Protein AF-A0A928NNC4-F1 (afdb_monomer)

Nearest PDB structures (foldseek):
  3gdb-assembly1_A  TM=6.301E-01  e=2.078E-04  Streptococcus pneumoniae R6
  2c26-assembly1_A  TM=5.846E-01  e=7.817E-03  Acetivibrio thermocellus
  8qpq-assembly1_TA  TM=5.193E-01  e=5.410E-03  Haloferax tailed virus 1
  4v1l-assembly3_C  TM=5.127E-01  e=1.268E-01  Ruminococcus flavefaciens FD-1
  6x83-assembly2_E  TM=3.306E-01  e=7.982E-01  Homo sapiens

Structure (mmCIF, N/CA/C/O backbone):
data_AF-A0A928NNC4-F1
#
_entry.id   AF-A0A928NNC4-F1
#
loop_
_atom_site.group_PDB
_atom_site.id
_atom_site.type_symbol
_atom_site.label_atom_id
_atom_site.label_alt_id
_atom_site.label_comp_id
_atom_site.label_asym_id
_atom_site.label_entity_id
_atom_site.label_seq_id
_atom_site.pdbx_PDB_ins_code
_atom_site.Cartn_x
_atom_site.Cartn_y
_atom_site.Cartn_z
_atom_site.occupancy
_atom_site.B_iso_or_equiv
_atom_site.auth_seq_id
_atom_site.auth_comp_id
_atom_site.auth_asym_id
_atom_site.auth_atom_id
_atom_site.pdbx_PDB_model_num
ATOM 1 N N . MET A 1 1 ? 35.296 20.636 39.763 1.00 42.78 1 MET A N 1
ATOM 2 C CA . MET A 1 1 ? 35.315 19.618 38.686 1.00 42.78 1 MET A CA 1
ATOM 3 C C . MET A 1 1 ? 34.361 20.025 37.547 1.00 42.78 1 MET A C 1
ATOM 5 O O . MET A 1 1 ? 33.612 19.211 37.032 1.00 42.78 1 MET A O 1
ATOM 9 N N . THR A 1 2 ? 34.363 21.308 37.155 1.00 44.19 2 THR A N 1
ATOM 10 C CA . THR A 1 2 ? 33.167 21.934 36.538 1.00 44.19 2 THR A CA 1
ATOM 11 C C . THR A 1 2 ? 33.483 22.775 35.289 1.00 44.19 2 THR A C 1
ATOM 13 O O . THR A 1 2 ? 32.574 23.203 34.587 1.00 44.19 2 THR A O 1
ATOM 16 N N . ALA A 1 3 ? 34.767 22.952 34.947 1.00 34.25 3 ALA A N 1
ATOM 17 C CA . ALA A 1 3 ? 35.205 23.679 33.747 1.00 34.25 3 ALA A CA 1
ATOM 18 C C . ALA A 1 3 ? 35.520 22.755 32.548 1.00 34.25 3 ALA A C 1
ATOM 20 O O . ALA A 1 3 ? 35.314 23.135 31.398 1.00 34.25 3 ALA A O 1
ATOM 21 N N . ILE A 1 4 ? 35.932 21.506 32.801 1.00 39.81 4 ILE A N 1
ATOM 22 C CA . ILE A 1 4 ? 36.239 20.512 31.750 1.00 39.81 4 ILE A CA 1
ATOM 23 C C . ILE A 1 4 ? 34.949 19.972 31.095 1.00 39.81 4 ILE A C 1
ATOM 25 O O . ILE A 1 4 ? 34.936 19.660 29.905 1.00 39.81 4 ILE A O 1
ATOM 29 N N . TYR A 1 5 ? 33.836 19.942 31.838 1.00 33.03 5 TYR A N 1
ATOM 30 C CA . TYR A 1 5 ? 32.553 19.414 31.359 1.00 33.03 5 TYR A CA 1
ATOM 31 C C . TYR A 1 5 ? 31.818 20.380 30.408 1.00 33.03 5 TYR A C 1
ATOM 33 O O . TYR A 1 5 ? 31.243 19.945 29.412 1.00 33.03 5 TYR A O 1
ATOM 41 N N . LYS A 1 6 ? 31.925 21.703 30.623 1.00 37.03 6 LYS A N 1
ATOM 42 C CA . LYS A 1 6 ? 31.358 22.713 29.704 1.00 37.03 6 LYS A CA 1
ATOM 43 C C . LYS A 1 6 ? 32.102 22.783 28.362 1.00 37.03 6 LYS A C 1
ATOM 45 O O . LYS A 1 6 ? 31.466 22.961 27.327 1.00 37.03 6 LYS A O 1
ATOM 50 N N . LYS A 1 7 ? 33.421 22.545 28.348 1.00 32.34 7 LYS A N 1
ATOM 51 C CA . LYS A 1 7 ? 34.235 22.566 27.116 1.00 32.34 7 LYS A CA 1
ATOM 52 C C .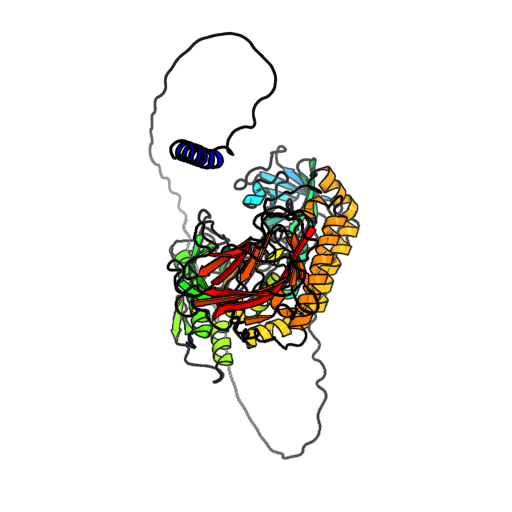 LYS A 1 7 ? 33.926 21.387 26.172 1.00 32.34 7 LYS A C 1
ATOM 54 O O . LYS A 1 7 ? 33.955 21.560 24.959 1.00 32.34 7 LYS A O 1
ATOM 59 N N . ARG A 1 8 ? 33.539 20.219 26.714 1.00 39.09 8 ARG A N 1
ATOM 60 C CA . ARG A 1 8 ? 33.148 19.026 25.930 1.00 39.09 8 ARG A CA 1
ATOM 61 C C . ARG A 1 8 ? 31.730 19.089 25.349 1.00 39.09 8 ARG A C 1
ATOM 63 O O . ARG A 1 8 ? 31.487 18.482 24.312 1.00 39.09 8 ARG A O 1
ATOM 70 N N . ILE A 1 9 ? 30.810 19.824 25.977 1.00 38.59 9 ILE A N 1
ATOM 71 C CA . ILE A 1 9 ? 29.441 20.014 25.462 1.00 38.59 9 ILE A CA 1
ATOM 72 C C . ILE A 1 9 ? 29.433 21.041 24.322 1.00 38.59 9 ILE A C 1
ATOM 74 O O . ILE A 1 9 ? 28.800 20.812 23.296 1.00 38.59 9 ILE A O 1
ATOM 78 N N . MET A 1 10 ? 30.223 22.111 24.435 1.00 34.22 10 MET A N 1
ATOM 79 C CA . MET A 1 10 ? 30.307 23.138 23.391 1.00 34.22 10 MET A CA 1
ATOM 80 C C . MET A 1 10 ? 31.009 22.620 22.118 1.00 34.22 10 MET A C 1
ATOM 82 O O . MET A 1 10 ? 30.548 22.903 21.020 1.00 34.22 10 MET A O 1
ATOM 86 N N . GLN A 1 11 ? 32.020 21.746 22.244 1.00 36.00 11 GLN A N 1
ATOM 87 C CA . GLN A 1 11 ? 32.635 21.053 21.095 1.00 36.00 11 GLN A CA 1
ATOM 88 C C . GLN A 1 11 ? 31.715 20.010 20.428 1.00 36.00 11 GLN A C 1
ATOM 90 O O . GLN A 1 11 ? 31.871 19.736 19.241 1.00 36.00 11 GLN A O 1
ATOM 95 N N . ARG A 1 12 ? 30.736 19.444 21.150 1.00 38.38 12 ARG A N 1
ATOM 96 C CA . ARG A 1 12 ? 29.753 18.497 20.588 1.00 38.38 12 ARG A CA 1
ATOM 97 C C . ARG A 1 12 ? 28.579 19.195 19.898 1.00 38.38 12 ARG A C 1
ATOM 99 O O . ARG A 1 12 ? 28.066 18.664 18.923 1.00 38.38 12 ARG A O 1
ATOM 106 N N . ILE A 1 13 ? 28.204 20.396 20.339 1.00 37.22 13 ILE A N 1
ATOM 107 C CA . ILE A 1 13 ? 27.146 21.194 19.696 1.00 37.22 13 ILE A CA 1
ATOM 108 C C . ILE A 1 13 ? 27.642 21.804 18.373 1.00 37.22 13 ILE A C 1
ATOM 110 O O . ILE A 1 13 ? 26.904 21.802 17.391 1.00 37.22 13 ILE A O 1
ATOM 114 N N . THR A 1 14 ? 28.915 22.205 18.279 1.00 34.41 14 THR A N 1
ATOM 115 C CA . THR A 1 14 ? 29.510 22.639 17.000 1.00 34.41 14 THR A CA 1
ATOM 116 C C . THR A 1 14 ? 29.705 21.473 16.015 1.00 34.41 14 THR A C 1
ATOM 118 O O . THR A 1 14 ? 29.538 21.660 14.815 1.00 34.41 14 THR A O 1
ATOM 121 N N . ALA A 1 15 ? 29.969 20.251 16.497 1.00 32.56 15 ALA A N 1
ATOM 122 C CA . ALA A 1 15 ? 30.116 19.065 15.643 1.00 32.56 15 ALA A CA 1
ATOM 123 C C . ALA A 1 15 ? 28.782 18.533 15.076 1.00 32.56 15 ALA A C 1
ATOM 125 O O . ALA A 1 15 ? 28.764 17.986 13.979 1.00 32.56 15 ALA A O 1
ATOM 126 N N . VAL A 1 16 ? 27.657 18.723 15.774 1.00 34.72 16 VAL A N 1
ATOM 127 C CA . VAL A 1 16 ? 26.329 18.285 15.295 1.00 34.72 16 VAL A CA 1
ATOM 128 C C . VAL A 1 16 ? 25.730 19.265 14.275 1.00 34.72 16 VAL A C 1
ATOM 130 O O . VAL A 1 16 ? 24.998 18.841 13.387 1.00 34.72 16 VAL A O 1
ATOM 133 N N . ILE A 1 17 ? 26.105 20.548 14.318 1.00 35.75 17 ILE A N 1
ATOM 134 C CA . ILE A 1 17 ? 25.654 21.553 13.337 1.00 35.75 17 ILE A CA 1
ATOM 135 C C . ILE A 1 17 ? 26.494 21.515 12.039 1.00 35.75 17 ILE A C 1
ATOM 137 O O . ILE A 1 17 ? 25.979 21.827 10.970 1.00 35.75 17 ILE A O 1
ATOM 141 N N . LEU A 1 18 ? 27.741 21.028 12.082 1.00 29.75 18 LEU A N 1
ATOM 142 C CA . LEU A 1 18 ? 28.585 20.834 10.887 1.00 29.75 18 LEU A CA 1
ATOM 143 C C . LEU A 1 18 ? 28.313 19.524 10.120 1.00 29.75 18 LEU A C 1
ATOM 145 O O . LEU A 1 18 ? 28.609 19.450 8.932 1.00 29.75 18 LEU A O 1
ATOM 149 N N . ILE A 1 19 ? 27.689 18.517 10.743 1.00 33.69 19 ILE A N 1
ATOM 150 C CA . ILE A 1 19 ? 27.330 17.244 10.079 1.00 33.69 19 ILE A CA 1
ATOM 151 C C . ILE A 1 19 ? 26.040 17.358 9.240 1.00 33.69 19 ILE A C 1
ATOM 153 O O . ILE A 1 19 ? 25.815 16.547 8.347 1.00 33.69 19 ILE A O 1
ATOM 157 N N . VAL A 1 20 ? 25.240 18.412 9.433 1.00 35.00 20 VAL A N 1
ATOM 158 C CA . VAL A 1 20 ? 24.055 18.700 8.599 1.00 35.00 20 VAL A CA 1
ATOM 159 C C . VAL A 1 20 ? 24.401 19.546 7.356 1.00 35.00 20 VAL A C 1
ATOM 161 O O . VAL A 1 20 ? 23.606 19.610 6.427 1.00 35.00 20 VAL A O 1
ATOM 164 N N . PHE A 1 21 ? 25.616 20.109 7.264 1.00 32.28 21 PHE A N 1
ATOM 165 C CA . PHE A 1 21 ? 26.061 20.919 6.112 1.00 32.28 21 PHE A CA 1
ATOM 166 C C . PHE A 1 21 ? 27.254 20.348 5.314 1.00 32.28 21 PHE A C 1
ATOM 168 O O . PHE A 1 21 ? 27.644 20.940 4.313 1.00 32.28 21 PHE A O 1
ATOM 175 N N . LEU A 1 22 ? 27.802 19.179 5.675 1.00 29.42 22 LEU A N 1
ATOM 176 C CA . LEU A 1 22 ? 28.926 18.526 4.970 1.00 29.42 22 LEU A CA 1
ATOM 177 C C . LEU A 1 22 ? 28.548 17.193 4.288 1.00 29.42 22 LEU A C 1
ATOM 179 O O . LEU A 1 22 ? 29.340 16.257 4.240 1.00 29.42 22 LEU A O 1
ATOM 183 N N . MET A 1 23 ? 27.342 17.105 3.720 1.00 32.22 23 MET A N 1
ATOM 184 C CA . MET A 1 23 ? 27.008 16.115 2.677 1.00 32.22 23 MET A CA 1
ATOM 185 C C . MET A 1 23 ? 26.478 16.786 1.400 1.00 32.22 23 MET A C 1
ATOM 187 O O . MET A 1 23 ? 25.631 16.255 0.691 1.00 32.22 23 MET A O 1
ATOM 191 N N . ALA A 1 24 ? 27.020 17.965 1.095 1.00 34.47 24 ALA A N 1
ATOM 192 C CA . ALA A 1 24 ? 26.949 18.596 -0.215 1.00 34.47 24 ALA A CA 1
ATOM 193 C C . ALA A 1 24 ? 28.307 19.260 -0.488 1.00 34.47 24 ALA A C 1
ATOM 195 O O . ALA A 1 24 ? 28.530 20.415 -0.146 1.00 34.47 24 ALA A O 1
ATOM 196 N N . GLY A 1 25 ? 29.243 18.489 -1.043 1.00 34.34 25 GLY A N 1
ATOM 197 C CA . GLY A 1 25 ? 30.564 18.977 -1.438 1.00 34.34 25 GLY A CA 1
ATOM 198 C C . GLY A 1 25 ? 31.694 18.107 -0.909 1.00 34.34 25 GLY A C 1
ATOM 199 O O . GLY A 1 25 ? 32.161 18.327 0.198 1.00 34.34 25 GLY A O 1
ATOM 200 N N . MET A 1 26 ? 32.102 17.120 -1.712 1.00 26.09 26 MET A N 1
ATOM 201 C CA . MET A 1 26 ? 33.494 16.701 -1.954 1.00 26.09 26 MET A CA 1
ATOM 202 C C . MET A 1 26 ? 33.489 15.377 -2.736 1.00 26.09 26 MET A C 1
ATOM 204 O O . MET A 1 26 ? 33.581 14.289 -2.180 1.00 26.09 26 MET A O 1
ATOM 208 N N . LEU A 1 27 ? 33.403 15.489 -4.061 1.00 30.22 27 LEU A N 1
ATOM 209 C CA . LEU A 1 27 ? 33.998 14.527 -4.987 1.00 30.22 27 LEU A CA 1
ATOM 210 C C . LEU A 1 27 ? 34.916 15.328 -5.904 1.00 30.22 27 LEU A C 1
ATOM 212 O O . LEU A 1 27 ? 34.544 15.717 -7.004 1.00 30.22 27 LEU A O 1
ATOM 216 N N . SER A 1 28 ? 36.108 15.624 -5.405 1.00 28.59 28 SER A N 1
ATOM 217 C CA . SER A 1 28 ? 37.225 16.038 -6.246 1.00 28.59 28 SER A CA 1
ATOM 218 C C . SER A 1 28 ? 38.512 15.974 -5.436 1.00 28.59 28 SER A C 1
ATOM 220 O O . SER A 1 28 ? 38.713 16.771 -4.523 1.00 28.59 28 SER A O 1
ATOM 222 N N . GLY A 1 29 ? 39.387 15.043 -5.817 1.00 24.39 29 GLY A N 1
ATOM 223 C CA . GLY A 1 29 ? 40.824 15.192 -5.620 1.00 24.39 29 GLY A CA 1
ATOM 224 C C . GLY A 1 29 ? 41.510 14.051 -4.882 1.00 24.39 29 GLY A C 1
ATOM 225 O O . GLY A 1 29 ? 41.552 14.051 -3.660 1.00 24.39 29 GLY A O 1
ATOM 226 N N . CYS A 1 30 ? 42.159 13.166 -5.641 1.00 23.95 30 CYS A N 1
ATOM 227 C CA . CYS A 1 30 ? 43.558 12.789 -5.416 1.00 23.95 30 CYS A CA 1
ATOM 228 C C . CYS A 1 30 ? 44.154 12.310 -6.746 1.00 23.95 30 CYS A C 1
ATOM 230 O O . CYS A 1 30 ? 43.813 11.222 -7.188 1.00 23.95 30 CYS A O 1
ATOM 232 N N . THR A 1 31 ? 45.009 13.134 -7.365 1.00 27.17 31 THR A N 1
ATOM 233 C CA . THR A 1 31 ? 46.416 12.809 -7.691 1.00 27.17 31 THR A CA 1
ATOM 234 C C . THR A 1 31 ? 47.109 13.999 -8.382 1.00 27.17 31 THR A C 1
ATOM 236 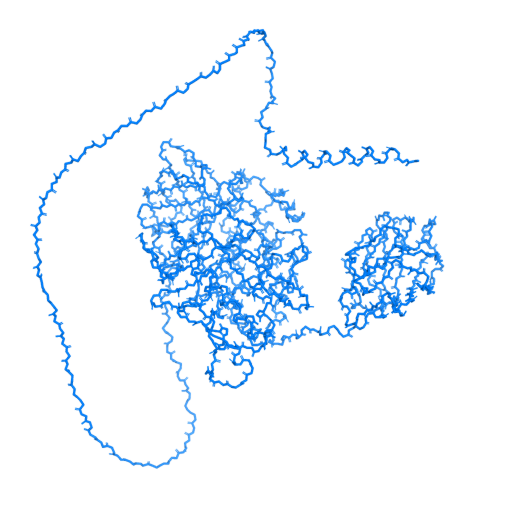O O . THR A 1 31 ? 46.685 14.401 -9.459 1.00 27.17 31 THR A O 1
ATOM 239 N N . GLY A 1 32 ? 48.221 14.483 -7.802 1.00 25.41 32 GLY A N 1
ATOM 240 C CA . GLY A 1 32 ? 49.467 14.696 -8.564 1.00 25.41 32 GLY A CA 1
ATOM 241 C C . GLY A 1 32 ? 49.933 16.106 -8.982 1.00 25.41 32 GLY A C 1
ATOM 242 O O . GLY A 1 32 ? 49.983 16.348 -10.174 1.00 25.41 32 GLY A O 1
ATOM 243 N N . ASN A 1 33 ? 50.397 16.923 -8.018 1.00 28.47 33 ASN A N 1
ATOM 244 C CA . ASN A 1 33 ? 51.647 17.742 -7.984 1.00 28.47 33 ASN A CA 1
ATOM 245 C C . ASN A 1 33 ? 52.030 18.733 -9.149 1.00 28.47 33 ASN A C 1
ATOM 247 O O . ASN A 1 33 ? 51.327 18.810 -10.144 1.00 28.47 33 ASN A O 1
ATOM 251 N N . PRO A 1 34 ? 53.070 19.603 -9.019 1.00 36.00 34 PRO A N 1
ATOM 252 C CA . PRO A 1 34 ? 52.894 21.056 -8.869 1.00 36.00 34 PRO A CA 1
ATOM 253 C C . PRO A 1 34 ? 53.585 21.911 -9.961 1.00 36.00 34 PRO A C 1
ATOM 255 O O . PRO A 1 34 ? 54.494 21.452 -10.649 1.00 36.00 34 PRO A O 1
ATOM 258 N N . GLY A 1 35 ? 53.232 23.198 -10.062 1.00 24.34 35 GLY A N 1
ATOM 259 C CA . GLY A 1 35 ? 53.985 24.149 -10.889 1.00 24.34 35 GLY A CA 1
ATOM 260 C C . GLY A 1 35 ? 53.453 25.584 -10.877 1.00 24.34 35 GLY A C 1
ATOM 261 O O . GLY A 1 35 ? 52.479 25.877 -11.552 1.00 24.34 35 GLY A O 1
ATOM 262 N N . SER A 1 36 ? 54.151 26.435 -10.116 1.00 25.25 36 SER A N 1
ATOM 263 C CA . SER A 1 36 ? 54.420 27.872 -10.333 1.00 25.25 36 SER A CA 1
ATOM 264 C C . SER A 1 36 ? 53.280 28.888 -10.548 1.00 25.25 36 SER A C 1
ATOM 266 O O . SER A 1 36 ? 52.676 28.966 -11.608 1.00 25.25 36 SER A O 1
ATOM 268 N N . GLU A 1 37 ? 53.166 29.756 -9.536 1.00 24.97 37 GLU A N 1
ATOM 269 C CA . GLU A 1 37 ? 53.247 31.230 -9.599 1.00 24.97 37 GLU A CA 1
ATOM 270 C C . GLU A 1 37 ? 52.208 32.080 -10.367 1.00 24.97 37 GLU A C 1
ATOM 272 O O . GLU A 1 37 ? 52.197 32.169 -11.587 1.00 24.97 37 GLU A O 1
ATOM 277 N N . ALA A 1 38 ? 51.514 32.875 -9.537 1.00 23.84 38 ALA A N 1
ATOM 278 C CA . ALA A 1 38 ? 51.410 34.341 -9.583 1.00 23.84 38 ALA A CA 1
ATOM 279 C C . ALA A 1 38 ? 50.280 35.034 -10.372 1.00 23.84 38 ALA A C 1
ATOM 281 O O . ALA A 1 38 ? 50.107 34.859 -11.570 1.00 23.84 38 ALA A O 1
ATOM 282 N N . GLY A 1 39 ? 49.636 35.964 -9.647 1.00 23.95 39 GLY A N 1
ATOM 283 C CA . GLY A 1 39 ? 49.079 37.224 -10.158 1.00 23.95 39 GLY A CA 1
ATOM 284 C C . GLY A 1 39 ? 47.608 37.154 -10.564 1.00 23.95 39 GLY A C 1
ATOM 285 O O . GLY A 1 39 ? 47.296 36.695 -11.649 1.00 23.95 39 GLY A O 1
ATOM 286 N N . SER A 1 40 ? 46.651 37.423 -9.676 1.00 23.11 40 SER A N 1
ATOM 287 C CA . SER A 1 40 ? 46.223 38.744 -9.172 1.00 23.11 40 SER A CA 1
ATOM 288 C C . SER A 1 40 ? 45.055 39.337 -9.968 1.00 23.11 40 SER A C 1
ATOM 290 O O . SER A 1 40 ? 45.191 39.673 -11.136 1.00 23.11 40 SER A O 1
ATOM 292 N N . GLU A 1 41 ? 43.976 39.543 -9.213 1.00 24.27 41 GLU A N 1
ATOM 293 C CA . GLU A 1 41 ? 43.170 40.768 -9.176 1.00 24.27 41 GLU A CA 1
ATOM 294 C C . GLU A 1 41 ? 42.068 41.034 -10.227 1.00 24.27 41 GLU A C 1
ATOM 296 O O . GLU A 1 41 ? 42.297 41.336 -11.391 1.00 24.27 41 GLU A O 1
ATOM 301 N N . THR A 1 42 ? 40.849 40.949 -9.671 1.00 22.36 42 THR A N 1
ATOM 302 C CA . THR A 1 42 ? 39.817 42.001 -9.532 1.00 22.36 42 THR A CA 1
ATOM 303 C C . THR A 1 42 ? 38.788 42.288 -10.628 1.00 22.36 42 THR A C 1
ATOM 305 O O . THR A 1 42 ? 39.078 42.478 -11.801 1.00 22.36 42 THR A O 1
ATOM 308 N N . ASP A 1 43 ? 37.572 42.434 -10.084 1.00 23.22 43 ASP A N 1
ATOM 309 C CA . ASP A 1 43 ? 36.453 43.302 -10.459 1.00 23.22 43 ASP A CA 1
ATOM 310 C C . ASP A 1 43 ? 35.560 42.952 -11.661 1.00 23.22 43 ASP A C 1
ATOM 312 O O . ASP A 1 43 ? 35.806 43.279 -12.815 1.00 23.22 43 ASP A O 1
ATOM 316 N N . SER A 1 44 ? 34.442 42.291 -11.323 1.00 23.89 44 SER A N 1
ATOM 317 C CA . SER A 1 44 ? 33.067 42.837 -11.292 1.00 23.89 44 SER A CA 1
ATOM 318 C C . SER A 1 44 ? 32.782 44.187 -11.991 1.00 23.89 44 SER A C 1
ATOM 320 O O . SER A 1 44 ? 33.616 45.080 -12.017 1.00 23.89 44 SER A O 1
ATOM 322 N N . PRO A 1 45 ? 31.493 44.508 -12.186 1.00 49.81 45 PRO A N 1
ATOM 323 C CA . PRO A 1 45 ? 30.522 43.955 -13.128 1.00 49.81 45 PRO A CA 1
ATOM 324 C C . PRO A 1 45 ? 29.987 45.121 -14.000 1.00 49.81 45 PRO A C 1
ATOM 326 O O . PRO A 1 45 ? 30.538 46.212 -13.943 1.00 49.81 45 PRO A O 1
ATOM 329 N N . VAL A 1 46 ? 28.912 44.942 -14.779 1.00 23.88 46 VAL A N 1
ATOM 330 C CA . VAL A 1 46 ? 27.787 45.907 -14.872 1.00 23.88 46 VAL A CA 1
ATOM 331 C C . VAL A 1 46 ? 26.781 45.491 -15.953 1.00 23.88 46 VAL A C 1
ATOM 333 O O . VAL A 1 46 ? 27.101 44.991 -17.025 1.00 23.88 46 VAL A O 1
ATOM 336 N N . THR A 1 47 ? 25.538 45.710 -15.548 1.00 25.83 47 THR A N 1
ATOM 337 C CA . THR A 1 47 ? 24.208 45.628 -16.152 1.00 25.83 47 THR A CA 1
ATOM 338 C C . THR A 1 47 ? 24.022 46.350 -17.488 1.00 25.83 47 THR A C 1
ATOM 340 O O . THR A 1 47 ? 24.668 47.369 -17.709 1.00 25.83 47 THR A O 1
ATOM 343 N N . THR A 1 48 ? 22.997 45.982 -18.269 1.00 23.97 48 THR A N 1
ATOM 344 C CA . THR A 1 48 ? 21.830 46.868 -18.522 1.00 23.97 48 THR A CA 1
ATOM 345 C C . THR A 1 48 ? 20.708 46.194 -19.320 1.00 23.97 48 THR A C 1
ATOM 347 O O . THR A 1 48 ? 20.925 45.286 -20.116 1.00 23.97 48 THR A O 1
ATOM 350 N N . GLU A 1 49 ? 19.500 46.661 -19.007 1.00 27.98 49 GLU A N 1
ATOM 351 C CA . GLU A 1 49 ? 18.169 46.325 -19.512 1.00 27.98 49 GLU A CA 1
ATOM 352 C C . GLU A 1 49 ? 17.871 46.913 -20.905 1.00 27.98 49 GLU A C 1
ATOM 354 O O . GLU A 1 49 ? 18.579 47.797 -21.382 1.00 27.98 49 GLU A O 1
ATOM 359 N N . GLY A 1 50 ? 16.726 46.528 -21.486 1.00 24.56 50 GLY A N 1
ATOM 360 C CA . GLY A 1 50 ? 16.012 47.368 -22.456 1.00 24.56 50 GLY A CA 1
ATOM 361 C C . GLY A 1 50 ? 14.912 46.630 -23.224 1.00 24.56 50 GLY A C 1
ATOM 362 O O . GLY A 1 50 ? 15.213 45.774 -24.047 1.00 24.56 50 GLY A O 1
ATOM 363 N N . GLY A 1 51 ? 13.644 46.960 -22.949 1.00 23.36 51 GLY A N 1
ATOM 364 C CA . GLY A 1 51 ? 12.453 46.441 -23.640 1.00 23.36 51 GLY A CA 1
ATOM 365 C C . GLY A 1 51 ? 12.022 47.238 -24.884 1.00 23.36 51 GLY A C 1
ATOM 366 O O . GLY A 1 51 ? 12.671 48.209 -25.264 1.00 23.36 51 GLY A O 1
ATOM 367 N N . GLY A 1 52 ? 10.892 46.842 -25.489 1.00 22.92 52 GLY A N 1
ATOM 368 C CA . GLY A 1 52 ? 10.197 47.593 -26.548 1.00 22.92 52 GLY A CA 1
ATOM 369 C C . GLY A 1 52 ? 9.077 46.806 -27.255 1.00 22.92 52 GLY A C 1
ATOM 370 O O . GLY A 1 52 ? 9.192 45.603 -27.444 1.00 22.92 52 GLY A O 1
ATOM 371 N N . GLU A 1 53 ? 7.993 47.506 -27.598 1.00 26.30 53 GLU A N 1
ATOM 372 C CA . GLU A 1 53 ? 6.602 47.079 -27.852 1.00 26.30 53 GLU A CA 1
ATOM 373 C C . GLU A 1 53 ? 6.205 46.612 -29.282 1.00 26.30 53 GLU A C 1
ATOM 375 O O . GLU A 1 53 ? 6.790 47.024 -30.275 1.00 26.30 53 GLU A O 1
ATOM 380 N N . ILE A 1 54 ? 5.129 45.797 -29.318 1.00 28.48 54 ILE A N 1
ATOM 381 C CA . ILE A 1 54 ? 3.894 45.772 -30.159 1.00 28.48 54 ILE A CA 1
ATOM 382 C C . ILE A 1 54 ? 3.946 46.147 -31.662 1.00 28.48 54 ILE A C 1
ATOM 384 O O . ILE A 1 54 ? 4.229 47.289 -31.997 1.00 28.48 54 ILE A O 1
ATOM 388 N N . GLN A 1 55 ? 3.392 45.270 -32.527 1.00 24.88 55 GLN A N 1
ATOM 389 C CA . GLN A 1 55 ? 2.476 45.638 -33.635 1.00 24.88 55 GLN A CA 1
ATOM 390 C C . GLN A 1 55 ?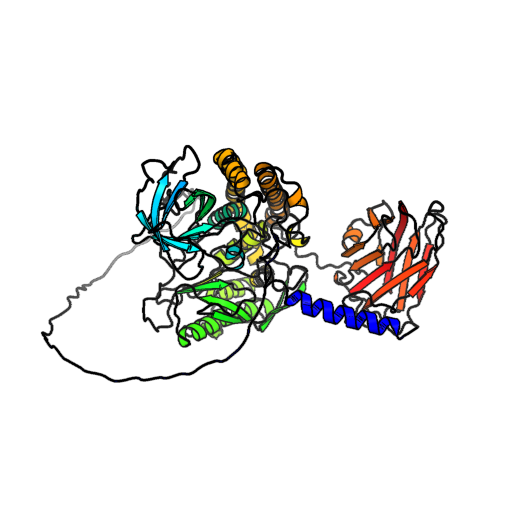 1.486 44.504 -34.004 1.00 24.88 55 GLN A C 1
ATOM 392 O O . GLN A 1 55 ? 1.852 43.335 -34.083 1.00 24.88 55 GLN A O 1
ATOM 397 N N . ASN A 1 56 ? 0.229 44.907 -34.226 1.00 27.03 56 ASN A N 1
ATOM 398 C CA . ASN A 1 56 ? -0.930 44.155 -34.737 1.00 27.03 56 ASN A CA 1
ATOM 399 C C . ASN A 1 56 ? -0.864 43.980 -36.265 1.00 27.03 56 ASN A C 1
ATOM 401 O O . ASN A 1 56 ? -0.436 44.911 -36.939 1.00 27.03 56 ASN A O 1
ATOM 405 N N . THR A 1 57 ? -1.452 42.903 -36.805 1.00 26.75 57 THR A N 1
ATOM 406 C CA . THR A 1 57 ? -2.262 42.955 -38.045 1.00 26.75 57 THR A CA 1
ATOM 407 C C . THR A 1 57 ? -3.357 41.883 -38.013 1.00 26.75 57 THR A C 1
ATOM 409 O O . THR A 1 57 ? -3.117 40.751 -37.595 1.00 26.75 57 THR A O 1
ATOM 412 N N . ASP A 1 58 ? -4.554 42.304 -38.418 1.00 28.47 58 ASP A N 1
ATOM 413 C CA . ASP A 1 58 ? -5.777 41.525 -38.602 1.00 28.47 58 ASP A CA 1
ATOM 414 C C . ASP A 1 58 ? -5.697 40.591 -39.821 1.00 28.47 58 ASP A C 1
ATOM 416 O O . ASP A 1 58 ? -5.049 40.931 -40.809 1.00 28.47 58 ASP A O 1
ATOM 420 N N . ASP A 1 59 ? -6.461 39.493 -39.805 1.00 27.83 59 ASP A N 1
ATOM 421 C CA . ASP A 1 59 ? -7.241 39.122 -40.990 1.00 27.83 59 ASP A CA 1
ATOM 422 C C . ASP A 1 59 ? -8.502 38.320 -40.627 1.00 27.83 59 ASP A C 1
ATOM 424 O O . ASP A 1 59 ? -8.507 37.412 -39.793 1.00 27.83 59 ASP A O 1
ATOM 428 N N . VAL A 1 60 ? -9.595 38.728 -41.262 1.00 27.09 60 VAL A N 1
ATOM 429 C CA . VAL A 1 60 ? -10.990 38.324 -41.062 1.00 27.09 60 VAL A CA 1
ATOM 430 C C . VAL A 1 60 ? -11.376 37.318 -42.143 1.00 27.09 60 VAL A C 1
ATOM 432 O O . VAL A 1 60 ? -11.041 37.538 -43.298 1.00 27.09 60 VAL A O 1
ATOM 435 N N . LEU A 1 61 ? -12.181 36.296 -41.821 1.00 25.27 61 LEU A N 1
ATOM 436 C CA . LEU A 1 61 ? -13.305 35.863 -42.670 1.00 25.27 61 LEU A CA 1
ATOM 437 C C . LEU A 1 61 ? -14.320 35.041 -41.859 1.00 25.27 61 LEU A C 1
ATOM 439 O O . LEU A 1 61 ? -13.982 34.168 -41.065 1.00 25.27 61 LEU A O 1
ATOM 443 N N . ASN A 1 62 ? -15.582 35.384 -42.081 1.00 25.53 62 ASN A N 1
ATOM 444 C CA . ASN A 1 62 ? -16.769 35.097 -41.288 1.00 25.53 62 ASN A CA 1
ATOM 445 C C . ASN A 1 62 ? -17.792 34.418 -42.211 1.00 25.53 62 ASN A C 1
ATOM 447 O O . ASN A 1 62 ? -18.073 35.021 -43.242 1.00 25.53 62 ASN A O 1
ATOM 451 N N . ILE A 1 63 ? -18.363 33.249 -41.877 1.00 25.97 63 ILE A N 1
ATOM 452 C CA . ILE A 1 63 ? -19.687 32.800 -42.370 1.00 25.97 63 ILE A CA 1
ATOM 453 C C . ILE A 1 63 ? -20.371 31.938 -41.290 1.00 25.97 63 ILE A C 1
ATOM 455 O O . ILE A 1 63 ? -19.779 31.024 -40.723 1.00 25.97 63 ILE A O 1
ATOM 459 N N . GLU A 1 64 ? -21.630 32.285 -41.034 1.00 27.16 64 GLU A N 1
ATOM 460 C CA . GLU A 1 64 ? -22.531 31.892 -39.943 1.00 27.16 64 GLU A CA 1
ATOM 461 C C . GLU A 1 64 ? -23.507 30.723 -40.332 1.00 27.16 64 GLU A C 1
ATOM 463 O O . GLU A 1 64 ? -23.324 30.131 -41.398 1.00 27.16 64 GLU A O 1
ATOM 468 N N . PRO A 1 65 ? -24.505 30.310 -39.500 1.00 49.09 65 PRO A N 1
ATOM 469 C CA . PRO A 1 65 ? -24.844 28.906 -39.215 1.00 49.09 65 PRO A CA 1
ATOM 470 C C . PRO A 1 65 ? -26.233 28.448 -39.718 1.00 49.09 65 PRO A C 1
ATOM 472 O O . PRO A 1 65 ? -27.029 29.253 -40.188 1.00 49.09 65 PRO A O 1
ATOM 475 N N . SER A 1 66 ? -26.564 27.157 -39.545 1.00 25.61 66 SER A N 1
ATOM 476 C CA . SER A 1 66 ? -27.925 26.555 -39.542 1.00 25.61 66 SER A CA 1
ATOM 477 C C . SER A 1 66 ? -27.823 25.042 -39.242 1.00 25.61 66 SER A C 1
ATOM 479 O O . SER A 1 66 ? -26.834 24.440 -39.633 1.00 25.61 66 SER A O 1
ATOM 481 N N . ALA A 1 67 ? -28.767 24.278 -38.684 1.00 26.80 67 ALA A N 1
ATOM 482 C CA . ALA A 1 67 ? -29.930 24.479 -37.827 1.00 26.80 67 ALA A CA 1
ATOM 483 C C . ALA A 1 67 ? -30.495 23.070 -37.469 1.00 26.80 67 ALA A C 1
ATOM 485 O O . ALA A 1 67 ? -30.496 22.171 -38.303 1.00 26.80 67 ALA A O 1
ATOM 486 N N . THR A 1 68 ? -31.049 22.958 -36.258 1.00 24.28 68 THR A N 1
ATOM 487 C CA . THR A 1 68 ? -32.221 22.153 -35.828 1.00 24.28 68 THR A CA 1
ATOM 488 C C . THR A 1 68 ? -32.210 20.623 -35.639 1.00 24.28 68 THR A C 1
ATOM 490 O O . THR A 1 68 ? -31.786 19.819 -36.459 1.00 24.28 68 THR A O 1
ATOM 493 N N . MET A 1 69 ? -32.829 20.288 -34.500 1.00 25.70 69 MET A N 1
ATOM 494 C CA . MET A 1 69 ? -33.219 19.006 -33.917 1.00 25.70 69 MET A CA 1
ATOM 495 C C . MET A 1 69 ? -34.269 18.216 -34.709 1.00 25.70 69 MET A C 1
ATOM 497 O O . MET A 1 69 ? -35.112 18.807 -35.378 1.00 25.70 69 MET A O 1
ATOM 501 N N . VAL A 1 70 ? -34.344 16.905 -34.437 1.00 24.91 70 VAL A N 1
ATOM 502 C CA . VAL A 1 70 ? -35.593 16.126 -34.509 1.00 24.91 70 VAL A CA 1
ATOM 503 C C . VAL A 1 70 ? -35.704 15.207 -33.284 1.00 24.91 70 VAL A C 1
ATOM 505 O O . VAL A 1 70 ? -34.886 14.314 -33.077 1.00 24.91 70 VAL A O 1
ATOM 508 N N . GLN A 1 71 ? -36.734 15.462 -32.473 1.00 25.12 71 GLN A N 1
ATOM 509 C CA . GLN A 1 71 ? -37.334 14.534 -31.512 1.00 25.12 71 GLN A CA 1
ATOM 510 C C . GLN A 1 71 ? -38.135 13.458 -32.254 1.00 25.12 71 GLN A C 1
ATOM 512 O O . GLN A 1 71 ? -38.717 13.749 -33.293 1.00 25.12 71 GLN A O 1
ATOM 517 N N . ASN A 1 72 ? -38.304 12.278 -31.654 1.00 25.06 72 ASN A N 1
ATOM 518 C CA . ASN A 1 72 ? -39.563 11.546 -31.789 1.00 25.06 72 ASN A CA 1
ATOM 519 C C . ASN A 1 72 ? -39.872 10.757 -30.514 1.00 25.06 72 ASN A C 1
ATOM 521 O O . ASN A 1 72 ? -39.115 9.887 -30.089 1.00 25.06 72 ASN A O 1
ATOM 525 N N . ALA A 1 73 ? -41.019 11.093 -29.932 1.00 24.53 73 ALA A N 1
ATOM 526 C CA . ALA A 1 73 ? -41.737 10.363 -28.902 1.00 24.53 73 ALA A CA 1
ATOM 527 C C . ALA A 1 73 ? -43.116 9.992 -29.468 1.00 24.53 73 ALA A C 1
ATOM 529 O O . ALA A 1 73 ? -43.710 10.814 -30.161 1.00 24.53 73 ALA A O 1
ATOM 530 N N . ALA A 1 74 ? -43.627 8.802 -29.147 1.00 25.42 74 ALA A N 1
ATOM 531 C CA . ALA A 1 74 ? -45.054 8.428 -29.168 1.00 25.42 74 ALA A CA 1
ATOM 532 C C . ALA A 1 74 ? -45.167 6.990 -28.603 1.00 25.42 74 ALA A C 1
ATOM 534 O O . ALA A 1 74 ? -44.527 6.096 -29.144 1.00 25.42 74 ALA A O 1
ATOM 535 N N . THR A 1 75 ? -45.669 6.719 -27.390 1.00 23.11 75 THR A N 1
ATOM 536 C CA . THR A 1 75 ? -47.034 6.814 -26.806 1.00 23.11 75 THR A CA 1
ATOM 537 C C . THR A 1 75 ? -47.910 5.555 -26.965 1.00 23.11 75 THR A C 1
ATOM 539 O O . THR A 1 75 ? -48.055 5.009 -28.052 1.00 23.11 75 THR A O 1
ATOM 542 N N . ASN A 1 76 ? -48.558 5.205 -25.836 1.00 24.80 76 ASN A N 1
ATOM 543 C CA . ASN A 1 76 ? -49.883 4.576 -25.636 1.00 24.80 76 ASN A CA 1
ATOM 544 C C . ASN A 1 76 ? -49.987 3.149 -25.034 1.00 24.80 76 ASN A C 1
ATOM 546 O O . ASN A 1 76 ? -49.714 2.135 -25.664 1.00 24.80 76 ASN A O 1
ATOM 550 N N . SER A 1 77 ? -50.495 3.135 -23.792 1.00 21.52 77 SER A N 1
ATOM 551 C CA . SER A 1 77 ? -51.124 2.062 -22.981 1.00 21.52 77 SER A CA 1
ATOM 552 C C . SER A 1 77 ? -52.573 1.739 -23.470 1.00 21.52 77 SER A C 1
ATOM 554 O O . SER A 1 77 ? -52.956 2.333 -24.478 1.00 21.52 77 SER A O 1
ATOM 556 N N . PRO A 1 78 ? -53.497 1.012 -22.760 1.00 38.50 78 PRO A N 1
ATOM 557 C CA . PRO A 1 78 ? -53.433 -0.019 -21.682 1.00 38.50 78 PRO A CA 1
ATOM 558 C C . PRO A 1 78 ? -54.466 -1.222 -21.763 1.00 38.50 78 PRO A C 1
ATOM 560 O O . PRO A 1 78 ? -55.521 -1.086 -22.369 1.00 38.50 78 PRO A O 1
ATOM 563 N N . LYS A 1 79 ? -54.251 -2.289 -20.940 1.00 22.83 79 LYS A N 1
ATOM 564 C CA . LYS A 1 79 ? -55.235 -3.214 -20.239 1.00 22.83 79 LYS A CA 1
ATOM 565 C C . LYS A 1 79 ? -56.142 -4.192 -21.063 1.00 22.83 79 LYS A C 1
ATOM 567 O O . LYS A 1 79 ? -56.247 -3.971 -22.260 1.00 22.83 79 LYS A O 1
ATOM 572 N N . PRO A 1 80 ? -56.896 -5.195 -20.486 1.00 36.94 80 PRO A N 1
ATOM 573 C CA . PRO A 1 80 ? -57.009 -5.753 -19.099 1.00 36.94 80 PRO A CA 1
ATOM 574 C C . PRO A 1 80 ? -57.222 -7.312 -18.937 1.00 36.94 80 PRO A C 1
ATOM 576 O O . PRO A 1 80 ? -57.279 -8.043 -19.916 1.00 36.94 80 PRO A O 1
ATOM 579 N N . SER A 1 81 ? -57.472 -7.756 -17.676 1.00 23.48 81 SER A N 1
ATOM 580 C CA . SER A 1 81 ? -58.243 -8.952 -17.183 1.00 23.48 81 SER A CA 1
ATOM 581 C C . SER A 1 81 ? -57.420 -10.129 -16.600 1.00 23.48 81 SER A C 1
ATOM 583 O O . SER A 1 81 ? -56.660 -10.753 -17.324 1.00 23.48 81 SER A O 1
ATOM 585 N N . ALA A 1 82 ? -57.373 -10.375 -15.272 1.00 24.62 82 ALA A N 1
ATOM 586 C CA . ALA A 1 82 ? -58.325 -11.110 -14.388 1.00 24.62 82 ALA A CA 1
ATOM 587 C C . ALA A 1 82 ? -58.578 -12.572 -14.856 1.00 24.62 82 ALA A C 1
ATOM 589 O O . ALA A 1 82 ? -58.925 -12.760 -16.014 1.00 24.62 82 ALA A O 1
ATOM 590 N N . THR A 1 83 ? -58.444 -13.662 -14.068 1.00 23.55 83 THR A N 1
ATOM 591 C CA . THR A 1 83 ? -59.068 -13.948 -12.750 1.00 23.55 83 THR A CA 1
ATOM 592 C C . THR A 1 83 ? -58.524 -15.259 -12.100 1.00 23.55 83 THR A C 1
ATOM 594 O O . THR A 1 83 ? -58.241 -16.208 -12.818 1.00 23.55 83 THR A O 1
ATOM 597 N N . SER A 1 84 ? -58.479 -15.302 -10.752 1.00 23.09 84 SER A N 1
ATOM 598 C CA . SER A 1 84 ? -58.743 -16.409 -9.774 1.00 23.09 84 SER A CA 1
ATOM 599 C C . SER A 1 84 ? -58.092 -17.813 -9.832 1.00 23.09 84 SER A C 1
ATOM 601 O O . SER A 1 84 ? -58.231 -18.511 -10.828 1.00 23.09 84 SER A O 1
ATOM 603 N N . GLY A 1 85 ? -57.636 -18.324 -8.661 1.00 24.09 85 GLY A N 1
ATOM 604 C CA . GLY A 1 85 ? -57.716 -19.774 -8.353 1.00 24.09 85 GLY A CA 1
ATOM 605 C C . GLY A 1 85 ? -56.712 -20.444 -7.383 1.00 24.09 85 GLY A C 1
ATOM 606 O O . GLY A 1 85 ? -55.966 -21.307 -7.808 1.00 24.09 85 GLY A O 1
ATOM 607 N N . VAL A 1 86 ? -56.715 -20.074 -6.095 1.00 22.39 86 VAL A N 1
ATOM 608 C CA . VAL A 1 86 ? -56.657 -20.919 -4.863 1.00 22.39 86 VAL A CA 1
ATOM 609 C C . VAL A 1 86 ? -55.819 -22.241 -4.801 1.00 22.39 86 VAL A C 1
ATOM 611 O O . VAL A 1 86 ? -56.185 -23.270 -5.351 1.00 22.39 86 VAL A O 1
ATOM 614 N N . THR A 1 87 ? -54.814 -22.214 -3.899 1.00 25.14 87 THR A N 1
ATOM 615 C CA . THR A 1 87 ? -54.202 -23.270 -3.030 1.00 25.14 87 THR A CA 1
ATOM 616 C C . THR A 1 87 ? -53.502 -24.515 -3.603 1.00 25.14 87 THR A C 1
ATOM 618 O O . THR A 1 87 ? -54.147 -25.400 -4.154 1.00 25.14 87 THR A O 1
ATOM 621 N N . LYS A 1 88 ? -52.222 -24.696 -3.225 1.00 24.00 88 LYS A N 1
ATOM 622 C CA . LYS A 1 88 ? -51.693 -25.714 -2.273 1.00 24.00 88 LYS A CA 1
ATOM 623 C C . LYS A 1 88 ? -50.150 -25.709 -2.312 1.00 24.00 88 LYS A C 1
ATOM 625 O O . LYS A 1 88 ? -49.572 -25.703 -3.389 1.00 24.00 88 LYS A O 1
ATOM 630 N N . ASN A 1 89 ? -49.494 -25.735 -1.144 1.00 31.58 89 ASN A N 1
ATOM 631 C CA . ASN A 1 89 ? -48.064 -26.081 -1.013 1.00 31.58 89 ASN A CA 1
ATOM 632 C C . ASN A 1 89 ? -47.814 -27.451 -1.675 1.00 31.58 89 ASN A C 1
ATOM 634 O O . ASN A 1 89 ? -48.648 -28.342 -1.474 1.00 31.58 89 ASN A O 1
ATOM 638 N N . PRO A 1 90 ? -46.701 -27.660 -2.410 1.00 27.70 90 PRO A N 1
ATOM 639 C CA . PRO A 1 90 ? -45.493 -28.151 -1.729 1.00 27.70 90 PRO A CA 1
ATOM 640 C C . PRO A 1 90 ? -44.132 -27.820 -2.394 1.00 27.70 90 PRO A C 1
ATOM 642 O O . PRO A 1 90 ? -44.044 -27.543 -3.581 1.00 27.70 90 PRO A O 1
ATOM 645 N N . ALA A 1 91 ? -43.079 -28.016 -1.592 1.00 24.20 91 ALA A N 1
ATOM 646 C CA . ALA A 1 91 ? -41.712 -28.399 -1.969 1.00 24.20 91 ALA A CA 1
ATOM 647 C C . ALA A 1 91 ? -40.822 -27.402 -2.745 1.00 24.20 91 ALA A C 1
ATOM 649 O O . ALA A 1 91 ? -41.161 -26.878 -3.800 1.00 24.20 91 ALA A O 1
ATOM 650 N N . GLN A 1 92 ? -39.611 -27.226 -2.200 1.00 32.81 92 GLN A N 1
ATOM 651 C CA . GLN A 1 92 ? -38.450 -26.609 -2.844 1.00 32.81 92 GLN A CA 1
ATOM 652 C C . GLN A 1 92 ? -38.249 -27.095 -4.287 1.00 32.81 92 GLN A C 1
ATOM 654 O O . GLN A 1 92 ? -38.184 -28.306 -4.512 1.00 32.81 92 GLN A O 1
ATOM 659 N N . PRO A 1 93 ? -37.950 -26.171 -5.211 1.00 23.73 93 PRO A N 1
ATOM 660 C CA . PRO A 1 93 ? -37.098 -26.438 -6.349 1.00 23.73 93 PRO A CA 1
ATOM 661 C C . PRO A 1 93 ? -35.736 -25.768 -6.141 1.00 23.73 93 PRO A C 1
ATOM 663 O O . PRO A 1 93 ? -35.619 -24.560 -5.954 1.00 23.73 93 PRO A O 1
ATOM 666 N N . THR A 1 94 ? -34.719 -26.618 -6.151 1.00 27.62 94 THR A N 1
ATOM 667 C CA . THR A 1 94 ? -33.347 -26.383 -6.603 1.00 27.62 94 THR A CA 1
ATOM 668 C C . THR A 1 94 ? -33.197 -25.113 -7.451 1.00 27.62 94 THR A C 1
ATOM 670 O O . THR A 1 94 ? -33.668 -25.065 -8.588 1.00 27.62 94 THR A O 1
ATOM 673 N N . GLU A 1 95 ? -32.501 -24.102 -6.921 1.00 25.91 95 GLU A N 1
ATOM 674 C CA . GLU A 1 95 ? -31.980 -23.004 -7.736 1.00 25.91 95 GLU A CA 1
ATOM 675 C C . GLU A 1 95 ? -30.932 -23.576 -8.693 1.00 25.91 95 GLU A C 1
ATOM 677 O O . GLU A 1 95 ? -29.804 -23.905 -8.324 1.00 25.91 95 GLU A O 1
ATOM 682 N N . THR A 1 96 ? -31.338 -23.731 -9.947 1.00 23.72 96 THR A N 1
ATOM 683 C CA . THR A 1 96 ? -30.438 -23.833 -11.087 1.00 23.72 96 THR A CA 1
ATOM 684 C C . THR A 1 96 ? -29.512 -22.626 -11.081 1.00 23.72 96 THR A C 1
ATOM 686 O O . THR A 1 96 ? -29.967 -21.488 -11.203 1.00 23.72 96 THR A O 1
ATOM 689 N N . ALA A 1 97 ? -28.217 -22.901 -10.931 1.00 26.55 97 ALA A N 1
ATOM 690 C CA . ALA A 1 97 ? -27.147 -21.933 -11.065 1.00 26.55 97 ALA A CA 1
ATOM 691 C C . ALA A 1 97 ? -27.330 -21.114 -12.350 1.00 26.55 97 ALA A C 1
ATOM 693 O O . ALA A 1 97 ? -27.366 -21.653 -13.458 1.00 26.55 97 ALA A O 1
ATOM 694 N N . ASN A 1 98 ? -27.457 -19.803 -12.177 1.00 25.98 98 ASN A N 1
ATOM 695 C CA . ASN A 1 98 ? -27.406 -18.836 -13.261 1.00 25.98 98 ASN A CA 1
ATOM 696 C C . ASN A 1 98 ? -26.013 -18.952 -13.916 1.00 25.98 98 ASN A C 1
ATOM 698 O O . ASN A 1 98 ? -25.019 -18.905 -13.182 1.00 25.98 98 ASN A O 1
ATOM 702 N N . PRO A 1 99 ? -25.886 -19.128 -15.244 1.00 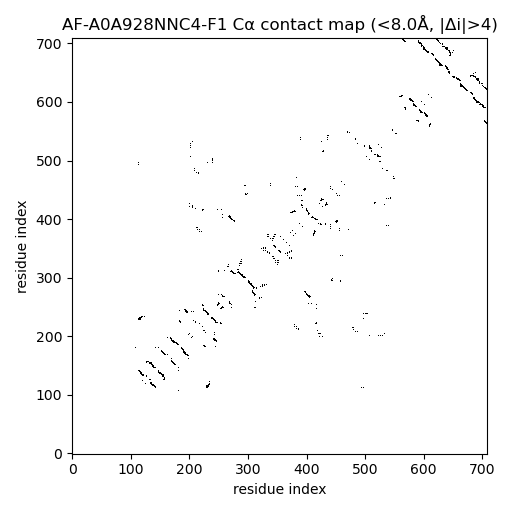29.17 99 PRO A N 1
ATOM 703 C CA . PRO A 1 99 ? -24.581 -19.215 -15.877 1.00 29.17 99 PRO A CA 1
ATOM 704 C C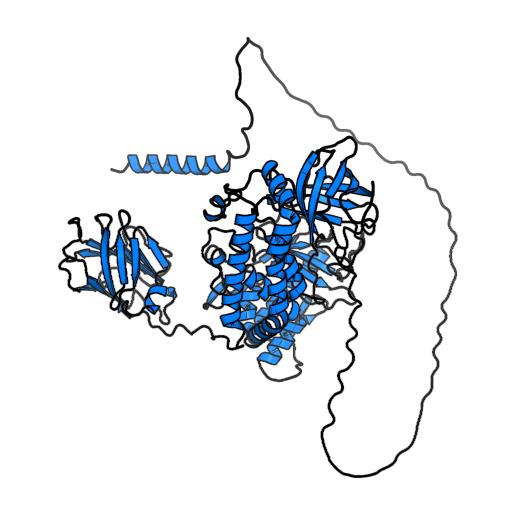 . PRO A 1 99 ? -23.876 -17.871 -15.706 1.00 29.17 99 PRO A C 1
ATOM 706 O O . PRO A 1 99 ? -24.311 -16.844 -16.227 1.00 29.17 99 PRO A O 1
ATOM 709 N N . SER A 1 100 ? -22.795 -17.886 -14.929 1.00 30.23 100 SER A N 1
ATOM 710 C CA . SER A 1 100 ? -21.878 -16.766 -14.803 1.00 30.23 100 SER A CA 1
ATOM 711 C C . SER A 1 100 ? -21.453 -16.317 -16.196 1.00 30.23 100 SER A C 1
ATOM 713 O O . SER A 1 100 ? -20.891 -17.106 -16.958 1.00 30.23 100 SER A O 1
ATOM 715 N N . THR A 1 101 ? -21.667 -15.047 -16.518 1.00 31.39 101 THR A N 1
ATOM 716 C CA . THR A 1 101 ? -20.949 -14.370 -17.595 1.00 31.39 101 THR A CA 1
ATOM 717 C C . THR A 1 101 ? -19.473 -14.305 -17.206 1.00 31.39 101 THR A C 1
ATOM 719 O O . THR A 1 101 ? -19.019 -13.323 -16.620 1.00 31.39 101 THR A O 1
ATOM 722 N N . GLN A 1 102 ? -18.729 -15.381 -17.466 1.00 30.03 102 GLN A N 1
ATOM 723 C CA . GLN A 1 102 ? -17.274 -15.366 -17.413 1.00 30.03 102 GLN A CA 1
ATOM 724 C C . GLN A 1 102 ? -16.788 -14.420 -18.514 1.00 30.03 102 GLN A C 1
ATOM 726 O O . GLN A 1 102 ? -17.072 -14.620 -19.697 1.00 30.03 102 GLN A O 1
ATOM 731 N N . LYS A 1 103 ? -16.080 -13.359 -18.112 1.00 29.47 103 LYS A N 1
ATOM 732 C CA . LYS A 1 103 ? -15.241 -12.565 -19.015 1.00 29.47 103 LYS A CA 1
ATOM 733 C C . LYS A 1 103 ? -14.305 -13.566 -19.722 1.00 29.47 103 LYS A C 1
ATOM 735 O O . LYS A 1 103 ? -13.727 -14.392 -19.017 1.00 29.47 103 LYS A O 1
ATOM 740 N N . PRO A 1 104 ? -14.192 -13.561 -21.062 1.00 32.66 104 PRO A N 1
ATOM 741 C CA . PRO A 1 104 ? -13.320 -14.505 -21.757 1.00 32.66 104 PRO A CA 1
ATOM 742 C C . PRO A 1 104 ? -11.903 -14.389 -21.186 1.00 32.66 104 PRO A C 1
ATOM 744 O O . PRO A 1 104 ? -11.387 -13.274 -21.078 1.00 32.66 104 PRO A O 1
ATOM 747 N N . GLU A 1 105 ? -11.320 -15.520 -20.771 1.00 40.50 105 GLU A N 1
ATOM 748 C CA . GLU A 1 105 ? -9.939 -15.579 -20.285 1.00 40.50 105 GLU A CA 1
ATOM 749 C C . GLU A 1 105 ? -9.024 -14.942 -21.333 1.00 40.50 105 GLU A C 1
ATOM 751 O O . GLU A 1 105 ? -9.008 -15.343 -22.500 1.00 40.50 105 GLU A O 1
ATOM 756 N N . SER A 1 106 ? -8.291 -13.903 -20.931 1.00 53.00 106 SER A N 1
ATOM 757 C CA . SER A 1 106 ? -7.251 -13.329 -21.769 1.00 53.00 106 SER A CA 1
ATOM 758 C C . SER A 1 106 ? -6.188 -14.401 -22.001 1.00 53.00 106 SER A C 1
ATOM 760 O O . SER A 1 106 ? -5.672 -15.009 -21.065 1.00 53.00 106 SER A O 1
ATOM 762 N N . GLN A 1 107 ? -5.885 -14.675 -23.269 1.00 56.00 107 GLN A N 1
ATOM 763 C CA . GLN A 1 107 ? -4.867 -15.649 -23.642 1.00 56.00 107 GLN A CA 1
ATOM 764 C C . GLN A 1 107 ? -3.517 -15.201 -23.052 1.00 56.00 107 GLN A C 1
ATOM 766 O O . GLN A 1 107 ? -2.979 -14.165 -23.446 1.00 56.00 107 GLN A O 1
ATOM 771 N N . LYS A 1 108 ? -3.000 -15.944 -22.063 1.00 72.50 108 LYS A N 1
ATOM 772 C CA . LYS A 1 108 ? -1.751 -15.608 -21.363 1.00 72.50 108 LYS A CA 1
ATOM 773 C C . LYS A 1 108 ? -0.584 -15.727 -22.351 1.00 72.50 108 LYS A C 1
ATOM 775 O O . LYS A 1 108 ? -0.353 -16.802 -22.899 1.00 72.50 108 LYS A O 1
ATOM 780 N N . ILE A 1 109 ? 0.122 -14.621 -22.595 1.00 83.44 109 ILE A N 1
ATOM 781 C CA . ILE A 1 109 ? 1.309 -14.591 -23.463 1.00 83.44 109 ILE A CA 1
ATOM 782 C C . ILE A 1 109 ? 2.428 -15.376 -22.773 1.00 83.44 109 ILE A C 1
ATOM 784 O O . ILE A 1 109 ? 2.702 -15.158 -21.591 1.00 83.44 109 ILE A O 1
ATOM 788 N N . VAL A 1 110 ? 3.064 -16.294 -23.500 1.00 86.44 110 VAL A N 1
ATOM 789 C CA . VAL A 1 110 ? 4.136 -17.149 -22.975 1.00 86.44 110 VAL A CA 1
ATOM 790 C C . VAL A 1 110 ? 5.481 -16.607 -23.439 1.00 86.44 110 VAL A C 1
ATOM 792 O O . VAL A 1 110 ? 5.694 -16.424 -24.631 1.00 86.44 110 VAL A O 1
ATOM 795 N N . PHE A 1 111 ? 6.390 -16.360 -22.499 1.00 91.94 111 PHE A N 1
ATOM 796 C CA . PHE A 1 111 ? 7.741 -15.874 -22.775 1.00 91.94 111 PHE A CA 1
ATOM 797 C C . PHE A 1 111 ? 8.755 -17.000 -22.549 1.00 91.94 111 PHE A C 1
ATOM 799 O O . PHE A 1 111 ? 8.720 -17.643 -21.503 1.00 91.94 111 PHE A O 1
ATOM 806 N N . ASP A 1 112 ? 9.686 -17.202 -23.484 1.00 89.12 112 ASP A N 1
ATOM 807 C CA . ASP A 1 112 ? 10.767 -18.197 -23.336 1.00 89.12 112 ASP A CA 1
ATOM 808 C C . ASP A 1 112 ? 11.864 -17.734 -22.362 1.00 89.12 112 ASP A C 1
ATOM 810 O O . ASP A 1 112 ? 12.558 -18.541 -21.745 1.00 89.12 112 ASP A O 1
ATOM 814 N N . LYS A 1 113 ? 12.032 -16.415 -22.233 1.00 92.44 113 LYS A N 1
ATOM 815 C CA . LYS A 1 113 ? 12.921 -15.740 -21.281 1.00 92.44 113 LYS A CA 1
ATOM 816 C C . LYS A 1 113 ? 12.391 -14.342 -20.972 1.00 92.44 113 LYS A C 1
ATOM 818 O O . LYS A 1 113 ? 11.493 -13.859 -21.659 1.00 92.44 113 LYS A O 1
ATOM 823 N N . MET A 1 114 ? 12.949 -13.686 -19.954 1.00 96.81 114 MET A N 1
ATOM 824 C CA . MET A 1 114 ? 12.596 -12.304 -19.619 1.00 96.81 114 MET A CA 1
ATOM 825 C C . MET A 1 114 ? 12.752 -11.397 -20.859 1.00 96.81 114 MET A C 1
ATOM 827 O O . MET A 1 114 ? 13.817 -11.425 -21.486 1.00 96.81 114 MET A O 1
ATOM 831 N N . PRO A 1 115 ? 11.720 -10.624 -21.248 1.00 97.44 115 PRO A N 1
ATOM 832 C CA . PRO A 1 115 ? 11.825 -9.733 -22.393 1.00 97.44 115 PRO A CA 1
ATOM 833 C C . PRO A 1 115 ? 12.698 -8.525 -22.055 1.00 97.44 115 PRO A C 1
ATOM 835 O O . PRO A 1 115 ? 12.884 -8.159 -20.892 1.00 97.44 115 PRO A O 1
ATOM 838 N N . ALA A 1 116 ? 13.209 -7.876 -23.092 1.00 98.12 116 ALA A N 1
ATOM 839 C CA . ALA A 1 116 ? 14.094 -6.733 -22.972 1.00 98.12 116 ALA A CA 1
ATOM 840 C C . ALA A 1 116 ? 13.536 -5.505 -23.701 1.00 98.12 116 ALA A C 1
ATOM 842 O O . ALA A 1 116 ? 12.850 -5.609 -24.720 1.00 98.12 116 ALA A O 1
ATOM 843 N N . LEU A 1 117 ? 13.872 -4.323 -23.191 1.00 98.62 117 LEU A N 1
ATOM 844 C CA . LEU A 1 117 ? 13.617 -3.035 -23.822 1.00 98.62 117 LEU A CA 1
ATOM 845 C C . LEU A 1 117 ? 14.937 -2.413 -24.263 1.00 98.62 117 LEU A C 1
ATOM 847 O O . LEU A 1 117 ? 15.793 -2.094 -23.438 1.00 98.62 117 LEU A O 1
ATOM 851 N N . LYS A 1 118 ? 15.082 -2.196 -25.569 1.00 98.69 118 LYS A N 1
ATOM 852 C CA . LYS A 1 118 ? 16.188 -1.436 -26.155 1.00 98.69 118 LYS A CA 1
ATOM 853 C C . LYS A 1 118 ? 15.740 0.002 -26.350 1.00 98.69 118 LYS A C 1
ATOM 855 O O . LYS A 1 118 ? 14.882 0.275 -27.181 1.00 98.69 118 LYS A O 1
ATOM 860 N N . ILE A 1 119 ? 16.317 0.907 -25.572 1.00 98.75 119 ILE A N 1
ATOM 861 C CA . ILE A 1 119 ? 16.006 2.333 -25.557 1.00 98.75 119 ILE A CA 1
ATOM 862 C C . ILE A 1 119 ? 17.178 3.076 -26.190 1.00 98.75 119 ILE A C 1
ATOM 864 O O . ILE A 1 119 ? 18.304 3.009 -25.696 1.00 98.75 119 ILE A O 1
ATOM 868 N N . LYS A 1 120 ? 16.918 3.806 -27.273 1.00 98.75 120 LYS A N 1
ATOM 869 C CA . LYS A 1 120 ? 17.917 4.621 -27.970 1.00 98.75 120 LYS A CA 1
ATOM 870 C C . LYS A 1 120 ? 17.500 6.082 -27.935 1.00 98.75 120 LYS A C 1
ATOM 872 O O . LYS A 1 120 ? 16.524 6.459 -28.585 1.00 98.75 120 LYS A O 1
ATOM 877 N N . THR A 1 121 ? 18.215 6.901 -27.173 1.00 98.69 121 THR A N 1
ATOM 878 C CA . THR A 1 121 ? 17.966 8.343 -27.099 1.00 98.69 121 THR A CA 1
ATOM 879 C C . THR A 1 121 ? 18.544 9.064 -28.312 1.00 98.69 121 THR A C 1
ATOM 881 O O . THR A 1 121 ? 19.512 8.619 -28.938 1.00 98.69 121 THR A O 1
ATOM 884 N N . ALA A 1 122 ? 17.940 10.196 -28.670 1.00 96.44 122 ALA A N 1
ATOM 885 C CA . ALA A 1 122 ? 18.452 11.053 -29.729 1.00 96.44 122 ALA A CA 1
ATOM 886 C C . ALA A 1 122 ? 19.895 11.482 -29.406 1.00 96.44 122 ALA A C 1
ATOM 888 O O . ALA A 1 122 ? 20.173 11.989 -28.320 1.00 96.44 122 ALA A O 1
ATOM 889 N N . GLY A 1 123 ? 20.823 11.226 -30.334 1.00 95.31 123 GLY A N 1
ATOM 890 C CA . GLY A 1 123 ? 22.244 11.548 -30.159 1.00 95.31 123 GLY A CA 1
ATOM 891 C C . GLY A 1 123 ? 22.941 10.813 -29.005 1.00 95.31 123 GLY A C 1
ATOM 892 O O . GLY A 1 123 ? 23.970 11.294 -28.544 1.00 95.31 123 GLY A O 1
ATOM 893 N N . ASN A 1 124 ? 22.396 9.689 -28.517 1.00 96.88 124 ASN A N 1
ATOM 894 C CA . ASN A 1 124 ? 22.876 8.984 -27.319 1.00 96.88 124 ASN A CA 1
ATOM 895 C C . ASN A 1 124 ? 22.916 9.871 -26.056 1.00 96.88 124 ASN A C 1
ATOM 897 O O . ASN A 1 124 ? 23.742 9.663 -25.167 1.00 96.88 124 ASN A O 1
ATOM 901 N N . ALA A 1 125 ? 22.020 10.858 -25.960 1.00 97.56 125 ALA A N 1
ATOM 902 C CA . ALA A 1 125 ? 21.912 11.732 -24.799 1.00 97.56 125 ALA A CA 1
ATOM 903 C C . ALA A 1 125 ? 21.659 10.953 -23.492 1.00 97.56 125 ALA A C 1
ATOM 905 O O . ALA A 1 125 ? 20.847 10.021 -23.451 1.00 97.56 125 ALA A O 1
ATOM 906 N N . SER A 1 126 ? 22.323 11.372 -22.414 1.00 96.88 126 SER A N 1
ATOM 907 C CA . SER A 1 126 ? 22.133 10.829 -21.065 1.00 96.88 126 SER A CA 1
ATOM 908 C C . SER A 1 126 ? 20.760 11.186 -20.491 1.00 96.88 126 SER A C 1
ATOM 910 O O . SER A 1 126 ? 20.256 12.290 -20.689 1.00 96.88 126 SER A O 1
ATOM 912 N N . VAL A 1 127 ? 20.181 10.276 -19.706 1.00 97.88 127 VAL A N 1
ATOM 913 C CA . VAL A 1 127 ? 18.873 10.465 -19.058 1.00 97.88 127 VAL A CA 1
ATOM 914 C C . VAL A 1 127 ? 19.073 10.623 -17.551 1.00 97.88 127 VAL A C 1
ATOM 916 O O . VAL A 1 127 ? 19.151 9.635 -16.824 1.00 97.88 127 VAL A O 1
ATOM 919 N N . THR A 1 128 ? 19.195 11.867 -17.082 1.00 96.19 128 THR A N 1
ATOM 920 C CA . THR A 1 128 ? 19.530 12.185 -15.676 1.00 96.19 128 THR A CA 1
ATOM 921 C C . THR A 1 128 ? 18.502 13.065 -14.962 1.00 96.19 128 THR A C 1
ATOM 923 O O . THR A 1 128 ? 18.494 13.105 -13.735 1.00 96.19 128 THR A O 1
ATOM 926 N N . SER A 1 129 ? 17.628 13.757 -15.699 1.00 96.50 129 SER A N 1
ATOM 927 C CA . SER A 1 129 ? 16.666 14.713 -15.137 1.00 96.50 129 SER A CA 1
ATOM 928 C C . SER A 1 129 ? 15.359 14.046 -14.702 1.00 96.50 129 SER A C 1
ATOM 930 O O . SER A 1 129 ? 14.848 13.164 -15.394 1.00 96.50 129 SER A O 1
ATOM 932 N N . THR A 1 130 ? 14.785 14.517 -13.591 1.00 94.31 130 THR A N 1
ATOM 933 C CA . THR A 1 130 ? 13.426 14.176 -13.132 1.00 94.31 130 THR A CA 1
ATOM 934 C C . THR A 1 130 ? 12.335 15.041 -13.772 1.00 94.31 130 THR A C 1
ATOM 936 O O . THR A 1 130 ? 11.153 14.681 -13.740 1.00 94.31 130 THR A O 1
ATOM 939 N N . SER A 1 131 ? 12.714 16.150 -14.412 1.00 92.62 131 SER A N 1
ATOM 940 C CA . SER A 1 131 ? 11.780 17.134 -14.978 1.00 92.62 131 SER A CA 1
ATOM 941 C C . SER A 1 131 ? 11.814 17.168 -16.502 1.00 92.62 131 SER A C 1
ATOM 943 O O . SER A 1 131 ? 10.766 17.308 -17.127 1.00 92.62 131 SER A O 1
ATOM 945 N N . VAL A 1 132 ? 12.987 16.967 -17.107 1.00 96.06 132 VAL A N 1
ATOM 946 C CA . VAL A 1 132 ? 13.186 17.066 -18.558 1.00 96.06 132 VAL A CA 1
ATOM 947 C C . VAL A 1 132 ? 13.145 15.685 -19.202 1.00 96.06 132 VAL A C 1
ATOM 949 O O . VAL A 1 132 ? 13.879 14.778 -18.810 1.00 96.06 132 VAL A O 1
ATOM 952 N N . TYR A 1 133 ? 12.282 15.545 -20.203 1.00 98.00 133 TYR A N 1
ATOM 953 C CA . TYR A 1 133 ? 12.204 14.365 -21.054 1.00 98.00 133 TYR A CA 1
ATOM 954 C C . TYR A 1 133 ? 13.243 14.415 -22.179 1.00 98.00 133 TYR A C 1
ATOM 956 O O . TYR A 1 133 ? 13.515 15.469 -22.749 1.00 98.00 133 TYR A O 1
ATOM 964 N N . VAL A 1 134 ? 13.800 13.251 -22.509 1.00 98.56 134 VAL A N 1
ATOM 965 C CA . VAL A 1 134 ? 14.717 13.043 -23.632 1.00 98.56 134 VAL A CA 1
ATOM 966 C C . VAL A 1 134 ? 14.008 12.211 -24.696 1.00 98.56 134 VAL A C 1
ATOM 968 O O . VAL A 1 134 ? 13.485 11.136 -24.398 1.00 98.56 134 VAL A O 1
ATOM 971 N N . ASN A 1 135 ? 14.013 12.686 -25.941 1.00 98.69 135 ASN A N 1
ATOM 972 C CA . ASN A 1 135 ? 13.462 11.944 -27.075 1.00 98.69 135 ASN A CA 1
ATOM 973 C C . ASN A 1 135 ? 14.229 10.635 -27.299 1.00 98.69 135 ASN A C 1
ATOM 975 O O . ASN A 1 135 ? 15.463 10.606 -27.267 1.00 98.69 135 ASN A O 1
ATOM 979 N N . CYS A 1 136 ? 13.503 9.553 -27.559 1.00 98.69 136 CYS A N 1
ATOM 980 C CA . CYS A 1 136 ? 14.056 8.226 -27.785 1.00 98.69 136 CYS A CA 1
ATOM 981 C C . CYS A 1 136 ? 13.171 7.369 -28.702 1.00 98.69 136 CYS A C 1
ATOM 983 O O . CYS A 1 136 ? 12.040 7.714 -29.044 1.00 98.69 136 CYS A O 1
ATOM 985 N N . THR A 1 137 ? 13.713 6.225 -29.095 1.00 98.69 137 THR A N 1
ATOM 986 C CA . THR A 1 137 ? 12.975 5.112 -29.699 1.00 98.69 137 THR A CA 1
ATOM 987 C C . THR A 1 137 ? 13.114 3.897 -28.796 1.00 98.69 137 THR A C 1
ATOM 989 O O . THR A 1 137 ? 14.142 3.738 -28.128 1.00 98.69 137 THR A O 1
ATOM 992 N N . ILE A 1 138 ? 12.068 3.075 -28.733 1.00 98.62 138 ILE A N 1
ATOM 993 C CA . ILE A 1 138 ? 12.045 1.869 -27.906 1.00 98.62 138 ILE A CA 1
ATOM 994 C C . ILE A 1 138 ? 11.638 0.674 -28.759 1.00 98.62 138 ILE A C 1
ATOM 996 O O . ILE A 1 138 ? 10.599 0.702 -29.422 1.00 98.62 138 ILE A O 1
ATOM 1000 N N . SER A 1 139 ? 12.431 -0.387 -28.681 1.00 98.44 139 SER A N 1
ATOM 1001 C CA . SER A 1 139 ? 12.143 -1.681 -29.294 1.00 98.44 139 SER A CA 1
ATOM 1002 C C . SER A 1 139 ? 12.067 -2.763 -28.227 1.00 98.44 139 SER A C 1
ATOM 1004 O O . SER A 1 139 ? 12.847 -2.759 -27.271 1.00 98.44 139 SER A O 1
ATOM 1006 N N . SER A 1 140 ? 11.157 -3.714 -28.406 1.00 97.50 140 SER A N 1
ATOM 1007 C CA . SER A 1 140 ? 11.195 -4.976 -27.679 1.00 97.50 140 SER A CA 1
ATOM 1008 C C . SER A 1 140 ? 12.306 -5.867 -28.223 1.00 97.50 140 SER A C 1
ATOM 1010 O O . SER A 1 140 ? 12.532 -5.919 -29.432 1.00 97.50 140 SER A O 1
ATOM 1012 N N . ASP A 1 141 ? 12.919 -6.644 -27.351 1.00 94.94 141 ASP A N 1
ATOM 1013 C CA . ASP A 1 141 ? 13.752 -7.783 -27.706 1.00 94.94 141 ASP A CA 1
ATOM 1014 C C . ASP A 1 141 ? 13.372 -8.968 -26.811 1.00 94.94 141 ASP A C 1
ATOM 1016 O O . ASP A 1 141 ? 12.791 -8.781 -25.742 1.00 94.94 141 ASP A O 1
ATOM 1020 N N . SER A 1 142 ? 13.674 -10.193 -27.241 1.00 91.75 142 SER A N 1
ATOM 1021 C CA . SER A 1 142 ? 13.350 -11.418 -26.491 1.00 91.75 142 SER A CA 1
ATOM 1022 C C . SER A 1 142 ? 11.859 -11.555 -26.136 1.00 91.75 142 SER A C 1
ATOM 1024 O O . SER A 1 142 ? 11.512 -12.200 -25.152 1.00 91.75 142 SER A O 1
ATOM 1026 N N . ALA A 1 143 ? 10.986 -10.936 -26.934 1.00 90.56 143 ALA A N 1
ATOM 1027 C CA . ALA A 1 143 ? 9.540 -10.976 -26.782 1.00 90.56 143 ALA A CA 1
ATOM 1028 C C . ALA A 1 143 ? 8.911 -11.819 -27.906 1.00 90.56 143 ALA A C 1
ATOM 1030 O O . ALA A 1 143 ? 9.398 -11.760 -29.041 1.00 90.56 143 ALA A O 1
ATOM 1031 N N . PRO A 1 144 ? 7.831 -12.566 -27.621 1.00 90.62 144 PRO A N 1
ATOM 1032 C CA . PRO A 1 144 ? 7.030 -13.231 -28.642 1.00 90.62 144 PRO A CA 1
ATOM 1033 C C . PRO A 1 144 ? 6.552 -12.266 -29.733 1.00 90.62 144 PRO A C 1
ATOM 1035 O O . PRO A 1 144 ? 6.354 -11.070 -29.491 1.00 90.62 144 PRO A O 1
ATOM 1038 N N . VAL A 1 145 ? 6.345 -12.786 -30.944 1.00 89.62 145 VAL A N 1
ATOM 1039 C CA . VAL A 1 145 ? 6.000 -11.975 -32.126 1.00 89.62 145 VAL A CA 1
ATOM 1040 C C . VAL A 1 145 ? 4.733 -11.149 -31.883 1.00 89.62 145 VAL A C 1
ATOM 1042 O O . VAL A 1 145 ? 4.687 -9.977 -32.256 1.00 89.62 145 VAL A O 1
ATOM 1045 N N . GLU A 1 146 ? 3.743 -11.718 -31.194 1.00 90.12 146 GLU A N 1
ATOM 1046 C CA . GLU A 1 146 ? 2.447 -11.111 -30.881 1.00 90.12 146 GLU A CA 1
ATOM 1047 C C . GLU A 1 146 ? 2.516 -9.845 -30.014 1.00 90.12 146 GLU A C 1
ATOM 1049 O O . GLU A 1 146 ? 1.591 -9.031 -30.051 1.00 90.12 146 GLU A O 1
ATOM 1054 N N . CYS A 1 147 ? 3.593 -9.655 -29.249 1.00 91.62 147 CYS A N 1
ATOM 1055 C CA . CYS A 1 147 ? 3.797 -8.472 -28.412 1.00 91.62 147 CYS A CA 1
ATOM 1056 C C . CYS A 1 147 ? 5.102 -7.730 -28.726 1.00 91.62 147 CYS A C 1
ATOM 1058 O O . CYS A 1 147 ? 5.486 -6.820 -27.986 1.00 91.62 147 CYS A O 1
ATOM 1060 N N . SER A 1 148 ? 5.751 -8.087 -29.837 1.00 94.25 148 SER A N 1
ATOM 1061 C CA . SER A 1 148 ? 6.949 -7.418 -30.325 1.00 94.25 148 SER A CA 1
ATOM 1062 C C . SER A 1 148 ? 6.627 -6.066 -30.978 1.00 94.25 148 SER A C 1
ATOM 1064 O O . SER A 1 148 ? 5.596 -5.878 -31.624 1.00 94.25 148 SER A O 1
ATOM 1066 N N . PHE A 1 149 ? 7.515 -5.095 -30.798 1.00 96.12 149 PHE A N 1
ATOM 1067 C CA . PHE A 1 149 ? 7.451 -3.770 -31.406 1.00 96.12 149 PHE A CA 1
ATOM 1068 C C . PHE A 1 149 ? 8.864 -3.234 -31.638 1.00 96.12 149 PHE A C 1
ATOM 1070 O O . PHE A 1 149 ? 9.792 -3.547 -30.892 1.00 96.12 149 PHE A O 1
ATOM 1077 N N . ASN A 1 150 ? 9.039 -2.414 -32.673 1.00 97.06 150 ASN A N 1
ATOM 1078 C CA . ASN A 1 150 ? 10.343 -1.872 -33.043 1.00 97.06 150 ASN A CA 1
ATOM 1079 C C . ASN A 1 150 ? 10.278 -0.357 -33.248 1.00 97.06 150 ASN A C 1
ATOM 1081 O O . ASN A 1 150 ? 9.294 0.151 -33.784 1.00 97.06 150 ASN A O 1
ATOM 1085 N N . ASP A 1 151 ? 11.329 0.335 -32.810 1.00 97.06 151 ASP A N 1
ATOM 1086 C CA . ASP A 1 151 ? 11.591 1.763 -32.995 1.00 97.06 151 ASP A CA 1
ATOM 1087 C C . ASP A 1 151 ? 10.391 2.664 -32.666 1.00 97.06 151 ASP A C 1
ATOM 1089 O O . ASP A 1 151 ? 10.143 3.680 -33.315 1.00 97.06 151 ASP A O 1
ATOM 1093 N N . SER A 1 152 ? 9.627 2.301 -31.632 1.00 98.06 152 SER A N 1
ATOM 1094 C CA . SER A 1 152 ? 8.440 3.049 -31.222 1.00 98.06 152 SER A CA 1
ATOM 1095 C C . SER A 1 152 ? 8.853 4.406 -30.636 1.00 98.06 152 SER A C 1
ATOM 1097 O O . SER A 1 152 ? 9.586 4.424 -29.640 1.00 98.06 152 SER A O 1
ATOM 1099 N N . PRO A 1 153 ? 8.409 5.542 -31.215 1.00 98.50 153 PRO A N 1
ATOM 1100 C CA . PRO A 1 153 ? 8.800 6.866 -30.742 1.00 98.50 153 PRO A CA 1
ATOM 1101 C C . PRO A 1 153 ? 8.280 7.153 -29.333 1.00 98.50 153 PRO A C 1
ATOM 1103 O O . PRO A 1 153 ? 7.094 6.963 -29.028 1.00 98.50 153 PRO A O 1
ATOM 1106 N N . ALA A 1 154 ? 9.174 7.625 -28.471 1.00 98.56 154 ALA A N 1
ATOM 1107 C CA . ALA A 1 154 ? 8.874 7.910 -27.082 1.00 98.56 154 ALA A CA 1
ATOM 1108 C C . ALA A 1 154 ? 9.779 9.000 -26.508 1.00 98.56 154 ALA A C 1
ATOM 1110 O O . ALA A 1 154 ? 10.767 9.433 -27.092 1.00 98.56 154 ALA A O 1
ATOM 1111 N N . GLU A 1 155 ? 9.451 9.402 -25.296 1.00 98.69 155 GLU A N 1
ATOM 1112 C CA . GLU A 1 155 ? 10.242 10.264 -24.445 1.00 98.69 155 GLU A CA 1
ATOM 1113 C C . GLU A 1 155 ? 10.562 9.510 -23.149 1.00 98.69 155 GLU A C 1
ATOM 1115 O O . GLU A 1 155 ? 9.719 8.772 -22.629 1.00 98.69 155 GLU A O 1
ATOM 1120 N N . ILE A 1 156 ? 11.757 9.705 -22.591 1.00 98.75 156 ILE A N 1
ATOM 1121 C CA . ILE A 1 156 ? 12.182 9.084 -21.331 1.00 98.75 156 ILE A CA 1
ATOM 1122 C C . ILE A 1 156 ? 12.766 10.119 -20.367 1.00 98.75 156 ILE A C 1
ATOM 1124 O O . ILE A 1 156 ? 13.477 11.034 -20.777 1.00 98.75 156 ILE A O 1
ATOM 1128 N N . LYS A 1 157 ? 12.483 9.969 -19.071 1.00 98.44 157 LYS A N 1
ATOM 1129 C CA . LYS A 1 157 ? 13.129 10.735 -17.995 1.00 98.44 157 LYS A CA 1
ATOM 1130 C C . LYS A 1 157 ? 13.353 9.889 -16.749 1.00 98.44 157 LYS A C 1
ATOM 1132 O O . LYS A 1 157 ? 12.725 8.838 -16.601 1.00 98.44 157 LYS A O 1
ATOM 1137 N N . VAL A 1 158 ? 14.202 10.357 -15.834 1.00 98.38 158 VAL A N 1
ATOM 1138 C CA . VAL A 1 158 ? 14.306 9.774 -14.488 1.00 98.38 158 VAL A CA 1
ATOM 1139 C C . VAL A 1 158 ? 12.999 10.036 -13.735 1.00 98.38 158 VAL A C 1
ATOM 1141 O O . VAL A 1 158 ? 12.339 11.054 -13.945 1.00 98.38 158 VAL A O 1
ATOM 1144 N N . ARG A 1 159 ? 12.587 9.108 -12.870 1.00 95.00 159 ARG A N 1
ATOM 1145 C CA . ARG A 1 159 ? 11.388 9.271 -12.036 1.00 95.00 159 ARG A CA 1
ATOM 1146 C C . ARG A 1 159 ? 11.665 9.057 -10.552 1.00 95.00 159 ARG A C 1
ATOM 1148 O O . ARG A 1 159 ? 12.714 8.560 -10.163 1.00 95.00 159 ARG A O 1
ATOM 1155 N N . GLY A 1 160 ? 10.649 9.341 -9.745 1.00 89.75 160 GLY A N 1
ATOM 1156 C CA . GLY A 1 160 ? 10.716 9.173 -8.299 1.00 89.75 160 GLY A CA 1
ATOM 1157 C C . GLY A 1 160 ? 11.512 10.283 -7.624 1.00 89.75 160 GLY A C 1
ATOM 1158 O O . GLY A 1 160 ? 12.071 11.156 -8.284 1.00 89.75 160 GLY A O 1
ATOM 1159 N N . ASN A 1 161 ? 11.518 10.234 -6.297 1.00 86.38 161 ASN A N 1
ATOM 1160 C CA . ASN A 1 161 ? 12.079 11.284 -5.457 1.00 86.38 161 ASN A CA 1
ATOM 1161 C C . ASN A 1 161 ? 13.408 10.802 -4.882 1.00 86.38 161 ASN A C 1
ATOM 1163 O O . ASN A 1 161 ? 14.435 10.886 -5.550 1.00 86.38 161 ASN A O 1
ATOM 1167 N N . SER A 1 162 ? 13.385 10.173 -3.707 1.00 86.38 162 SER A N 1
ATOM 1168 C CA . SER A 1 162 ? 14.558 9.521 -3.112 1.00 86.38 162 SER A CA 1
ATOM 1169 C C . SER A 1 162 ? 15.209 8.514 -4.070 1.00 86.38 162 SER A C 1
ATOM 1171 O O . SER A 1 162 ? 16.425 8.526 -4.248 1.00 86.38 162 SER A O 1
ATOM 1173 N N . THR A 1 163 ? 14.410 7.710 -4.777 1.00 91.38 163 THR A N 1
ATOM 1174 C CA . THR A 1 163 ? 14.900 6.713 -5.743 1.00 91.38 163 THR A CA 1
ATOM 1175 C C . THR A 1 163 ? 15.615 7.322 -6.949 1.00 91.38 163 THR A C 1
ATOM 1177 O O . THR A 1 163 ? 16.425 6.643 -7.575 1.00 91.38 163 THR A O 1
ATOM 1180 N N . ALA A 1 164 ? 15.369 8.594 -7.292 1.00 94.06 164 ALA A N 1
ATOM 1181 C CA . ALA A 1 164 ? 16.102 9.264 -8.368 1.00 94.06 164 ALA A CA 1
ATOM 1182 C C . ALA A 1 164 ? 17.584 9.475 -8.011 1.00 94.06 164 ALA A C 1
ATOM 1184 O O . ALA A 1 164 ? 18.421 9.601 -8.908 1.00 94.06 164 ALA A O 1
ATOM 1185 N N . ALA A 1 165 ? 17.933 9.468 -6.720 1.00 93.50 165 ALA A N 1
ATOM 1186 C CA . ALA A 1 165 ? 19.311 9.573 -6.249 1.00 93.50 165 ALA A CA 1
ATOM 1187 C C . ALA A 1 165 ? 20.090 8.246 -6.340 1.00 93.50 165 ALA A C 1
ATOM 1189 O O . ALA A 1 165 ? 21.319 8.279 -6.349 1.00 93.50 165 ALA A O 1
ATOM 1190 N N . ALA A 1 166 ? 19.415 7.098 -6.479 1.00 94.69 166 ALA A N 1
ATOM 1191 C CA . ALA A 1 166 ? 20.057 5.785 -6.587 1.00 94.69 166 ALA A CA 1
ATOM 1192 C C . ALA A 1 166 ? 21.045 5.705 -7.765 1.00 94.69 166 ALA A C 1
ATOM 1194 O O . ALA A 1 166 ? 20.882 6.401 -8.770 1.00 94.69 166 ALA A O 1
ATOM 1195 N N . ALA A 1 167 ? 22.066 4.846 -7.669 1.00 95.50 167 ALA A N 1
ATOM 1196 C CA . ALA A 1 167 ? 23.032 4.651 -8.756 1.00 95.50 167 ALA A CA 1
ATOM 1197 C C . ALA A 1 167 ? 22.343 4.121 -10.026 1.00 95.50 167 ALA A C 1
ATOM 1199 O O . ALA A 1 167 ? 22.541 4.651 -11.120 1.00 95.50 167 ALA A O 1
ATOM 1200 N N . LYS A 1 168 ? 21.452 3.141 -9.852 1.00 97.56 168 LYS A N 1
ATOM 1201 C CA . LYS A 1 168 ? 20.556 2.649 -10.895 1.00 97.56 168 LYS A CA 1
ATOM 1202 C C . LYS A 1 168 ? 19.301 3.517 -10.952 1.00 97.56 168 LYS A C 1
ATOM 1204 O O . LYS A 1 168 ? 18.466 3.473 -10.049 1.00 97.56 168 LYS A O 1
ATOM 1209 N N . LYS A 1 169 ? 19.165 4.316 -12.011 1.00 98.12 169 LYS A N 1
ATOM 1210 C CA . LYS A 1 169 ? 18.053 5.265 -12.144 1.00 98.12 169 LYS A CA 1
ATOM 1211 C C . LYS A 1 169 ? 16.755 4.549 -12.534 1.00 98.12 169 LYS A C 1
ATOM 1213 O O . LYS A 1 169 ? 16.784 3.766 -13.483 1.00 98.12 169 LYS A O 1
ATOM 1218 N N . PRO A 1 170 ? 15.624 4.812 -11.856 1.00 98.25 170 PRO A N 1
ATOM 1219 C CA . PRO A 1 170 ? 14.298 4.435 -12.341 1.00 98.25 170 PRO A CA 1
ATOM 1220 C C . PRO A 1 170 ? 13.821 5.421 -13.414 1.00 98.25 170 PRO A C 1
ATOM 1222 O O . PRO A 1 170 ? 14.124 6.616 -13.350 1.00 98.25 170 PRO A O 1
ATOM 1225 N N . TYR A 1 171 ? 13.020 4.947 -14.368 1.00 98.62 171 TYR A N 1
ATOM 1226 C CA . TYR A 1 171 ? 12.590 5.755 -15.512 1.00 98.62 171 TYR A CA 1
ATOM 1227 C C . TYR A 1 171 ? 11.072 5.821 -15.672 1.00 98.62 171 TYR A C 1
ATOM 1229 O O . TYR A 1 171 ? 10.330 4.907 -15.305 1.00 98.62 171 TYR A O 1
ATOM 1237 N N . ARG A 1 172 ? 10.600 6.922 -16.256 1.00 98.25 172 ARG A N 1
ATOM 1238 C CA . ARG A 1 172 ? 9.257 7.037 -16.826 1.00 98.25 172 ARG A CA 1
ATOM 1239 C C . ARG A 1 172 ? 9.382 7.180 -18.334 1.00 98.25 172 ARG A C 1
ATOM 1241 O O . ARG A 1 172 ? 10.123 8.034 -18.814 1.00 98.25 172 ARG A O 1
ATOM 1248 N N . ILE A 1 173 ? 8.627 6.356 -19.047 1.00 98.38 173 ILE A N 1
ATOM 1249 C CA . ILE A 1 173 ? 8.506 6.372 -20.502 1.00 98.38 173 ILE A CA 1
ATOM 1250 C C . ILE A 1 173 ? 7.177 7.029 -20.861 1.00 98.38 173 ILE A C 1
ATOM 1252 O O . ILE A 1 173 ? 6.158 6.758 -20.221 1.00 98.38 173 ILE A O 1
ATOM 1256 N N . LYS A 1 174 ? 7.178 7.859 -21.901 1.00 98.06 174 LYS A N 1
ATOM 1257 C CA . LYS A 1 174 ? 5.988 8.450 -22.506 1.00 98.06 174 LYS A CA 1
ATOM 1258 C C . LYS A 1 174 ? 6.046 8.267 -24.023 1.00 98.06 174 LYS A C 1
ATOM 1260 O O . LYS A 1 174 ? 6.761 8.983 -24.709 1.00 98.06 174 LYS A O 1
ATOM 1265 N N . PHE A 1 175 ? 5.291 7.313 -24.554 1.00 98.19 175 PHE A N 1
ATOM 1266 C CA . PHE A 1 175 ? 5.185 7.099 -25.996 1.00 98.19 175 PHE A CA 1
ATOM 1267 C C . PHE A 1 175 ? 4.402 8.224 -26.681 1.00 98.19 175 PHE A C 1
ATOM 1269 O O . PHE A 1 175 ? 3.420 8.744 -26.134 1.00 98.19 175 PHE A O 1
ATOM 1276 N N . THR A 1 176 ? 4.792 8.552 -27.914 1.00 97.94 176 THR A N 1
ATOM 1277 C CA . THR A 1 176 ? 4.078 9.518 -28.764 1.00 97.94 176 THR A CA 1
ATOM 1278 C C . THR A 1 176 ? 2.655 9.023 -29.066 1.00 97.94 176 THR A C 1
ATOM 1280 O O . THR A 1 176 ? 1.661 9.744 -28.903 1.00 97.94 176 THR A O 1
ATOM 1283 N N . THR A 1 177 ? 2.534 7.746 -29.430 1.00 96.12 177 THR A N 1
ATOM 1284 C CA . THR A 1 177 ? 1.267 7.034 -29.645 1.00 96.12 177 THR A CA 1
ATOM 1285 C C . THR A 1 177 ? 1.025 6.029 -28.515 1.00 96.12 177 THR A C 1
ATOM 1287 O O . THR A 1 177 ? 1.947 5.617 -27.824 1.00 96.12 177 THR A O 1
ATOM 1290 N N . LYS A 1 178 ? -0.237 5.672 -28.234 1.00 95.44 178 LYS A N 1
ATOM 1291 C CA . LYS A 1 178 ? -0.537 4.706 -27.160 1.00 95.44 178 LYS A CA 1
ATOM 1292 C C . LYS A 1 178 ? 0.062 3.337 -27.522 1.00 95.44 178 LYS A C 1
ATOM 1294 O O . LYS A 1 178 ? -0.312 2.775 -28.549 1.00 95.44 178 LYS A O 1
ATOM 1299 N N . GLN A 1 179 ? 0.906 2.793 -26.647 1.00 95.50 179 GLN A N 1
ATOM 1300 C CA . GLN A 1 179 ? 1.629 1.533 -26.832 1.00 95.50 179 GLN A CA 1
ATOM 1301 C C . GLN A 1 179 ? 1.165 0.504 -25.794 1.00 95.50 179 GLN A C 1
ATOM 1303 O O . GLN A 1 179 ? 0.991 0.844 -24.620 1.00 95.50 179 GLN A O 1
ATOM 1308 N N . ALA A 1 180 ? 0.935 -0.735 -26.229 1.00 95.31 180 ALA A N 1
ATOM 1309 C CA . ALA A 1 180 ? 0.766 -1.864 -25.317 1.00 95.31 180 ALA A CA 1
ATOM 1310 C C . ALA A 1 180 ? 2.136 -2.474 -25.018 1.00 95.31 180 ALA A C 1
ATOM 1312 O O . ALA A 1 180 ? 2.996 -2.524 -25.899 1.00 95.31 180 ALA A O 1
ATOM 1313 N N . MET A 1 181 ? 2.332 -2.929 -23.787 1.00 95.69 181 MET A N 1
ATOM 1314 C CA . MET A 1 181 ? 3.615 -3.447 -23.332 1.00 95.69 181 MET A CA 1
ATOM 1315 C C . MET A 1 181 ? 3.429 -4.875 -22.841 1.00 95.69 181 MET A C 1
ATOM 1317 O O . MET A 1 181 ? 2.858 -5.079 -21.776 1.00 95.69 181 MET A O 1
ATOM 1321 N N . PHE A 1 182 ? 3.881 -5.847 -23.640 1.00 95.50 182 PHE A N 1
ATOM 1322 C CA . PHE A 1 182 ? 3.998 -7.256 -23.239 1.00 95.50 182 PHE A CA 1
ATOM 1323 C C . PHE A 1 182 ? 2.719 -7.890 -22.653 1.00 95.50 182 PHE A C 1
ATOM 1325 O O . PHE A 1 182 ? 2.788 -8.809 -21.846 1.00 95.50 182 PHE A O 1
ATOM 1332 N N . GLY A 1 183 ? 1.541 -7.414 -23.073 1.00 93.06 183 GLY A N 1
ATOM 1333 C CA . GLY A 1 183 ? 0.243 -7.919 -22.612 1.00 93.06 183 GLY A CA 1
ATOM 1334 C C . GLY A 1 183 ? -0.262 -7.342 -21.285 1.00 93.06 183 GLY A C 1
ATOM 1335 O O . GLY A 1 183 ? -1.396 -7.648 -20.917 1.00 93.06 183 GLY A O 1
ATOM 1336 N N . LEU A 1 184 ? 0.509 -6.477 -20.614 1.00 94.12 184 LEU A N 1
ATOM 1337 C CA . LEU A 1 184 ? 0.124 -5.873 -19.334 1.00 94.12 184 LEU A CA 1
ATOM 1338 C C . LEU A 1 184 ? -1.237 -5.160 -19.410 1.00 94.12 184 LEU A C 1
ATOM 1340 O O . LEU A 1 184 ? -1.563 -4.495 -20.405 1.00 94.12 184 LEU A O 1
ATOM 1344 N N . ASN A 1 185 ? -2.017 -5.309 -18.336 1.00 91.44 185 ASN A N 1
ATOM 1345 C CA . ASN A 1 185 ? -3.340 -4.726 -18.121 1.00 91.44 185 ASN A CA 1
ATOM 1346 C C . ASN A 1 185 ? -4.305 -5.014 -19.276 1.00 91.44 185 ASN A C 1
ATOM 1348 O O . ASN A 1 185 ? -4.808 -4.104 -19.939 1.00 91.44 185 ASN A O 1
ATOM 1352 N N . ASP A 1 186 ? -4.536 -6.302 -19.536 1.00 90.81 186 ASP A N 1
ATOM 1353 C CA . ASP A 1 186 ? -5.388 -6.790 -20.627 1.00 90.81 186 ASP A CA 1
ATOM 1354 C C . ASP A 1 186 ? -4.986 -6.178 -21.988 1.00 90.81 186 ASP A C 1
ATOM 1356 O O . ASP A 1 186 ? -5.833 -5.770 -22.790 1.00 90.81 186 ASP A O 1
ATOM 1360 N N . ASN A 1 187 ? -3.673 -6.069 -22.237 1.00 92.62 187 ASN A N 1
ATOM 1361 C CA . ASN A 1 187 ? -3.086 -5.469 -23.438 1.00 92.62 187 ASN A CA 1
ATOM 1362 C C . ASN A 1 187 ? -3.520 -4.003 -23.680 1.00 92.62 187 ASN A C 1
ATOM 1364 O O . ASN A 1 187 ? -3.642 -3.538 -24.823 1.00 92.62 187 ASN A O 1
ATOM 1368 N N . ALA A 1 188 ? -3.790 -3.249 -22.609 1.00 92.12 188 ALA A N 1
ATOM 1369 C CA . ALA A 1 188 ? -4.221 -1.862 -22.708 1.00 92.12 188 ALA A CA 1
ATOM 1370 C C . ALA A 1 188 ? -3.115 -0.966 -23.284 1.00 92.12 188 ALA A C 1
ATOM 1372 O O . ALA A 1 188 ? -2.045 -0.778 -22.706 1.00 92.12 188 ALA A O 1
ATOM 1373 N N . LYS A 1 189 ? -3.416 -0.305 -24.406 1.00 93.88 189 LYS A N 1
ATOM 1374 C CA . LYS A 1 189 ? -2.513 0.683 -25.007 1.00 93.88 189 LYS A CA 1
ATOM 1375 C C . LYS A 1 189 ? -2.506 1.974 -24.189 1.00 93.88 189 LYS A C 1
ATOM 1377 O O . LYS A 1 189 ? -3.513 2.687 -24.127 1.00 93.88 189 LYS A O 1
ATOM 1382 N N . CYS A 1 190 ? -1.350 2.319 -23.630 1.00 92.88 190 CYS A N 1
ATOM 1383 C CA . CYS A 1 190 ? -1.152 3.508 -22.806 1.00 92.88 190 CYS A CA 1
ATOM 1384 C C . CYS A 1 190 ? 0.048 4.328 -23.296 1.00 92.88 190 CYS A C 1
ATOM 1386 O O . CYS A 1 190 ? 0.973 3.799 -23.904 1.00 92.88 190 CYS A O 1
ATOM 1388 N N . ARG A 1 191 ? 0.046 5.642 -23.033 1.00 93.62 191 ARG A N 1
ATOM 1389 C CA . ARG A 1 191 ? 1.202 6.502 -23.346 1.00 93.62 191 ARG A CA 1
ATOM 1390 C C . ARG A 1 191 ? 2.301 6.400 -22.293 1.00 93.62 191 ARG A C 1
ATOM 1392 O O . ARG A 1 191 ? 3.464 6.328 -22.655 1.00 93.62 191 ARG A O 1
ATOM 1399 N N . SER A 1 192 ? 1.942 6.419 -21.008 1.00 95.12 192 SER A N 1
ATOM 1400 C CA . SER A 1 192 ? 2.924 6.461 -19.916 1.00 95.12 192 SER A CA 1
ATOM 1401 C C . SER A 1 192 ? 3.141 5.089 -19.285 1.00 95.12 192 SER A C 1
ATOM 1403 O O . SER A 1 192 ? 2.174 4.486 -18.814 1.00 95.12 192 SER A O 1
ATOM 1405 N N . TRP A 1 193 ? 4.395 4.667 -19.178 1.00 97.62 193 TRP A N 1
ATOM 1406 C CA . TRP A 1 193 ? 4.831 3.442 -18.500 1.00 97.62 193 TRP A CA 1
ATOM 1407 C C . TRP A 1 193 ? 5.998 3.738 -17.566 1.00 97.62 193 TRP A C 1
ATOM 1409 O O . TRP A 1 193 ? 6.647 4.785 -17.669 1.00 97.62 193 TRP A O 1
ATOM 1419 N N . CYS A 1 194 ? 6.243 2.853 -16.612 1.00 98.25 194 CYS A N 1
ATOM 1420 C CA . CYS A 1 194 ? 7.247 3.052 -15.579 1.00 98.25 194 CYS A CA 1
ATOM 1421 C C . CYS A 1 194 ? 8.201 1.877 -15.527 1.00 98.25 194 CYS A C 1
ATOM 1423 O O . CYS A 1 194 ? 7.771 0.738 -15.606 1.00 98.25 194 CYS A O 1
ATOM 1425 N N . LEU A 1 195 ? 9.484 2.189 -15.380 1.00 98.69 195 LEU A N 1
ATOM 1426 C CA . LEU A 1 195 ? 10.548 1.235 -15.122 1.00 98.69 195 LEU A CA 1
ATOM 1427 C C . LEU A 1 195 ? 11.042 1.491 -13.702 1.00 98.69 195 LEU A C 1
ATOM 1429 O O . LEU A 1 195 ? 11.822 2.420 -13.462 1.00 98.69 195 LEU A O 1
ATOM 1433 N N . MET A 1 196 ? 10.551 0.704 -12.749 1.00 98.06 196 MET A N 1
ATOM 1434 C CA . MET A 1 196 ? 11.017 0.754 -11.368 1.00 98.06 196 MET A CA 1
ATOM 1435 C C . MET A 1 196 ? 12.344 0.004 -11.275 1.00 98.06 196 MET A C 1
ATOM 1437 O O . MET A 1 196 ? 12.471 -1.129 -11.733 1.00 98.06 196 MET A O 1
ATOM 1441 N N . ALA A 1 197 ? 13.363 0.670 -10.735 1.00 97.88 197 ALA A N 1
ATOM 1442 C CA . ALA A 1 197 ? 14.706 0.102 -10.643 1.00 97.88 197 ALA A CA 1
ATOM 1443 C C . ALA A 1 197 ? 14.824 -0.978 -9.556 1.00 97.88 197 ALA A C 1
ATOM 1445 O O . ALA A 1 197 ? 15.781 -1.756 -9.603 1.00 97.88 197 ALA A O 1
ATOM 1446 N N . ASP A 1 198 ? 13.908 -0.948 -8.574 1.00 96.62 198 ASP A N 1
ATOM 1447 C CA . ASP A 1 198 ? 13.899 -1.749 -7.342 1.00 96.62 198 ASP A CA 1
ATOM 1448 C C . ASP A 1 198 ? 15.284 -1.839 -6.681 1.00 96.62 198 ASP A C 1
ATOM 1450 O O . ASP A 1 198 ? 15.676 -2.850 -6.111 1.00 96.62 198 ASP A O 1
ATOM 1454 N N . TYR A 1 199 ? 16.048 -0.743 -6.771 1.00 96.00 199 TYR A N 1
ATOM 1455 C CA . TYR A 1 199 ? 17.461 -0.697 -6.389 1.00 96.00 199 TYR A CA 1
ATOM 1456 C C . TYR A 1 199 ? 17.688 -1.032 -4.912 1.00 96.00 199 TYR A C 1
ATOM 1458 O O . TYR A 1 199 ? 18.714 -1.604 -4.553 1.00 96.00 199 TYR A O 1
ATOM 1466 N N . TYR A 1 200 ? 16.724 -0.684 -4.063 1.00 94.25 200 TYR A N 1
ATOM 1467 C CA . TYR A 1 200 ? 16.804 -0.905 -2.627 1.00 94.25 200 TYR A CA 1
ATOM 1468 C C . TYR A 1 200 ? 16.162 -2.222 -2.154 1.00 94.25 200 TYR A C 1
ATOM 1470 O O . TYR A 1 200 ? 16.133 -2.524 -0.957 1.00 94.25 200 TYR A O 1
ATOM 1478 N N . ASP A 1 201 ? 15.654 -3.026 -3.088 1.00 95.75 201 ASP A N 1
ATOM 1479 C CA . ASP A 1 201 ? 15.094 -4.344 -2.834 1.00 95.75 201 ASP A CA 1
ATOM 1480 C C . ASP A 1 201 ? 16.015 -5.420 -3.427 1.00 95.75 201 ASP A C 1
ATOM 1482 O O . ASP A 1 201 ? 16.001 -5.691 -4.624 1.00 95.75 201 ASP A O 1
ATOM 1486 N N . HIS A 1 202 ? 16.782 -6.109 -2.577 1.00 96.56 202 HIS A N 1
ATOM 1487 C CA . HIS A 1 202 ? 17.649 -7.214 -3.017 1.00 96.56 202 HIS A CA 1
ATOM 1488 C C . HIS A 1 202 ? 16.896 -8.418 -3.597 1.00 96.56 202 HIS A C 1
ATOM 1490 O O . HIS A 1 202 ? 17.521 -9.312 -4.158 1.00 96.56 202 HIS A O 1
ATOM 1496 N N . SER A 1 203 ? 15.577 -8.498 -3.416 1.00 97.19 203 SER A N 1
ATOM 1497 C CA . SER A 1 203 ? 14.764 -9.504 -4.099 1.00 97.19 203 SER A CA 1
ATOM 1498 C C . SER A 1 203 ? 14.232 -9.003 -5.437 1.00 97.19 203 SER A C 1
ATOM 1500 O O . SER A 1 203 ? 13.896 -9.824 -6.275 1.00 97.19 203 SER A O 1
ATOM 1502 N N . MET A 1 204 ? 14.142 -7.684 -5.643 1.00 97.88 204 MET A N 1
ATOM 1503 C CA . MET A 1 204 ? 13.462 -7.041 -6.775 1.00 97.88 204 MET A CA 1
ATOM 1504 C C . MET A 1 204 ? 12.013 -7.519 -6.985 1.00 97.88 204 MET A C 1
ATOM 1506 O O . MET A 1 204 ? 11.485 -7.436 -8.087 1.00 97.88 204 MET A O 1
ATOM 1510 N N . LEU A 1 205 ? 11.376 -8.085 -5.958 1.00 98.44 205 LEU A N 1
ATOM 1511 C CA . LEU A 1 205 ? 10.104 -8.808 -6.064 1.00 98.44 205 LEU A CA 1
ATOM 1512 C C . LEU A 1 205 ? 9.026 -8.235 -5.145 1.00 98.44 205 LEU A C 1
ATOM 1514 O O . LEU A 1 205 ? 7.869 -8.642 -5.248 1.00 98.44 205 LEU A O 1
ATOM 1518 N N . ARG A 1 206 ? 9.354 -7.286 -4.262 1.00 98.19 206 ARG A N 1
ATOM 1519 C CA . ARG A 1 206 ? 8.394 -6.727 -3.301 1.00 98.19 206 ARG A CA 1
ATOM 1520 C C . ARG A 1 206 ? 7.296 -5.920 -3.980 1.00 98.19 206 ARG A C 1
ATOM 1522 O O . ARG A 1 206 ? 6.124 -6.197 -3.747 1.00 98.19 206 ARG A O 1
ATOM 1529 N N . ASN A 1 207 ? 7.661 -4.983 -4.855 1.00 97.88 207 ASN A N 1
ATOM 1530 C CA . ASN A 1 207 ? 6.677 -4.214 -5.622 1.00 97.88 207 ASN A CA 1
ATOM 1531 C C . ASN A 1 207 ? 5.816 -5.130 -6.501 1.00 97.88 207 ASN A C 1
ATOM 1533 O O . ASN A 1 207 ? 4.595 -5.024 -6.463 1.00 97.88 207 ASN A O 1
ATOM 1537 N N . TYR A 1 208 ? 6.436 -6.084 -7.207 1.00 98.38 208 TYR A N 1
ATOM 1538 C CA . TYR A 1 208 ? 5.724 -7.087 -8.010 1.00 98.38 208 TYR A CA 1
ATOM 1539 C C . TYR A 1 208 ? 4.688 -7.863 -7.183 1.00 98.38 208 TYR A C 1
ATOM 1541 O O . TYR A 1 208 ? 3.507 -7.891 -7.520 1.00 98.38 208 TYR A O 1
ATOM 1549 N N . THR A 1 209 ? 5.111 -8.425 -6.048 1.00 98.69 209 THR A N 1
ATOM 1550 C CA . THR A 1 209 ? 4.234 -9.217 -5.172 1.00 98.69 209 THR A CA 1
ATOM 1551 C C . THR A 1 209 ? 3.094 -8.367 -4.608 1.00 98.69 209 THR A C 1
ATOM 1553 O O . THR A 1 209 ? 1.946 -8.801 -4.595 1.00 98.69 209 THR A O 1
ATOM 1556 N N . ALA A 1 210 ? 3.383 -7.140 -4.165 1.00 98.31 210 ALA A N 1
ATOM 1557 C CA . ALA A 1 210 ? 2.371 -6.238 -3.623 1.00 98.31 210 ALA A CA 1
ATOM 1558 C C . ALA A 1 210 ? 1.358 -5.781 -4.687 1.00 98.31 210 ALA A C 1
ATOM 1560 O O . ALA A 1 210 ? 0.173 -5.651 -4.382 1.00 98.31 210 ALA A O 1
ATOM 1561 N N . PHE A 1 211 ? 1.792 -5.578 -5.933 1.00 98.19 211 PHE A N 1
ATOM 1562 C CA . PHE A 1 211 ? 0.898 -5.283 -7.052 1.00 98.19 211 PHE A CA 1
ATOM 1563 C C . PHE A 1 211 ? -0.016 -6.463 -7.378 1.00 98.19 211 PHE A C 1
ATOM 1565 O O . PHE A 1 211 ? -1.222 -6.254 -7.499 1.00 98.19 211 PHE A O 1
ATOM 1572 N N . ASN A 1 212 ? 0.504 -7.693 -7.410 1.00 98.38 212 ASN A N 1
ATOM 1573 C CA . ASN A 1 212 ? -0.316 -8.889 -7.625 1.00 98.38 212 ASN A CA 1
ATOM 1574 C C . ASN A 1 212 ? -1.352 -9.078 -6.507 1.00 98.38 212 ASN A C 1
ATOM 1576 O O . ASN A 1 212 ? -2.548 -9.154 -6.789 1.00 98.38 212 ASN A O 1
ATOM 1580 N N . LEU A 1 213 ? -0.927 -9.002 -5.239 1.00 98.69 213 LEU A N 1
ATOM 1581 C CA . LEU A 1 213 ? -1.839 -9.037 -4.089 1.00 98.69 213 LEU A CA 1
ATOM 1582 C C . LEU A 1 213 ? -2.896 -7.925 -4.171 1.00 98.69 213 LEU A C 1
ATOM 1584 O O . LEU A 1 213 ? -4.082 -8.168 -3.945 1.00 98.69 213 LEU A O 1
ATOM 1588 N N . GLY A 1 214 ? -2.481 -6.707 -4.529 1.00 97.94 214 GLY A N 1
ATOM 1589 C CA . GLY A 1 214 ? -3.368 -5.565 -4.725 1.00 97.94 214 GLY A CA 1
ATOM 1590 C C . GLY A 1 214 ? -4.409 -5.811 -5.817 1.00 97.94 214 GLY A C 1
ATOM 1591 O O . GLY A 1 214 ? -5.585 -5.527 -5.601 1.00 97.94 214 GLY A O 1
ATOM 1592 N N . ARG A 1 215 ? -4.019 -6.398 -6.954 1.00 97.38 215 ARG A N 1
ATOM 1593 C CA . ARG A 1 215 ? -4.937 -6.786 -8.040 1.00 97.38 215 ARG A CA 1
ATOM 1594 C C . ARG A 1 215 ? -5.933 -7.849 -7.582 1.00 97.38 215 ARG A C 1
ATOM 1596 O O . ARG A 1 215 ? -7.129 -7.702 -7.826 1.00 97.38 215 ARG A O 1
ATOM 1603 N N . THR A 1 216 ? -5.476 -8.873 -6.865 1.00 98.25 216 THR A N 1
ATOM 1604 C CA . THR A 1 216 ? -6.338 -9.930 -6.313 1.00 98.25 216 THR A CA 1
ATOM 1605 C C . THR A 1 216 ? -7.369 -9.381 -5.322 1.00 98.25 216 THR A C 1
ATOM 1607 O O . THR A 1 216 ? -8.552 -9.757 -5.369 1.00 98.25 216 THR A O 1
ATOM 1610 N N . LEU A 1 217 ? -6.935 -8.481 -4.435 1.00 98.31 217 LEU A N 1
ATOM 1611 C CA . LEU A 1 217 ? -7.752 -7.887 -3.375 1.00 98.31 217 LEU A CA 1
ATOM 1612 C C . LEU A 1 217 ? -8.721 -6.822 -3.888 1.00 98.31 217 LEU A C 1
ATOM 1614 O O . LEU A 1 217 ? -9.878 -6.805 -3.467 1.00 98.31 217 LEU A O 1
ATOM 1618 N N . LEU A 1 218 ? -8.272 -5.927 -4.767 1.00 95.88 218 LEU A N 1
ATOM 1619 C CA . LEU A 1 218 ? -9.102 -4.838 -5.286 1.00 95.88 218 LEU A CA 1
ATOM 1620 C C . LEU A 1 218 ? -10.018 -5.305 -6.419 1.00 95.88 218 LEU A C 1
ATOM 1622 O O . LEU A 1 218 ? -11.129 -4.790 -6.530 1.00 95.88 218 LEU A O 1
ATOM 1626 N N . GLY A 1 219 ? -9.605 -6.304 -7.207 1.00 91.50 219 GLY A N 1
ATOM 1627 C CA . GLY A 1 219 ? -10.382 -6.803 -8.339 1.00 91.50 219 GLY A CA 1
ATOM 1628 C C . GLY A 1 219 ? -10.827 -5.666 -9.261 1.00 91.50 219 GLY A C 1
ATOM 1629 O O . GLY A 1 219 ? -10.042 -4.782 -9.592 1.00 91.50 219 GLY A O 1
ATOM 1630 N N . ASP A 1 220 ? -12.108 -5.659 -9.625 1.00 85.94 220 ASP A N 1
ATOM 1631 C CA . ASP A 1 220 ? -12.697 -4.608 -10.464 1.00 85.94 220 ASP A CA 1
ATOM 1632 C C . ASP A 1 220 ? -13.103 -3.341 -9.675 1.00 85.94 220 ASP A C 1
ATOM 1634 O O . ASP A 1 220 ? -13.553 -2.363 -10.271 1.00 85.94 220 ASP A O 1
ATOM 1638 N N . ASN A 1 221 ? -12.952 -3.326 -8.343 1.00 81.69 221 ASN A N 1
ATOM 1639 C CA . ASN A 1 221 ? -13.429 -2.226 -7.494 1.00 81.69 221 ASN A CA 1
ATOM 1640 C C . ASN A 1 221 ? -12.491 -1.018 -7.465 1.00 81.69 221 ASN A C 1
ATOM 1642 O O . ASN A 1 221 ? -12.922 0.090 -7.147 1.00 81.69 221 ASN A O 1
ATOM 1646 N N . SER A 1 222 ? -11.198 -1.229 -7.709 1.00 89.94 222 SER A N 1
ATOM 1647 C CA . SER A 1 222 ? -10.187 -0.173 -7.712 1.00 89.94 222 SER A CA 1
ATOM 1648 C C . SER A 1 222 ? -8.971 -0.609 -8.519 1.00 89.94 222 SER A C 1
ATOM 1650 O O . SER A 1 222 ? -8.687 -1.796 -8.658 1.00 89.94 222 SER A O 1
ATOM 1652 N N . PHE A 1 223 ? -8.236 0.361 -9.050 1.00 93.38 223 PHE A N 1
ATOM 1653 C CA . PHE A 1 223 ? -7.064 0.089 -9.869 1.00 93.38 223 PHE A CA 1
ATOM 1654 C C . PHE A 1 223 ? -5.871 -0.389 -9.028 1.00 93.38 223 PHE A C 1
ATOM 1656 O O . PHE A 1 223 ? -5.531 0.223 -8.017 1.00 93.38 223 PHE A O 1
ATOM 1663 N N . ALA A 1 224 ? -5.183 -1.421 -9.512 1.00 95.06 224 ALA A N 1
ATOM 1664 C CA . ALA A 1 224 ? -3.826 -1.787 -9.123 1.00 95.06 224 ALA A CA 1
ATOM 1665 C C . ALA A 1 224 ? -3.017 -2.088 -10.388 1.00 95.06 224 ALA A C 1
ATOM 1667 O O . ALA A 1 224 ? -3.529 -2.733 -11.312 1.00 95.06 224 ALA A O 1
ATOM 1668 N N . SER A 1 225 ? -1.777 -1.598 -10.432 1.00 95.25 225 SER A N 1
ATOM 1669 C CA . SER A 1 225 ? -0.907 -1.784 -11.592 1.00 95.25 225 SER A CA 1
ATOM 1670 C C . SER A 1 225 ? -0.650 -3.265 -11.851 1.00 95.25 225 SER A C 1
ATOM 1672 O O . SER A 1 225 ? -0.447 -4.043 -10.924 1.00 95.25 225 SER A O 1
ATOM 1674 N N . ASP A 1 226 ? -0.673 -3.634 -13.123 1.00 95.62 226 ASP A N 1
ATOM 1675 C CA . ASP A 1 226 ? -0.087 -4.861 -13.632 1.00 95.62 226 ASP A CA 1
ATOM 1676 C C . ASP A 1 226 ? 1.418 -4.638 -13.834 1.00 95.62 226 ASP A C 1
ATOM 1678 O O . ASP A 1 226 ? 1.880 -3.510 -14.058 1.00 95.62 226 ASP A O 1
ATOM 1682 N N . ALA A 1 227 ? 2.217 -5.689 -13.707 1.00 97.25 227 ALA A N 1
ATOM 1683 C CA . ALA A 1 227 ? 3.657 -5.532 -13.794 1.00 97.25 227 ALA A CA 1
ATOM 1684 C C . ALA A 1 227 ? 4.378 -6.793 -14.247 1.00 97.25 227 ALA A C 1
ATOM 1686 O O . ALA A 1 227 ? 3.920 -7.909 -14.036 1.00 97.25 227 ALA A O 1
ATOM 1687 N N . MET A 1 228 ? 5.560 -6.602 -14.827 1.00 97.56 228 MET A N 1
ATOM 1688 C CA . MET A 1 228 ? 6.488 -7.693 -15.107 1.00 97.56 228 MET A CA 1
ATOM 1689 C C . MET A 1 228 ? 7.937 -7.215 -15.109 1.00 97.56 228 MET A C 1
ATOM 1691 O O . MET A 1 228 ? 8.222 -6.047 -15.385 1.00 97.56 228 MET A O 1
ATOM 1695 N N . HIS A 1 229 ? 8.869 -8.123 -14.840 1.00 98.62 229 HIS A N 1
ATOM 1696 C CA . HIS A 1 229 ? 10.297 -7.842 -14.962 1.00 98.62 229 HIS A CA 1
ATOM 1697 C C . HIS A 1 229 ? 10.737 -7.808 -16.424 1.00 98.62 229 HIS A C 1
ATOM 1699 O O . HIS A 1 229 ? 10.328 -8.648 -17.226 1.00 98.62 229 HIS A O 1
ATOM 1705 N N . VAL A 1 230 ? 11.593 -6.843 -16.755 1.00 98.75 230 VAL A N 1
ATOM 1706 C CA . VAL A 1 230 ? 12.194 -6.673 -18.082 1.00 98.75 230 VAL A CA 1
ATOM 1707 C C . VAL A 1 230 ? 13.669 -6.311 -17.957 1.00 98.75 230 VAL A C 1
ATOM 1709 O O . VAL A 1 230 ? 14.061 -5.577 -17.051 1.00 98.75 230 VAL A O 1
ATOM 1712 N N . GLU A 1 231 ? 14.497 -6.762 -18.889 1.00 98.69 231 GLU A N 1
ATOM 1713 C CA . GLU A 1 231 ? 15.849 -6.224 -19.049 1.00 98.69 231 GLU A CA 1
ATOM 1714 C C . GLU A 1 231 ? 15.788 -4.866 -19.759 1.00 98.69 231 GLU A C 1
ATOM 1716 O O . GLU A 1 231 ? 14.964 -4.649 -20.648 1.00 98.69 231 GLU A O 1
ATOM 1721 N N . VAL A 1 232 ? 16.658 -3.927 -19.396 1.00 98.81 232 VAL A N 1
ATOM 1722 C CA . VAL A 1 232 ? 16.719 -2.612 -20.051 1.00 98.81 232 VAL A CA 1
ATOM 1723 C C . VAL A 1 232 ? 18.100 -2.407 -20.643 1.00 98.81 232 VAL A C 1
ATOM 1725 O O . VAL A 1 232 ? 19.096 -2.592 -19.959 1.00 98.81 232 VAL A O 1
ATOM 1728 N N . TYR A 1 233 ? 18.163 -1.966 -21.894 1.00 98.75 233 TYR A N 1
ATOM 1729 C CA . TYR A 1 233 ? 19.375 -1.480 -22.544 1.00 98.75 233 TYR A CA 1
ATOM 1730 C C . TYR A 1 233 ? 19.154 -0.020 -22.922 1.00 98.75 233 TYR A C 1
ATOM 1732 O O . TYR A 1 233 ? 18.209 0.290 -23.642 1.00 98.75 233 TYR A O 1
ATOM 1740 N N . LEU A 1 234 ? 20.013 0.882 -22.455 1.00 98.75 234 LEU A N 1
ATOM 1741 C CA . LEU A 1 234 ? 19.950 2.310 -22.763 1.00 98.75 234 LEU A CA 1
ATOM 1742 C C . LEU A 1 234 ? 21.184 2.694 -23.576 1.00 98.75 234 LEU A C 1
ATOM 1744 O O . LEU A 1 234 ? 22.302 2.574 -23.087 1.00 98.75 234 LEU A O 1
ATOM 1748 N N . ASN A 1 235 ? 20.979 3.145 -24.814 1.00 98.44 235 ASN A N 1
ATOM 1749 C CA . ASN A 1 235 ? 22.035 3.496 -25.772 1.00 98.44 235 ASN A CA 1
ATOM 1750 C C . ASN A 1 235 ? 23.049 2.365 -26.012 1.00 98.44 235 ASN A C 1
ATOM 1752 O O . ASN A 1 235 ? 24.240 2.609 -26.159 1.00 98.44 235 ASN A O 1
ATOM 1756 N N . GLY A 1 236 ? 22.565 1.119 -26.047 1.00 97.38 236 GLY A N 1
ATOM 1757 C CA . GLY A 1 236 ? 23.392 -0.081 -26.225 1.00 97.38 236 GLY A CA 1
ATOM 1758 C C . GLY A 1 236 ? 23.965 -0.655 -24.926 1.00 97.38 236 GLY A C 1
ATOM 1759 O O . GLY A 1 236 ? 24.344 -1.821 -24.903 1.00 97.38 236 GLY A O 1
ATOM 1760 N N . GLU A 1 237 ? 23.941 0.104 -23.829 1.00 98.12 237 GLU A N 1
ATOM 1761 C CA . GLU A 1 237 ? 24.449 -0.331 -22.529 1.00 98.12 237 GLU A CA 1
ATOM 1762 C C . GLU A 1 237 ? 23.361 -1.040 -21.720 1.00 98.12 237 GLU A C 1
ATOM 1764 O O . GLU A 1 237 ? 22.311 -0.452 -21.438 1.00 98.12 237 GLU A O 1
ATOM 1769 N N . TYR A 1 238 ? 23.615 -2.283 -21.302 1.00 98.56 238 TYR A N 1
ATOM 1770 C CA . TYR A 1 238 ? 22.731 -3.025 -20.394 1.00 98.56 238 TYR A CA 1
ATOM 1771 C C . TYR A 1 238 ? 22.557 -2.254 -19.090 1.00 98.56 238 TYR A C 1
ATOM 1773 O O . TYR A 1 238 ? 23.554 -1.901 -18.505 1.00 98.56 238 TYR A O 1
ATOM 1781 N N . GLN A 1 239 ? 21.351 -2.002 -18.596 1.00 98.69 239 GLN A N 1
ATOM 1782 C CA . GLN A 1 239 ? 21.076 -1.259 -17.357 1.00 98.69 239 GLN A CA 1
ATOM 1783 C C . GLN A 1 239 ? 20.564 -2.151 -16.219 1.00 98.69 239 GLN A C 1
ATOM 1785 O O . GLN A 1 239 ? 20.269 -1.642 -15.138 1.00 98.69 239 GLN A O 1
ATOM 1790 N N . GLY A 1 240 ? 20.490 -3.470 -16.405 1.00 98.44 240 GLY A N 1
ATOM 1791 C CA . GLY A 1 240 ? 19.931 -4.389 -15.412 1.00 98.44 240 GLY A CA 1
ATOM 1792 C C . GLY A 1 240 ? 18.451 -4.701 -15.641 1.00 98.44 240 GLY A C 1
ATOM 1793 O O . GLY A 1 240 ? 17.846 -4.285 -16.631 1.00 98.44 240 GLY A O 1
ATOM 1794 N N . VAL A 1 241 ? 17.869 -5.409 -14.673 1.00 98.81 241 VAL A N 1
ATOM 1795 C CA . VAL A 1 241 ? 16.449 -5.795 -14.651 1.00 98.81 241 VAL A CA 1
ATOM 1796 C C . VAL A 1 241 ? 15.605 -4.679 -14.038 1.00 98.81 241 VAL A C 1
ATOM 1798 O O . VAL A 1 241 ? 15.989 -4.098 -13.033 1.00 98.81 241 VAL A O 1
ATOM 1801 N N . TYR A 1 242 ? 14.447 -4.366 -14.593 1.00 98.81 242 TYR A N 1
ATOM 1802 C CA . TYR A 1 242 ? 13.507 -3.375 -14.070 1.00 98.81 242 TYR A CA 1
ATOM 1803 C C . TYR A 1 242 ? 12.126 -4.000 -13.923 1.00 98.81 242 TYR A C 1
ATOM 1805 O O . TYR A 1 242 ? 11.769 -4.886 -14.693 1.00 98.81 242 TYR A O 1
ATOM 1813 N N . LEU A 1 243 ? 11.325 -3.502 -12.984 1.00 98.75 243 LEU A N 1
ATOM 1814 C CA . LEU A 1 243 ? 9.899 -3.802 -12.941 1.00 98.75 243 LEU A CA 1
ATOM 1815 C C . LEU A 1 243 ? 9.159 -2.803 -13.842 1.00 98.75 243 LEU A C 1
ATOM 1817 O O . LEU A 1 243 ? 9.102 -1.604 -13.552 1.00 98.75 243 LEU A O 1
ATOM 1821 N N . LEU A 1 244 ? 8.635 -3.294 -14.962 1.00 98.75 244 LEU A N 1
ATOM 1822 C CA . LEU A 1 244 ? 7.786 -2.544 -15.879 1.00 98.75 244 LEU A CA 1
ATOM 1823 C C . LEU A 1 244 ? 6.343 -2.578 -15.378 1.00 98.75 244 LEU A C 1
ATOM 1825 O O . LEU A 1 244 ? 5.797 -3.659 -15.190 1.00 98.75 244 LEU A O 1
ATOM 1829 N N . CYS A 1 245 ? 5.717 -1.417 -15.205 1.00 97.88 245 CYS A N 1
ATOM 1830 C CA . CYS A 1 245 ? 4.333 -1.316 -14.738 1.00 97.88 245 CYS A CA 1
ATOM 1831 C C . CYS A 1 245 ? 3.617 -0.065 -15.268 1.00 97.88 245 CYS A C 1
ATOM 1833 O O . CYS A 1 245 ? 4.236 0.867 -15.810 1.00 97.88 245 CYS A O 1
ATOM 1835 N N . GLU A 1 246 ? 2.293 -0.004 -15.103 1.00 95.62 246 GLU A N 1
ATOM 1836 C CA . GLU A 1 246 ? 1.553 1.233 -15.333 1.00 95.62 246 GLU A CA 1
ATOM 1837 C C . GLU A 1 246 ? 1.899 2.309 -14.303 1.00 95.62 246 GLU A C 1
ATOM 1839 O O . GLU A 1 246 ? 2.012 2.061 -13.105 1.00 95.62 246 GLU A O 1
ATOM 1844 N N . GLN A 1 247 ? 1.920 3.558 -14.767 1.00 91.81 247 GLN A N 1
ATOM 1845 C CA . GLN A 1 247 ? 1.816 4.718 -13.887 1.00 91.81 247 GLN A CA 1
ATOM 1846 C C . GLN A 1 247 ? 0.400 4.807 -13.298 1.00 91.81 247 GLN A C 1
ATOM 1848 O O . GLN A 1 247 ? -0.566 4.871 -14.066 1.00 91.81 247 GLN A O 1
ATOM 1853 N N . SER A 1 248 ? 0.286 4.949 -11.977 1.00 91.44 248 SER A N 1
ATOM 1854 C CA . SER A 1 248 ? -0.933 5.418 -11.306 1.00 91.44 248 SER A CA 1
ATOM 1855 C C . SER A 1 248 ? -1.329 6.795 -11.838 1.00 91.44 248 SER A C 1
ATOM 1857 O O . SER A 1 248 ? -0.646 7.788 -11.582 1.00 91.44 248 SER A O 1
ATOM 1859 N N . GLN A 1 249 ? -2.385 6.833 -12.649 1.00 92.94 249 GLN A N 1
ATOM 1860 C CA . GLN A 1 249 ? -2.900 8.039 -13.297 1.00 92.94 249 GLN A CA 1
ATOM 1861 C C . GLN A 1 249 ? -4.392 7.874 -13.604 1.00 92.94 249 GLN A C 1
ATOM 1863 O O . GLN A 1 249 ? -4.869 6.745 -13.776 1.00 92.94 249 GLN A O 1
ATOM 1868 N N . VAL A 1 250 ? -5.091 8.999 -13.747 1.00 94.44 250 VAL A N 1
ATOM 1869 C CA . VAL A 1 250 ? -6.478 9.032 -14.223 1.00 94.44 250 VAL A CA 1
ATOM 1870 C C . VAL A 1 250 ? -6.532 8.552 -15.672 1.00 94.44 250 VAL A C 1
ATOM 1872 O O . VAL A 1 250 ? -5.789 9.047 -16.517 1.00 94.44 250 VAL A O 1
ATOM 1875 N N . HIS A 1 251 ? -7.336 7.519 -15.932 1.00 92.06 251 HIS A N 1
ATOM 1876 C CA . HIS A 1 251 ? -7.659 6.995 -17.262 1.00 92.06 251 HIS A CA 1
ATOM 1877 C C . HIS A 1 251 ? -8.685 5.860 -17.123 1.00 92.06 251 HIS A C 1
ATOM 1879 O O . HIS A 1 251 ? -8.602 5.052 -16.201 1.00 92.06 251 HIS A O 1
ATOM 1885 N N . LYS A 1 252 ? -9.547 5.664 -18.127 1.00 91.00 252 LYS A N 1
ATOM 1886 C CA . LYS A 1 252 ? -10.584 4.605 -18.142 1.00 91.00 252 LYS A CA 1
ATOM 1887 C C . LYS A 1 252 ? -10.110 3.146 -18.002 1.00 91.00 252 LYS A C 1
ATOM 1889 O O . LYS A 1 252 ? -10.919 2.242 -17.849 1.00 91.00 252 LYS A O 1
ATOM 1894 N N . LYS A 1 253 ? -8.807 2.894 -18.160 1.00 90.75 253 LYS A N 1
ATOM 1895 C CA . LYS A 1 253 ? -8.154 1.575 -17.982 1.00 90.75 253 LYS A CA 1
ATOM 1896 C C . LYS A 1 253 ? -7.198 1.552 -16.781 1.00 90.75 253 LYS A C 1
ATOM 1898 O O . LYS A 1 253 ? -6.368 0.657 -16.683 1.00 90.75 253 LYS A O 1
ATOM 1903 N N . ARG A 1 254 ? -7.234 2.593 -15.949 1.00 93.62 254 ARG A N 1
ATOM 1904 C CA . ARG A 1 254 ? -6.432 2.759 -14.734 1.00 93.62 254 ARG A CA 1
ATOM 1905 C C . ARG A 1 254 ? -7.349 3.279 -13.629 1.00 93.62 254 ARG A C 1
ATOM 1907 O O . ARG A 1 254 ? -8.400 2.686 -13.415 1.00 93.62 254 ARG A O 1
ATOM 1914 N N . VAL A 1 255 ? -7.010 4.395 -12.979 1.00 95.50 255 VAL A N 1
ATOM 1915 C CA . VAL A 1 255 ? -7.930 5.072 -12.060 1.00 95.50 255 VAL A CA 1
ATOM 1916 C C . VAL A 1 255 ? -9.050 5.701 -12.892 1.00 95.50 255 VAL A C 1
ATOM 1918 O O . VAL A 1 255 ? -8.867 6.748 -13.515 1.00 95.50 255 VAL A O 1
ATOM 1921 N N . ASN A 1 256 ? -10.185 5.007 -12.966 1.00 94.94 256 ASN A N 1
ATOM 1922 C CA . ASN A 1 256 ? -11.329 5.390 -13.787 1.00 94.94 256 ASN A CA 1
ATOM 1923 C C . ASN A 1 256 ? -12.229 6.373 -13.031 1.00 94.94 256 ASN A C 1
ATOM 1925 O O . ASN A 1 256 ? -13.254 5.987 -12.476 1.00 94.94 256 ASN A O 1
ATOM 1929 N N . ILE A 1 257 ? -11.803 7.630 -13.009 1.00 96.19 257 ILE A N 1
ATOM 1930 C CA . ILE A 1 257 ? -12.570 8.772 -12.510 1.00 96.19 257 ILE A CA 1
ATOM 1931 C C . ILE A 1 257 ? -12.686 9.823 -13.610 1.00 96.19 257 ILE A C 1
ATOM 1933 O O . ILE A 1 257 ? -11.968 9.742 -14.613 1.00 96.19 257 ILE A O 1
ATOM 1937 N N . TYR A 1 258 ? -13.561 10.812 -13.429 1.00 96.06 258 TYR A N 1
ATOM 1938 C CA . TYR A 1 258 ? -13.694 11.916 -14.376 1.00 96.06 258 TYR A CA 1
ATOM 1939 C C . TYR A 1 258 ? -12.338 12.592 -14.661 1.00 96.06 258 TYR A C 1
ATOM 1941 O O . TYR A 1 258 ? -11.685 13.132 -13.767 1.00 96.06 258 TYR A O 1
ATOM 1949 N N . GLU A 1 259 ? -11.908 12.545 -15.922 1.00 94.19 259 GLU A N 1
ATOM 1950 C CA . GLU A 1 259 ? -10.623 13.079 -16.375 1.00 94.19 259 GLU A CA 1
ATOM 1951 C C . GLU A 1 259 ? -10.753 14.574 -16.678 1.00 94.19 259 GLU A C 1
ATOM 1953 O O . GLU A 1 259 ? -11.495 14.973 -17.580 1.00 94.19 259 GLU A O 1
ATOM 1958 N N . LYS A 1 260 ? -10.013 15.392 -15.922 1.00 93.00 260 LYS A N 1
ATOM 1959 C CA . LYS A 1 260 ? -9.949 16.842 -16.112 1.00 93.00 260 LYS A CA 1
ATOM 1960 C C . LYS A 1 260 ? -9.442 17.175 -17.517 1.00 93.00 260 LYS A C 1
ATOM 1962 O O . LYS A 1 260 ? -8.404 16.670 -17.940 1.00 93.00 260 LYS A O 1
ATOM 1967 N N . GLN A 1 261 ? -10.143 18.067 -18.207 1.00 91.56 261 GLN A N 1
ATOM 1968 C CA . GLN A 1 261 ? -9.714 18.598 -19.497 1.00 91.56 261 GLN A CA 1
ATOM 1969 C C . GLN A 1 261 ? -8.747 19.783 -19.332 1.00 91.56 261 GLN A C 1
ATOM 1971 O O . GLN A 1 261 ? -8.679 20.453 -18.288 1.00 91.56 261 GLN A O 1
ATOM 1976 N N . ASP A 1 262 ? -7.993 20.067 -20.391 1.00 87.44 262 ASP A N 1
ATOM 1977 C CA . ASP A 1 262 ? -7.132 21.246 -20.445 1.00 87.44 262 ASP A CA 1
ATOM 1978 C C . ASP A 1 262 ? -7.976 22.520 -20.269 1.00 87.44 262 ASP A C 1
ATOM 1980 O O . ASP A 1 262 ? -9.058 22.653 -20.839 1.00 87.44 262 ASP A O 1
ATOM 1984 N N . ASN A 1 263 ? -7.487 23.462 -19.456 1.00 88.25 263 ASN A N 1
ATOM 1985 C CA . ASN A 1 263 ? -8.164 24.724 -19.108 1.00 88.25 263 ASN A CA 1
ATOM 1986 C C . ASN A 1 263 ? -9.519 24.596 -18.372 1.00 88.25 263 ASN A C 1
ATOM 1988 O O . ASN A 1 263 ? -10.183 25.607 -18.141 1.00 88.25 263 ASN A O 1
ATOM 1992 N N . GLU A 1 264 ? -9.930 23.396 -17.953 1.00 91.44 264 GLU A N 1
ATOM 1993 C CA . GLU A 1 264 ? -11.151 23.205 -17.165 1.00 91.44 264 GLU A CA 1
ATOM 1994 C C . GLU A 1 264 ? -11.007 23.785 -15.747 1.00 91.44 264 GLU A C 1
ATOM 1996 O O . GLU A 1 264 ? -10.111 23.409 -14.983 1.00 91.44 264 GLU A O 1
ATOM 2001 N N . THR A 1 265 ? -11.915 24.693 -15.383 1.00 92.88 265 THR A N 1
ATOM 2002 C CA . THR A 1 265 ? -11.948 25.379 -14.076 1.00 92.88 265 THR A CA 1
ATOM 2003 C C . THR A 1 265 ? -13.058 24.876 -13.152 1.00 92.88 265 THR A C 1
ATOM 2005 O O . THR A 1 265 ? -13.129 25.289 -11.993 1.00 92.88 265 THR A O 1
ATOM 2008 N N . ALA A 1 266 ? -13.914 23.969 -13.637 1.00 94.31 266 ALA A N 1
ATOM 2009 C CA . ALA A 1 266 ? -14.965 23.345 -12.843 1.00 94.31 266 ALA A CA 1
ATOM 2010 C C . ALA A 1 266 ? -14.378 22.531 -11.679 1.00 94.31 266 ALA A C 1
ATOM 2012 O O . ALA A 1 266 ? -13.265 22.015 -11.762 1.00 94.31 266 ALA A O 1
ATOM 2013 N N . VAL A 1 267 ? -15.135 22.417 -10.587 1.00 95.00 267 VAL A N 1
ATOM 2014 C CA . VAL A 1 267 ? -14.736 21.636 -9.400 1.00 95.00 267 VAL A CA 1
ATOM 2015 C C . VAL A 1 267 ? -15.318 20.218 -9.388 1.00 95.00 267 VAL A C 1
ATOM 2017 O O . VAL A 1 267 ? -14.924 19.392 -8.573 1.00 95.00 267 VAL A O 1
ATOM 2020 N N . GLU A 1 268 ? -16.260 19.926 -10.287 1.00 94.62 268 GLU A N 1
ATOM 2021 C CA . GLU A 1 268 ? -16.862 18.599 -10.448 1.00 94.62 268 GLU A CA 1
ATOM 2022 C C . GLU A 1 268 ? -15.945 17.719 -11.305 1.00 94.62 268 GLU A C 1
ATOM 2024 O O . GLU A 1 268 ? -16.205 17.483 -12.482 1.00 94.62 268 GLU A O 1
ATOM 2029 N N . LEU A 1 269 ? -14.835 17.280 -10.704 1.00 95.62 269 LEU A N 1
ATOM 2030 C CA . LEU A 1 269 ? -13.770 16.511 -11.349 1.00 95.62 269 LEU A CA 1
ATOM 2031 C C . LEU A 1 269 ? -13.475 15.203 -10.611 1.00 95.62 269 LEU A C 1
ATOM 2033 O O . LEU A 1 269 ? -13.860 15.011 -9.456 1.00 95.62 269 LEU A O 1
ATOM 2037 N N . GLY A 1 270 ? -12.711 14.325 -11.254 1.00 96.69 270 GLY A N 1
ATOM 2038 C CA . GLY A 1 270 ? -12.010 13.247 -10.581 1.00 96.69 270 GLY A CA 1
ATOM 2039 C C . GLY A 1 270 ? -10.702 13.759 -9.983 1.00 96.69 270 GLY A C 1
ATOM 2040 O O . GLY A 1 270 ? -9.883 14.356 -10.677 1.00 96.69 270 GLY A O 1
ATOM 2041 N N . TYR A 1 271 ? -10.489 13.493 -8.699 1.00 97.50 271 TYR A N 1
ATOM 2042 C CA . TYR A 1 271 ? -9.272 13.852 -7.979 1.00 97.50 271 TYR A CA 1
ATOM 2043 C C . TYR A 1 271 ? -8.527 12.585 -7.572 1.00 97.50 271 TYR A C 1
ATOM 2045 O O . TYR A 1 271 ? -8.994 11.844 -6.709 1.00 97.50 271 TYR A O 1
ATOM 2053 N N . LEU A 1 272 ? -7.365 12.341 -8.182 1.00 97.69 272 LEU A N 1
ATOM 2054 C CA . LEU A 1 272 ? -6.422 11.312 -7.741 1.00 97.69 272 LEU A CA 1
ATOM 2055 C C . LEU A 1 272 ? -5.398 11.949 -6.799 1.00 97.69 272 LEU A C 1
ATOM 2057 O O . LEU A 1 272 ? -4.575 12.755 -7.228 1.00 97.69 272 LEU A O 1
ATOM 2061 N N . LEU A 1 273 ? -5.465 11.574 -5.527 1.00 96.81 273 LEU A N 1
ATOM 2062 C CA . LEU A 1 273 ? -4.678 12.116 -4.429 1.00 96.81 273 LEU A CA 1
ATOM 2063 C C . LEU A 1 273 ? -3.510 11.176 -4.128 1.00 96.81 273 LEU A C 1
ATOM 2065 O O . LEU A 1 273 ? -3.710 10.027 -3.726 1.00 96.81 273 LEU A O 1
ATOM 2069 N N . ILE A 1 274 ? -2.288 11.668 -4.310 1.00 94.94 274 ILE A N 1
ATOM 2070 C CA . ILE A 1 274 ? -1.058 10.915 -4.061 1.00 94.94 274 ILE A CA 1
ATOM 2071 C C . ILE A 1 274 ? -0.474 11.363 -2.728 1.00 94.94 274 ILE A C 1
ATOM 2073 O O . ILE A 1 274 ? -0.114 12.535 -2.586 1.00 94.94 274 ILE A O 1
ATOM 2077 N N . GLY A 1 275 ? -0.370 10.452 -1.761 1.00 92.88 275 GLY A N 1
ATOM 2078 C CA . GLY A 1 275 ? 0.183 10.755 -0.442 1.00 92.88 275 GLY A CA 1
ATOM 2079 C C . GLY A 1 275 ? 1.618 11.270 -0.539 1.00 92.88 275 GLY A C 1
ATOM 2080 O O . GLY A 1 275 ? 2.436 10.718 -1.272 1.00 92.88 275 GLY A O 1
ATOM 2081 N N . GLN A 1 276 ? 1.927 12.340 0.193 1.00 89.44 276 GLN A N 1
ATOM 2082 C CA . GLN A 1 276 ? 3.246 12.990 0.166 1.00 89.44 276 GLN A CA 1
ATOM 2083 C C . GLN A 1 276 ? 4.053 12.797 1.450 1.00 89.44 276 GLN A C 1
ATOM 2085 O O . GLN A 1 276 ? 5.208 13.227 1.534 1.00 89.44 276 GLN A O 1
ATOM 2090 N N . GLY A 1 277 ? 3.453 12.167 2.463 1.00 83.44 277 GLY A N 1
ATOM 2091 C CA . GLY A 1 277 ? 4.013 12.118 3.805 1.00 83.44 277 GLY A CA 1
ATOM 2092 C C . GLY A 1 277 ? 4.257 13.539 4.321 1.00 83.44 277 GLY A C 1
ATOM 2093 O O . GLY A 1 277 ? 3.352 14.373 4.348 1.00 83.44 277 GLY A O 1
ATOM 2094 N N . GLY A 1 278 ? 5.501 13.833 4.700 1.00 76.62 278 GLY A N 1
ATOM 2095 C CA . GLY A 1 278 ? 5.904 15.155 5.188 1.00 76.62 278 GLY A CA 1
ATOM 2096 C C . GLY A 1 278 ? 6.234 16.195 4.110 1.00 76.62 278 GLY A C 1
ATOM 2097 O O . GLY A 1 278 ? 6.609 17.306 4.472 1.00 76.62 278 GLY A O 1
ATOM 2098 N N . ARG A 1 279 ? 6.154 15.863 2.814 1.00 80.75 279 ARG A N 1
ATOM 2099 C CA . ARG A 1 279 ? 6.553 16.781 1.732 1.00 80.75 279 ARG A CA 1
ATOM 2100 C C . ARG A 1 279 ? 5.455 17.794 1.411 1.00 80.75 279 ARG A C 1
ATOM 2102 O O . ARG A 1 279 ? 4.273 17.461 1.452 1.00 80.75 279 ARG A O 1
ATOM 2109 N N . THR A 1 280 ? 5.865 19.018 1.089 1.00 79.94 280 THR A N 1
ATOM 2110 C CA . THR A 1 280 ? 4.974 20.171 0.843 1.00 79.94 280 THR A CA 1
ATOM 2111 C C . THR A 1 280 ? 5.369 20.978 -0.395 1.00 79.94 280 THR A C 1
ATOM 2113 O O . THR A 1 280 ? 4.789 22.026 -0.654 1.00 79.94 280 THR A O 1
ATOM 2116 N N . ASP A 1 281 ? 6.398 20.539 -1.112 1.00 82.81 281 ASP A N 1
ATOM 2117 C CA . ASP A 1 281 ? 7.023 21.213 -2.251 1.00 82.81 281 ASP A CA 1
ATOM 2118 C C . ASP A 1 281 ? 6.512 20.714 -3.612 1.00 82.81 281 ASP A C 1
ATOM 2120 O O . ASP A 1 281 ? 6.904 21.246 -4.646 1.00 82.81 281 ASP A O 1
ATOM 2124 N N . GLU A 1 282 ? 5.627 19.716 -3.621 1.00 85.88 282 GLU A N 1
ATOM 2125 C CA . GLU A 1 282 ? 4.985 19.226 -4.841 1.00 85.88 282 GLU A CA 1
ATOM 2126 C C . GLU A 1 282 ? 3.952 20.235 -5.360 1.00 85.88 282 GLU A C 1
ATOM 2128 O O . GLU A 1 282 ? 3.165 20.809 -4.596 1.00 85.88 282 GLU A O 1
ATOM 2133 N N . GLU A 1 283 ? 3.917 20.413 -6.679 1.00 86.56 283 GLU A N 1
ATOM 2134 C CA . GLU A 1 283 ? 2.866 21.184 -7.339 1.00 86.56 283 GLU A CA 1
ATOM 2135 C C . GLU A 1 283 ? 1.486 20.552 -7.092 1.00 86.56 283 GLU A C 1
ATOM 2137 O O . GLU A 1 283 ? 1.359 19.354 -6.827 1.00 86.56 283 GLU A O 1
ATOM 2142 N N . ASP A 1 284 ? 0.438 21.378 -7.146 1.00 92.19 284 ASP A N 1
ATOM 2143 C CA . ASP A 1 284 ? -0.950 20.958 -6.909 1.00 92.19 284 ASP A CA 1
ATOM 2144 C C . ASP A 1 284 ? -1.161 20.182 -5.599 1.00 92.19 284 ASP A C 1
ATOM 2146 O O . ASP A 1 284 ? -1.916 19.210 -5.536 1.00 92.19 284 ASP A O 1
ATOM 2150 N N . SER A 1 285 ? -0.492 20.628 -4.536 1.00 93.88 285 SER A N 1
ATOM 2151 C CA . SER A 1 285 ? -0.645 20.050 -3.204 1.00 93.88 285 SER A CA 1
ATOM 2152 C C . SER A 1 285 ? -1.878 20.567 -2.462 1.00 93.88 285 SER A C 1
ATOM 2154 O O . SER A 1 285 ? -2.277 21.726 -2.597 1.00 93.88 285 SER A O 1
ATOM 2156 N N . VAL A 1 286 ? -2.452 19.688 -1.643 1.00 95.38 286 VAL A N 1
ATOM 2157 C CA . VAL A 1 286 ? -3.597 19.926 -0.763 1.00 95.38 286 VAL A CA 1
ATOM 2158 C C . VAL A 1 286 ? -3.378 19.295 0.607 1.00 95.38 286 VAL A C 1
ATOM 2160 O O . VAL A 1 286 ? -2.688 18.278 0.734 1.00 95.38 286 VAL A O 1
ATOM 2163 N N . VAL A 1 287 ? -4.010 19.872 1.629 1.00 94.69 287 VAL A N 1
ATOM 2164 C CA . VAL A 1 287 ? -3.989 19.339 2.996 1.00 94.69 287 VAL A CA 1
ATOM 2165 C C . VAL A 1 287 ? -5.361 18.793 3.375 1.00 94.69 287 VAL A C 1
ATOM 2167 O O . VAL A 1 287 ? -6.346 19.525 3.457 1.00 94.69 287 VAL A O 1
ATOM 2170 N N . ILE A 1 288 ? -5.425 17.490 3.648 1.00 93.75 288 ILE A N 1
ATOM 2171 C CA . ILE A 1 288 ? -6.644 16.825 4.121 1.00 93.75 288 ILE A CA 1
ATOM 2172 C C . ILE A 1 288 ? -6.533 16.629 5.629 1.00 93.75 288 ILE A C 1
ATOM 2174 O O . ILE A 1 288 ? -5.665 15.891 6.098 1.00 93.75 288 ILE A O 1
ATOM 2178 N N . SER A 1 289 ? -7.426 17.264 6.386 1.00 90.50 289 SER A N 1
ATOM 2179 C CA . SER A 1 289 ? -7.343 17.313 7.848 1.00 90.50 289 SER A CA 1
ATOM 2180 C C . SER A 1 289 ? -8.519 16.629 8.523 1.00 90.50 289 SER A C 1
ATOM 2182 O O . SER A 1 289 ? -9.683 16.852 8.180 1.00 90.50 289 SER A O 1
ATOM 2184 N N . LEU A 1 290 ? -8.210 15.837 9.551 1.00 89.62 290 LEU A N 1
ATOM 2185 C CA . LEU A 1 290 ? -9.217 15.307 10.464 1.00 89.62 290 LEU A CA 1
ATOM 2186 C C . LEU A 1 290 ? -9.370 16.201 11.704 1.00 89.62 290 LEU A C 1
ATOM 2188 O O . LEU A 1 290 ? -10.501 16.489 12.095 1.00 89.62 290 LEU A O 1
ATOM 2192 N N . ASP A 1 291 ? -8.256 16.663 12.286 1.00 86.81 291 ASP A N 1
ATOM 2193 C CA . ASP A 1 291 ? -8.187 17.497 13.500 1.00 86.81 291 ASP A CA 1
ATOM 2194 C C . ASP A 1 291 ? -8.924 16.876 14.703 1.00 86.81 291 ASP A C 1
ATOM 2196 O O . ASP A 1 291 ? -9.641 17.545 15.457 1.00 86.81 291 ASP A O 1
ATOM 2200 N N . ARG A 1 292 ? -8.786 15.554 14.875 1.00 89.19 292 ARG A N 1
ATOM 2201 C CA . ARG A 1 292 ? -9.420 14.776 15.953 1.00 89.19 292 ARG A CA 1
ATOM 2202 C C . ARG A 1 292 ? -8.446 13.798 16.592 1.00 89.19 292 ARG A C 1
ATOM 2204 O O . ARG A 1 292 ? -7.421 13.443 16.019 1.00 89.19 292 ARG A O 1
ATOM 2211 N N . GLN A 1 293 ? -8.820 13.327 17.778 1.00 89.56 293 GLN A N 1
ATOM 2212 C CA . GLN A 1 293 ? -8.192 12.165 18.391 1.00 89.56 293 GLN A CA 1
ATOM 2213 C C . GLN A 1 293 ? -8.816 10.881 17.853 1.00 89.56 293 GLN A C 1
ATOM 2215 O O . GLN A 1 293 ? -10.039 10.771 17.745 1.00 89.56 293 GLN A O 1
ATOM 2220 N N . ILE A 1 294 ? -7.974 9.901 17.557 1.00 87.12 294 ILE A N 1
ATOM 2221 C CA . ILE A 1 294 ? -8.391 8.543 17.223 1.00 87.12 294 ILE A CA 1
ATOM 2222 C C . ILE A 1 294 ? -7.717 7.549 18.157 1.00 87.12 294 ILE A C 1
ATOM 2224 O O . ILE A 1 294 ? -6.737 7.871 18.830 1.00 87.12 294 ILE A O 1
ATOM 2228 N N . LYS A 1 295 ? -8.256 6.335 18.181 1.00 82.81 295 LYS A N 1
ATOM 2229 C CA . LYS A 1 295 ? -7.795 5.253 19.041 1.00 82.81 295 LYS A CA 1
ATOM 2230 C C . LYS A 1 295 ? -7.492 4.017 18.204 1.00 82.81 295 LYS A C 1
ATOM 2232 O O . LYS A 1 295 ? -8.366 3.601 17.443 1.00 82.81 295 LYS A O 1
ATOM 2237 N N . ASP A 1 296 ? -6.300 3.451 18.352 1.00 82.75 296 ASP A N 1
ATOM 2238 C CA . ASP A 1 296 ? -5.912 2.205 17.684 1.00 82.75 296 ASP A CA 1
ATOM 2239 C C . ASP A 1 296 ? -6.472 0.955 18.390 1.00 82.75 296 ASP A C 1
ATOM 2241 O O . ASP A 1 296 ? -7.192 1.055 19.392 1.00 82.75 296 ASP A O 1
ATOM 2245 N N . LEU A 1 297 ? -6.156 -0.234 17.863 1.00 76.19 297 LEU A N 1
ATOM 2246 C CA . LEU A 1 297 ? -6.621 -1.511 18.418 1.00 76.19 297 LEU A CA 1
ATOM 2247 C C . LEU A 1 297 ? -6.136 -1.756 19.861 1.00 76.19 297 LEU A C 1
ATOM 2249 O O . LEU A 1 297 ? -6.854 -2.377 20.645 1.00 76.19 297 LEU A O 1
ATOM 2253 N N . ASN A 1 298 ? -4.964 -1.238 20.233 1.00 72.25 298 ASN A N 1
ATOM 2254 C CA . ASN A 1 298 ? -4.394 -1.373 21.577 1.00 72.25 298 ASN A CA 1
ATOM 2255 C C . ASN A 1 298 ? -4.925 -0.326 22.570 1.00 72.25 298 ASN A C 1
ATOM 2257 O O . ASN A 1 298 ? -4.569 -0.342 23.749 1.00 72.25 298 ASN A O 1
ATOM 2261 N N . GLY A 1 299 ? -5.784 0.589 22.118 1.00 73.06 299 GLY A N 1
ATOM 2262 C CA . GLY A 1 299 ? -6.312 1.668 22.942 1.00 73.06 299 GLY A CA 1
ATOM 2263 C C . GLY A 1 299 ? -5.402 2.895 23.022 1.00 73.06 299 GLY A C 1
ATOM 2264 O O . GLY A 1 299 ? -5.722 3.826 23.765 1.00 73.06 299 GLY A O 1
ATOM 2265 N N . THR A 1 300 ? -4.306 2.928 22.263 1.00 77.81 300 THR A N 1
ATOM 2266 C CA . THR A 1 300 ? -3.434 4.099 22.141 1.00 77.81 300 THR A CA 1
ATOM 2267 C C . THR A 1 300 ? -4.214 5.219 21.475 1.00 77.81 300 THR A C 1
ATOM 2269 O O . THR A 1 300 ? -4.882 4.995 20.468 1.00 77.81 300 THR A O 1
ATOM 2272 N N . VAL A 1 301 ? -4.133 6.430 22.025 1.00 82.88 301 VAL A N 1
ATOM 2273 C CA . VAL A 1 301 ? -4.818 7.608 21.484 1.00 82.88 301 VAL A CA 1
ATOM 2274 C C . VAL A 1 301 ? -3.799 8.552 20.864 1.00 82.88 301 VAL A C 1
ATOM 2276 O O . VAL A 1 301 ? -2.818 8.908 21.513 1.00 82.88 301 VAL A O 1
ATOM 2279 N N . MET A 1 302 ? -4.054 8.996 19.633 1.00 78.31 302 MET A N 1
ATOM 2280 C CA . MET A 1 302 ? -3.247 10.015 18.957 1.00 78.31 302 MET A CA 1
ATOM 2281 C C . MET A 1 302 ? -4.135 11.103 18.366 1.00 78.31 302 MET A C 1
ATOM 2283 O O . MET A 1 302 ? -5.220 10.826 17.854 1.00 78.31 302 MET A O 1
ATOM 2287 N N . GLY A 1 303 ? -3.664 12.347 18.447 1.00 81.88 303 GLY A N 1
ATOM 2288 C CA . GLY A 1 303 ? -4.233 13.462 17.698 1.00 81.88 303 GLY A CA 1
ATOM 2289 C C . GLY A 1 303 ? -3.712 13.444 16.267 1.00 81.88 303 GLY A C 1
ATOM 2290 O O . GLY A 1 303 ? -2.512 13.292 16.055 1.00 81.88 303 GLY A O 1
ATOM 2291 N N . LEU A 1 304 ? -4.607 13.607 15.299 1.00 76.38 304 LEU A N 1
ATOM 2292 C CA . LEU A 1 304 ? -4.258 13.675 13.886 1.00 76.38 304 LEU A CA 1
ATOM 2293 C C . LEU A 1 304 ? -4.502 15.078 13.352 1.00 76.38 304 LEU A C 1
ATOM 2295 O O . LEU A 1 304 ? -5.601 15.612 13.507 1.00 76.38 304 LEU A O 1
ATOM 2299 N N . GLY A 1 305 ? -3.472 15.640 12.722 1.00 76.38 305 GLY A N 1
ATOM 2300 C CA . GLY A 1 305 ? -3.545 16.906 11.999 1.00 76.38 305 GLY A CA 1
ATOM 2301 C C . GLY A 1 305 ? -3.881 16.714 10.519 1.00 76.38 305 GLY A C 1
ATOM 2302 O O . GLY A 1 305 ? -4.659 15.830 10.149 1.00 76.38 305 GLY A O 1
ATOM 2303 N N . GLY A 1 306 ? -3.277 17.558 9.684 1.00 84.69 306 GLY A N 1
ATOM 2304 C CA . GLY A 1 306 ? -3.381 17.497 8.229 1.00 84.69 306 GLY A CA 1
ATOM 2305 C C . GLY A 1 306 ? -2.403 16.512 7.591 1.00 84.69 306 GLY A C 1
ATOM 2306 O O . GLY A 1 306 ? -1.277 16.345 8.059 1.00 84.69 306 GLY A O 1
ATOM 2307 N N . MET A 1 307 ? -2.837 15.883 6.504 1.00 88.69 307 MET A N 1
ATOM 2308 C CA . MET A 1 307 ? -2.019 15.063 5.613 1.00 88.69 307 MET A CA 1
ATOM 2309 C C . MET A 1 307 ? -1.804 15.782 4.287 1.00 88.69 307 MET A C 1
ATOM 2311 O O . MET A 1 307 ? -2.762 16.303 3.713 1.00 88.69 307 MET A O 1
ATOM 2315 N N . ASN A 1 308 ? -0.580 15.730 3.770 1.00 92.25 308 ASN A N 1
ATOM 2316 C CA . ASN A 1 308 ? -0.250 16.305 2.473 1.00 92.25 308 ASN A CA 1
ATOM 2317 C C . ASN A 1 308 ? -0.506 15.298 1.349 1.00 92.25 308 ASN A C 1
ATOM 2319 O O . ASN A 1 308 ? -0.007 14.167 1.381 1.00 92.25 308 ASN A O 1
ATOM 2323 N N . PHE A 1 309 ? -1.234 15.741 0.331 1.00 94.75 309 PHE A N 1
ATOM 2324 C CA . PHE A 1 309 ? -1.425 15.021 -0.922 1.00 94.75 309 PHE A CA 1
ATOM 2325 C C . PHE A 1 309 ? -1.093 15.941 -2.090 1.00 94.75 309 PHE A C 1
ATOM 2327 O O . PHE A 1 309 ? -1.438 17.115 -2.045 1.00 94.75 309 PHE A O 1
ATOM 2334 N N . SER A 1 310 ? -0.490 15.408 -3.149 1.00 95.00 310 SER A N 1
ATOM 2335 C CA . SER A 1 310 ? -0.497 16.072 -4.457 1.00 95.00 310 SER A CA 1
ATOM 2336 C C . SER A 1 310 ? -1.675 15.557 -5.272 1.00 95.00 310 SER A C 1
ATOM 2338 O O . SER A 1 310 ? -2.098 14.404 -5.113 1.00 95.00 310 SER A O 1
ATOM 2340 N N . ILE A 1 311 ? -2.221 16.401 -6.143 1.00 95.75 311 ILE A N 1
ATOM 2341 C CA . ILE A 1 311 ? -3.281 16.006 -7.066 1.00 95.75 311 ILE A CA 1
ATOM 2342 C C . ILE A 1 311 ? -2.652 15.633 -8.410 1.00 95.75 311 ILE A C 1
ATOM 2344 O O . ILE A 1 311 ? -2.012 16.440 -9.081 1.00 95.75 311 ILE A O 1
ATOM 2348 N N . SER A 1 312 ? -2.863 14.392 -8.842 1.00 93.62 312 SER A N 1
ATOM 2349 C CA . SER A 1 312 ? -2.383 13.930 -10.143 1.00 93.62 312 SER A CA 1
ATOM 2350 C C . SER A 1 312 ? -3.186 14.552 -11.293 1.00 93.62 312 SER A C 1
ATOM 2352 O O . SER A 1 312 ? -4.410 14.667 -11.216 1.00 93.62 312 SER A O 1
ATOM 2354 N N . GLY A 1 313 ? -2.508 14.897 -12.392 1.00 87.56 313 GLY A N 1
ATOM 2355 C CA . GLY A 1 313 ? -3.148 15.405 -13.616 1.00 87.56 313 GLY A CA 1
ATOM 2356 C C . GLY A 1 313 ? -3.332 16.926 -13.675 1.00 87.56 313 GLY A C 1
ATOM 2357 O O . GLY A 1 313 ? -4.214 17.394 -14.389 1.00 87.56 313 GLY A O 1
ATOM 2358 N N . GLY A 1 314 ? -2.535 17.680 -12.913 1.00 83.81 314 GLY A N 1
ATOM 2359 C CA . GLY A 1 314 ? -2.564 19.141 -12.907 1.00 83.81 314 GLY A CA 1
ATOM 2360 C C . GLY A 1 314 ? -2.120 19.814 -14.214 1.00 83.81 314 GLY A C 1
ATOM 2361 O O . GLY A 1 314 ? -1.767 19.127 -15.179 1.00 83.81 314 GLY A O 1
ATOM 2362 N N . PRO A 1 315 ? -2.134 21.162 -14.263 1.00 92.38 315 PRO A N 1
ATOM 2363 C CA . PRO A 1 315 ? -2.323 22.072 -13.123 1.00 92.38 315 PRO A CA 1
ATOM 2364 C C . PRO A 1 315 ? -3.782 22.207 -12.644 1.00 92.38 315 PRO A C 1
ATOM 2366 O O . PRO A 1 315 ? -4.722 22.083 -13.441 1.00 92.38 315 PRO A O 1
ATOM 2369 N N . TYR A 1 316 ? -3.970 22.514 -11.353 1.00 94.62 316 TYR A N 1
ATOM 2370 C CA . TYR A 1 316 ? -5.267 22.790 -10.718 1.00 94.62 316 TYR A CA 1
ATOM 2371 C C . TYR A 1 316 ? -5.364 24.222 -10.167 1.00 94.62 316 TYR A C 1
ATOM 2373 O O . TYR A 1 316 ? -4.429 24.789 -9.605 1.00 94.62 316 TYR A O 1
ATOM 2381 N N . THR A 1 317 ? -6.555 24.811 -10.272 1.00 95.75 317 THR A N 1
ATOM 2382 C CA . THR A 1 317 ? -6.861 26.133 -9.704 1.00 95.75 317 THR A CA 1
ATOM 2383 C C . THR A 1 317 ? -6.994 26.084 -8.177 1.00 95.75 317 THR A C 1
ATOM 2385 O O . THR A 1 317 ? -7.334 25.056 -7.588 1.00 95.75 317 THR A O 1
ATOM 2388 N N . ASP A 1 318 ? -6.822 27.227 -7.508 1.00 95.88 318 ASP A N 1
ATOM 2389 C CA . ASP A 1 318 ? -7.039 27.332 -6.057 1.00 95.88 318 ASP A CA 1
ATOM 2390 C C . ASP A 1 318 ? -8.470 26.983 -5.632 1.00 95.88 318 ASP A C 1
ATOM 2392 O O . ASP A 1 318 ? -8.678 26.435 -4.549 1.00 95.88 318 ASP A O 1
ATOM 2396 N N . ALA A 1 319 ? -9.462 27.267 -6.481 1.00 96.50 319 ALA A N 1
ATOM 2397 C CA . ALA A 1 319 ? -10.851 26.897 -6.226 1.00 96.50 319 ALA A CA 1
ATOM 2398 C C . ALA A 1 319 ? -11.041 25.371 -6.226 1.00 96.50 319 ALA A C 1
ATOM 2400 O O . ALA A 1 319 ? -11.697 24.840 -5.331 1.00 96.50 319 ALA A O 1
ATOM 2401 N N . GLN A 1 320 ? -10.421 24.665 -7.179 1.00 97.00 320 GLN A N 1
ATOM 2402 C CA . GLN A 1 320 ? -10.433 23.200 -7.241 1.00 97.00 320 GLN A CA 1
ATOM 2403 C C . GLN A 1 320 ? -9.733 22.583 -6.026 1.00 97.00 320 GLN A C 1
ATOM 2405 O O . GLN A 1 320 ? -10.302 21.690 -5.401 1.00 97.00 320 GLN A O 1
ATOM 2410 N N . LYS A 1 321 ? -8.554 23.095 -5.644 1.00 97.19 321 LYS A N 1
ATOM 2411 C CA . LYS A 1 321 ? -7.804 22.634 -4.461 1.00 97.19 321 LYS A CA 1
ATOM 2412 C C . LYS A 1 321 ? -8.614 22.803 -3.171 1.00 97.19 321 LYS A C 1
ATOM 2414 O O . LYS A 1 321 ? -8.858 21.827 -2.467 1.00 97.19 321 LYS A O 1
ATOM 2419 N N . LYS A 1 322 ? -9.153 24.002 -2.917 1.00 97.00 322 LYS A N 1
ATOM 2420 C CA . LYS A 1 322 ? -10.011 24.266 -1.743 1.00 97.00 322 LYS A CA 1
ATOM 2421 C C . LYS A 1 322 ? -11.266 23.393 -1.723 1.00 97.00 322 LYS A C 1
ATOM 2423 O O . LYS A 1 322 ? -11.735 23.006 -0.652 1.00 97.00 322 LYS A O 1
ATOM 2428 N N . HIS A 1 323 ? -11.835 23.101 -2.895 1.00 96.75 323 HIS A N 1
ATOM 2429 C CA . HIS A 1 323 ? -13.008 22.242 -2.999 1.00 96.75 323 HIS A CA 1
ATOM 2430 C C . HIS A 1 323 ? -12.701 20.812 -2.543 1.00 96.75 323 HIS A C 1
ATOM 2432 O O . HIS A 1 323 ? -13.391 20.308 -1.654 1.00 96.75 323 HIS A O 1
ATOM 2438 N N . ILE A 1 324 ? -11.655 20.180 -3.090 1.00 97.19 324 ILE A N 1
ATOM 2439 C CA . ILE A 1 324 ? -11.300 18.803 -2.722 1.00 97.19 324 ILE A CA 1
ATOM 2440 C C . ILE A 1 324 ? -10.802 18.698 -1.274 1.00 97.19 324 ILE A C 1
ATOM 2442 O O . ILE A 1 324 ? -11.185 17.758 -0.580 1.00 97.19 324 ILE A O 1
ATOM 2446 N N . GLU A 1 325 ? -10.058 19.689 -0.766 1.00 97.31 325 GLU A N 1
ATOM 2447 C CA . GLU A 1 325 ? -9.659 19.762 0.650 1.00 97.31 325 GLU A CA 1
ATOM 2448 C C . GLU A 1 325 ? -10.869 19.710 1.577 1.00 97.31 325 GLU A C 1
ATOM 2450 O O . GLU A 1 325 ? -10.931 18.886 2.495 1.00 97.31 325 GLU A O 1
ATOM 2455 N N . LYS A 1 326 ? -11.863 20.567 1.317 1.00 97.12 326 LYS A N 1
ATOM 2456 C CA . LYS A 1 326 ? -13.103 20.613 2.091 1.00 97.12 326 LYS A CA 1
ATOM 2457 C C . LYS A 1 326 ? -13.858 19.291 1.992 1.00 97.12 326 LYS A C 1
ATOM 2459 O O . LYS A 1 326 ? -14.284 18.761 3.019 1.00 97.12 326 LYS A O 1
ATOM 2464 N N . PHE A 1 327 ? -14.029 18.772 0.777 1.00 97.56 327 PHE A N 1
ATOM 2465 C CA . PHE A 1 327 ? -14.829 17.578 0.520 1.00 97.56 327 PHE A CA 1
ATOM 2466 C C . PHE A 1 327 ? -14.230 16.349 1.216 1.00 97.56 327 PHE A C 1
ATOM 2468 O O . PHE A 1 327 ? -14.917 15.688 1.999 1.00 97.56 327 PHE A O 1
ATOM 2475 N N . ALA A 1 328 ? -12.937 16.090 1.011 1.00 97.44 328 ALA A N 1
ATOM 2476 C CA . ALA A 1 328 ? -12.247 14.956 1.611 1.00 97.44 328 ALA A CA 1
ATOM 2477 C C . ALA A 1 328 ? -12.137 15.093 3.139 1.00 97.44 328 ALA A C 1
ATOM 2479 O O . ALA A 1 328 ? -12.456 14.149 3.861 1.00 97.44 328 ALA A O 1
ATOM 2480 N N . SER A 1 329 ? -11.785 16.274 3.660 1.00 97.31 329 SER A N 1
ATOM 2481 C CA . SER A 1 329 ? -11.697 16.497 5.114 1.00 97.31 329 SER A CA 1
ATOM 2482 C C . SER A 1 329 ? -13.045 16.276 5.806 1.00 97.31 329 SER A C 1
ATOM 2484 O O . SER A 1 329 ? -13.122 15.642 6.860 1.00 97.31 329 SER A O 1
ATOM 2486 N N . ASN A 1 330 ? -14.142 16.747 5.205 1.00 97.81 330 ASN A N 1
ATOM 2487 C CA . ASN A 1 330 ? -15.474 16.531 5.762 1.00 97.81 330 ASN A CA 1
ATOM 2488 C C . ASN A 1 330 ? -15.931 15.074 5.636 1.00 97.81 330 ASN A C 1
ATOM 2490 O O . ASN A 1 330 ? -16.546 14.577 6.576 1.00 97.81 330 ASN A O 1
ATOM 2494 N N . ALA A 1 331 ? -15.583 14.356 4.563 1.00 97.56 331 ALA A N 1
ATOM 2495 C CA . ALA A 1 331 ? -15.801 12.909 4.490 1.00 97.56 331 ALA A CA 1
ATOM 2496 C C . ALA A 1 331 ? -15.124 12.184 5.668 1.00 97.56 331 ALA A C 1
ATOM 2498 O O . ALA A 1 331 ? -15.775 11.397 6.358 1.00 97.56 331 ALA A O 1
ATOM 2499 N N . LEU A 1 332 ? -13.862 12.509 5.979 1.00 96.19 332 LEU A N 1
ATOM 2500 C CA . LEU A 1 332 ? -13.154 11.917 7.122 1.00 96.19 332 LEU A CA 1
ATOM 2501 C C . LEU A 1 332 ? -13.819 12.252 8.464 1.00 96.19 332 LEU A C 1
ATOM 2503 O O . LEU A 1 332 ? -13.970 11.375 9.317 1.00 96.19 332 LEU A O 1
ATOM 2507 N N . ARG A 1 333 ? -14.275 13.497 8.648 1.00 96.81 333 ARG A N 1
ATOM 2508 C CA . ARG A 1 333 ? -15.008 13.919 9.856 1.00 96.81 333 ARG A CA 1
ATOM 2509 C C . ARG A 1 333 ? -16.339 13.184 10.014 1.00 96.81 333 ARG A C 1
ATOM 2511 O O . ARG A 1 333 ? -16.694 12.837 11.136 1.00 96.81 333 ARG A O 1
ATOM 2518 N N . ILE A 1 334 ? -17.049 12.904 8.921 1.00 98.00 334 ILE A N 1
ATOM 2519 C CA . ILE A 1 334 ? -18.286 12.107 8.936 1.00 98.00 334 ILE A CA 1
ATOM 2520 C C . ILE A 1 334 ? -18.003 10.681 9.410 1.00 98.00 334 ILE A C 1
ATOM 2522 O O . ILE A 1 334 ? -18.708 10.185 10.293 1.00 98.00 334 ILE A O 1
ATOM 2526 N N . VAL A 1 335 ? -16.958 10.041 8.873 1.00 97.56 335 VAL A N 1
ATOM 2527 C CA . VAL A 1 335 ? -16.540 8.697 9.302 1.00 97.56 335 VAL A CA 1
ATOM 2528 C C . VAL A 1 335 ? -16.199 8.698 10.792 1.00 97.56 335 VAL A C 1
ATOM 2530 O O . VAL A 1 335 ? -16.710 7.872 11.549 1.00 97.56 335 VAL A O 1
ATOM 2533 N N . TRP A 1 336 ? -15.411 9.675 11.238 1.00 96.81 336 TRP A N 1
ATOM 2534 C CA . TRP A 1 336 ? -15.043 9.825 12.642 1.00 96.81 336 TRP A CA 1
ATOM 2535 C C . TRP A 1 336 ? -16.262 10.022 13.557 1.00 96.81 336 TRP A C 1
ATOM 2537 O O . TRP A 1 336 ? -16.399 9.309 14.552 1.00 96.81 336 TRP A O 1
ATOM 2547 N N . SER A 1 337 ? -17.189 10.922 13.213 1.00 97.56 337 SER A N 1
ATOM 2548 C CA . SER A 1 337 ? -18.403 11.177 14.005 1.00 97.56 337 SER A CA 1
ATOM 2549 C C . SER A 1 337 ? -19.307 9.944 14.105 1.00 97.56 337 SER A C 1
ATOM 2551 O O . SER A 1 337 ? -19.869 9.680 15.173 1.00 97.56 337 SER A O 1
ATOM 2553 N N . ALA A 1 338 ? -19.404 9.141 13.042 1.00 97.56 338 ALA A N 1
ATOM 2554 C CA . ALA A 1 338 ? -20.164 7.893 13.065 1.00 97.56 338 ALA A CA 1
ATOM 2555 C C . ALA A 1 338 ? -19.550 6.859 14.028 1.00 97.56 338 ALA A C 1
ATOM 2557 O O . ALA A 1 338 ? -20.276 6.124 14.706 1.00 97.56 338 ALA A O 1
ATOM 2558 N N . ILE A 1 339 ? -18.219 6.804 14.107 1.00 95.94 339 ILE A N 1
ATOM 2559 C CA . ILE A 1 339 ? -17.482 5.837 14.930 1.00 95.94 339 ILE A CA 1
ATOM 2560 C C . ILE A 1 339 ? -17.467 6.257 16.401 1.00 95.94 339 ILE A C 1
ATOM 2562 O O . ILE A 1 339 ? -17.833 5.458 17.266 1.00 95.94 339 ILE A O 1
ATOM 2566 N N . TYR A 1 340 ? -17.079 7.502 16.684 1.00 94.25 340 TYR A N 1
ATOM 2567 C CA . TYR A 1 340 ? -16.762 7.955 18.040 1.00 94.25 340 TYR A CA 1
ATOM 2568 C C . TYR A 1 340 ? -17.901 8.708 18.734 1.00 94.25 340 TYR A C 1
ATOM 2570 O O . TYR A 1 340 ? -18.012 8.626 19.955 1.00 94.25 340 TYR A O 1
ATOM 2578 N N . GLU A 1 341 ? -18.769 9.406 17.996 1.00 95.12 341 GLU A N 1
ATOM 2579 C CA . GLU A 1 341 ? -19.847 10.212 18.596 1.00 95.12 341 GLU A CA 1
ATOM 2580 C C . GLU A 1 341 ? -21.237 9.586 18.448 1.00 95.12 341 GLU A C 1
ATOM 2582 O O . GLU A 1 341 ? -22.177 10.018 19.113 1.00 95.12 341 GLU A O 1
ATOM 2587 N N . GLY A 1 342 ? -21.403 8.611 17.549 1.00 94.88 342 GLY A N 1
ATOM 2588 C CA . GLY A 1 342 ? -22.728 8.111 17.177 1.00 94.88 342 GLY A CA 1
ATOM 2589 C C . GLY A 1 342 ? -23.591 9.172 16.483 1.00 94.88 342 GLY A C 1
ATOM 2590 O O . GLY A 1 342 ? -24.818 9.111 16.560 1.00 94.88 342 GLY A O 1
ATOM 2591 N N . LYS A 1 343 ? -22.958 10.153 15.826 1.00 97.38 343 LYS A N 1
ATOM 2592 C CA . LYS A 1 343 ? -23.630 11.169 15.008 1.00 97.38 343 LYS A CA 1
ATOM 2593 C C . LYS A 1 343 ? -23.495 10.810 13.537 1.00 97.38 343 LYS A C 1
ATOM 2595 O O . LYS A 1 343 ? -22.427 10.401 13.087 1.00 97.38 343 LYS A O 1
ATOM 2600 N N . TYR A 1 344 ? -24.578 10.987 12.792 1.00 98.25 344 TYR A N 1
ATOM 2601 C CA . TYR A 1 344 ? -24.686 10.482 11.431 1.00 98.25 344 TYR A CA 1
ATOM 2602 C C . TYR A 1 344 ? -24.960 11.610 10.441 1.00 98.25 344 TYR A C 1
ATOM 2604 O O . TYR A 1 344 ? -25.903 12.390 10.593 1.00 98.25 344 TYR A O 1
ATOM 2612 N N . TYR A 1 345 ? -24.127 11.675 9.410 1.00 98.19 345 TYR A N 1
ATOM 2613 C CA . TYR A 1 345 ? -24.082 12.765 8.445 1.00 98.19 345 TYR A CA 1
ATOM 2614 C C . TYR A 1 345 ? -23.940 12.214 7.020 1.00 98.19 345 TYR A C 1
ATOM 2616 O O . TYR A 1 345 ? -23.695 11.032 6.809 1.00 98.19 345 TYR A O 1
ATOM 2624 N N . THR A 1 346 ? -24.094 13.082 6.034 1.00 96.88 346 THR A N 1
ATOM 2625 C CA . THR A 1 346 ? -23.759 12.865 4.625 1.00 96.88 346 THR A CA 1
ATOM 2626 C C . THR A 1 346 ? -23.111 14.137 4.082 1.00 96.88 346 THR A C 1
ATOM 2628 O O . THR A 1 346 ? -23.106 15.162 4.768 1.00 96.88 346 THR A O 1
ATOM 2631 N N . LEU A 1 347 ? -22.576 14.099 2.863 1.00 95.56 347 LEU A N 1
ATOM 2632 C CA . LEU A 1 347 ? -22.076 15.295 2.184 1.00 95.56 347 LEU A CA 1
ATOM 2633 C C . LEU A 1 347 ? -23.116 15.879 1.229 1.00 95.56 347 LEU A C 1
ATOM 2635 O O . LEU A 1 347 ? -23.787 15.154 0.495 1.00 95.56 347 LEU A O 1
ATOM 2639 N N . SER A 1 348 ? -23.230 17.207 1.230 1.00 94.25 348 SER A N 1
ATOM 2640 C CA . SER A 1 348 ? -23.873 17.958 0.153 1.00 94.25 348 SER A CA 1
ATOM 2641 C C . SER A 1 348 ? -23.007 17.919 -1.113 1.00 94.25 348 SER A C 1
ATOM 2643 O O . SER A 1 348 ? -21.817 17.601 -1.062 1.00 94.25 348 SER A O 1
ATOM 2645 N N . LYS A 1 349 ? -23.566 18.332 -2.260 1.00 88.75 349 LYS A N 1
ATOM 2646 C CA . LYS A 1 349 ? -22.784 18.478 -3.502 1.00 88.75 349 LYS A CA 1
ATOM 2647 C C . LYS A 1 349 ? -21.585 19.428 -3.358 1.00 88.75 349 LYS A C 1
ATOM 2649 O O . LYS A 1 349 ? -20.582 19.225 -4.033 1.00 88.75 349 LYS A O 1
ATOM 2654 N N . ASN A 1 350 ? -21.674 20.403 -2.449 1.00 90.06 350 ASN A N 1
ATOM 2655 C CA . ASN A 1 350 ? -20.636 21.404 -2.178 1.00 90.06 350 ASN A CA 1
ATOM 2656 C C . ASN A 1 350 ? -19.662 20.979 -1.058 1.00 90.06 350 ASN A C 1
ATOM 2658 O O . ASN A 1 350 ? -18.877 21.803 -0.574 1.00 90.06 350 ASN A O 1
ATOM 2662 N N . GLY A 1 351 ? -19.739 19.722 -0.607 1.00 94.19 351 GLY A N 1
ATOM 2663 C CA . GLY A 1 351 ? -18.879 19.169 0.437 1.00 94.19 351 GLY A CA 1
ATOM 2664 C C . GLY A 1 351 ? -19.233 19.621 1.855 1.00 94.19 351 GLY A C 1
ATOM 2665 O O . GLY A 1 351 ? -18.380 19.553 2.737 1.00 94.19 351 GLY A O 1
ATOM 2666 N N . ASP A 1 352 ? -20.450 20.114 2.103 1.00 96.81 352 ASP A N 1
ATOM 2667 C CA . ASP A 1 352 ? -20.916 20.448 3.457 1.00 96.81 352 ASP A CA 1
ATOM 2668 C C . ASP A 1 352 ? -21.452 19.209 4.173 1.00 96.81 352 ASP A C 1
ATOM 2670 O O . ASP A 1 352 ? -22.163 18.404 3.572 1.00 96.81 352 ASP A O 1
ATOM 2674 N N . MET A 1 353 ? -21.158 19.073 5.467 1.00 97.50 353 MET A N 1
ATOM 2675 C CA . MET A 1 353 ? -21.761 18.028 6.295 1.00 97.50 353 MET A CA 1
ATOM 2676 C C . MET A 1 353 ? -23.241 18.342 6.536 1.00 97.50 353 MET A C 1
ATOM 2678 O O . MET A 1 353 ? -23.584 19.397 7.065 1.00 97.50 353 MET A O 1
ATOM 2682 N N . VAL A 1 354 ? -24.116 17.402 6.191 1.00 97.69 354 VAL A N 1
ATOM 2683 C CA . VAL A 1 354 ? -25.568 17.493 6.388 1.00 97.69 354 VAL A CA 1
ATOM 2684 C C . VAL A 1 354 ? -26.020 16.324 7.252 1.00 97.69 354 VAL A C 1
ATOM 2686 O O . VAL A 1 354 ? -25.606 15.191 7.022 1.00 97.69 354 VAL A O 1
ATOM 2689 N N . THR A 1 355 ? -26.861 16.568 8.256 1.00 97.81 355 THR A N 1
ATOM 2690 C CA . THR A 1 355 ? -27.399 15.502 9.118 1.00 97.81 355 THR A CA 1
ATOM 2691 C C . THR A 1 355 ? -28.137 14.452 8.287 1.00 97.81 355 THR A C 1
ATOM 2693 O O . THR A 1 355 ? -29.072 14.777 7.555 1.00 97.81 355 THR A O 1
ATOM 2696 N N . LYS A 1 356 ? -27.756 13.178 8.427 1.00 95.88 356 LYS A N 1
ATOM 2697 C CA . LYS A 1 356 ? -28.453 12.060 7.783 1.00 95.88 356 LYS A CA 1
ATOM 2698 C C . LYS A 1 356 ? -29.596 11.608 8.689 1.00 95.88 356 LYS A C 1
ATOM 2700 O O . LYS A 1 356 ? -29.367 11.147 9.802 1.00 95.88 356 LYS A O 1
ATOM 2705 N N . THR A 1 357 ? -30.831 11.757 8.214 1.00 93.31 357 THR A N 1
ATOM 2706 C CA . THR A 1 357 ? -32.051 11.442 8.983 1.00 93.31 357 THR A CA 1
ATOM 2707 C C . THR A 1 357 ? -32.726 10.141 8.553 1.00 93.31 357 THR A C 1
ATOM 2709 O O . THR A 1 357 ? -33.456 9.545 9.339 1.00 93.31 357 THR A O 1
ATOM 2712 N N . SER A 1 358 ? -32.472 9.683 7.324 1.00 94.19 358 SER A N 1
ATOM 2713 C CA . SER A 1 358 ? -33.087 8.483 6.746 1.00 94.19 358 SER A CA 1
ATOM 2714 C C . SER A 1 358 ? -32.097 7.323 6.701 1.00 94.19 358 SER A C 1
ATOM 2716 O O . SER A 1 358 ? -30.996 7.473 6.156 1.00 94.19 358 SER A O 1
ATOM 2718 N N . PHE A 1 359 ? -32.514 6.179 7.244 1.00 96.94 359 PHE A N 1
ATOM 2719 C CA . PHE A 1 359 ? -31.749 4.933 7.293 1.00 96.94 359 PHE A CA 1
ATOM 2720 C C . PHE A 1 359 ? -32.630 3.749 6.913 1.00 96.94 359 PHE A C 1
ATOM 2722 O O . PHE A 1 359 ? -33.837 3.775 7.153 1.00 96.94 359 PHE A O 1
ATOM 2729 N N . THR A 1 360 ? -32.021 2.698 6.371 1.00 94.88 360 THR A N 1
ATOM 2730 C CA . THR A 1 360 ? -32.723 1.446 6.045 1.00 94.88 360 THR A CA 1
ATOM 2731 C C . THR A 1 360 ? -33.015 0.592 7.282 1.00 94.88 360 THR A C 1
ATOM 2733 O O . THR A 1 360 ? -33.828 -0.326 7.216 1.00 94.88 360 THR A O 1
ATOM 2736 N N . GLY A 1 361 ? -32.415 0.915 8.432 1.00 88.94 361 GLY A N 1
ATOM 2737 C CA . GLY A 1 361 ? -32.763 0.299 9.707 1.00 88.94 361 GLY A CA 1
ATOM 2738 C C . GLY A 1 361 ? -32.252 1.062 10.923 1.00 88.94 361 GLY A C 1
ATOM 2739 O O . GLY A 1 361 ? -31.756 2.188 10.838 1.00 88.94 361 GLY A O 1
ATOM 2740 N N . THR A 1 362 ? -32.464 0.476 12.099 1.00 90.19 362 THR A N 1
ATOM 2741 C CA . THR A 1 362 ? -32.406 1.206 13.374 1.00 90.19 362 THR A CA 1
ATOM 2742 C C . THR A 1 362 ? -31.158 0.918 14.202 1.00 90.19 362 THR A C 1
ATOM 2744 O O . THR A 1 362 ? -30.853 1.713 15.097 1.00 90.19 362 THR A O 1
ATOM 2747 N N . SER A 1 363 ? -30.425 -0.163 13.907 1.00 95.19 363 SER A N 1
ATOM 2748 C CA . SER A 1 363 ? -29.253 -0.568 14.688 1.00 95.19 363 SER A CA 1
ATOM 2749 C C . SER A 1 363 ? -28.092 0.418 14.532 1.00 95.19 363 SER A C 1
ATOM 2751 O O . SER A 1 363 ? -27.936 1.083 13.503 1.00 95.19 363 SER A O 1
ATOM 2753 N N . LYS A 1 364 ? -27.250 0.514 15.569 1.00 94.62 364 LYS A N 1
ATOM 2754 C CA . LYS A 1 364 ? -26.053 1.367 15.551 1.00 94.62 364 LYS A CA 1
ATOM 2755 C C . LYS A 1 364 ? -25.131 1.001 14.386 1.00 94.62 364 LYS A C 1
ATOM 2757 O O . LYS A 1 364 ? -24.683 1.894 13.674 1.00 94.62 364 LYS A O 1
ATOM 2762 N N . GLU A 1 365 ? -24.880 -0.291 14.195 1.00 95.19 365 GLU A N 1
ATOM 2763 C CA . GLU A 1 365 ? -23.996 -0.809 13.149 1.00 95.19 365 GLU A CA 1
ATOM 2764 C C . GLU A 1 365 ? -24.518 -0.474 11.752 1.00 95.19 365 GLU A C 1
ATOM 2766 O O . GLU A 1 365 ? -23.765 0.028 10.923 1.00 95.19 365 GLU A O 1
ATOM 2771 N N . GLN A 1 366 ? -25.820 -0.646 11.509 1.00 95.75 366 GLN A N 1
ATOM 2772 C CA . GLN A 1 366 ? -26.428 -0.325 10.219 1.00 95.75 366 GLN A CA 1
ATOM 2773 C C . GLN A 1 366 ? -26.345 1.174 9.919 1.00 95.75 366 GLN A C 1
ATOM 2775 O O . GLN A 1 366 ? -25.932 1.565 8.828 1.00 95.75 366 GLN A O 1
ATOM 2780 N N . LYS A 1 367 ? -26.634 2.027 10.909 1.00 97.50 367 LYS A N 1
ATOM 2781 C CA . LYS A 1 367 ? -26.478 3.482 10.763 1.00 97.50 367 LYS A CA 1
ATOM 2782 C C . LYS A 1 367 ? -25.027 3.886 10.506 1.00 97.50 367 LYS A C 1
ATOM 2784 O O . LYS A 1 367 ? -24.785 4.763 9.677 1.00 97.50 367 LYS A O 1
ATOM 2789 N N . GLN A 1 368 ? -24.065 3.251 11.179 1.00 97.62 368 GLN A N 1
ATOM 2790 C CA . GLN A 1 368 ? -22.635 3.467 10.936 1.00 97.62 368 GLN A CA 1
ATOM 2791 C C . GLN A 1 368 ? -22.245 3.059 9.516 1.00 97.62 368 GLN A C 1
ATOM 2793 O O . GLN A 1 368 ? -21.640 3.859 8.807 1.00 97.62 368 GLN A O 1
ATOM 2798 N N . ARG A 1 369 ? -22.642 1.862 9.078 1.00 97.31 369 ARG A N 1
ATOM 2799 C CA . ARG A 1 369 ? -22.319 1.328 7.752 1.00 97.31 369 ARG A CA 1
ATOM 2800 C C . ARG A 1 369 ? -22.910 2.183 6.634 1.00 97.31 369 ARG A C 1
ATOM 2802 O O . ARG A 1 369 ? -22.200 2.524 5.698 1.00 97.31 369 ARG A O 1
ATOM 2809 N N . GLU A 1 370 ? -24.168 2.604 6.758 1.00 97.75 370 GLU A N 1
ATOM 2810 C CA . GLU A 1 370 ? -24.806 3.507 5.789 1.00 97.75 370 GLU A CA 1
ATOM 2811 C C . GLU A 1 370 ? -24.179 4.905 5.765 1.00 97.75 370 GLU A C 1
ATOM 2813 O O . GLU A 1 370 ? -24.086 5.520 4.708 1.00 97.75 370 GLU A O 1
ATOM 2818 N N . THR A 1 371 ? -23.768 5.429 6.922 1.00 98.38 371 THR A N 1
ATOM 2819 C CA . THR A 1 371 ? -23.132 6.752 7.024 1.00 98.38 371 THR A CA 1
ATOM 2820 C C . THR A 1 371 ? -21.741 6.745 6.404 1.00 98.38 371 THR A C 1
ATOM 2822 O O . THR A 1 371 ? -21.420 7.608 5.595 1.00 98.38 371 THR A O 1
ATOM 2825 N N . ILE A 1 372 ? -20.924 5.749 6.749 1.00 98.44 372 ILE A N 1
ATOM 2826 C CA . ILE A 1 372 ? -19.567 5.601 6.218 1.00 98.44 372 ILE A CA 1
ATOM 2827 C C . ILE A 1 372 ? -19.630 5.268 4.726 1.00 98.44 372 ILE A C 1
ATOM 2829 O O . ILE A 1 372 ? -18.949 5.909 3.933 1.00 98.44 372 ILE A O 1
ATOM 2833 N N . GLY A 1 373 ? -20.516 4.355 4.319 1.00 97.69 373 GLY A N 1
ATOM 2834 C CA . GLY A 1 373 ? -20.706 3.970 2.919 1.00 97.69 373 GLY A CA 1
ATOM 2835 C C . GLY A 1 373 ? -21.205 5.098 2.009 1.00 97.69 373 GLY A C 1
ATOM 2836 O O . GLY A 1 373 ? -21.011 5.024 0.797 1.00 97.69 373 GLY A O 1
ATOM 2837 N N . ALA A 1 374 ? -21.809 6.152 2.570 1.00 97.25 374 ALA A N 1
ATOM 2838 C CA . ALA A 1 374 ? -22.222 7.337 1.818 1.00 97.25 374 ALA A CA 1
ATOM 2839 C C . ALA A 1 374 ? -21.049 8.256 1.432 1.00 97.25 374 ALA A C 1
ATOM 2841 O O . ALA A 1 374 ? -21.203 9.079 0.535 1.00 97.25 374 ALA A O 1
ATOM 2842 N N . VAL A 1 375 ? -19.896 8.141 2.099 1.00 98.12 375 VAL A N 1
ATOM 2843 C CA . VAL A 1 375 ? -18.731 9.023 1.884 1.00 98.12 375 VAL A CA 1
ATOM 2844 C C . VAL A 1 375 ? -17.429 8.269 1.611 1.00 98.12 375 VAL A C 1
ATOM 2846 O O . VAL A 1 375 ? -16.429 8.884 1.250 1.00 98.12 375 VAL A O 1
ATOM 2849 N N . MET A 1 376 ? -17.423 6.946 1.764 1.00 98.00 376 MET A N 1
ATOM 2850 C CA . MET A 1 376 ? -16.255 6.086 1.607 1.00 98.00 376 MET A CA 1
ATOM 2851 C C . MET A 1 376 ? -16.653 4.767 0.942 1.00 98.00 376 MET A C 1
ATOM 2853 O O . MET A 1 376 ? -17.640 4.131 1.315 1.00 98.00 376 MET A O 1
ATOM 2857 N N . ASN A 1 377 ? -15.860 4.329 -0.029 1.00 97.44 377 ASN A N 1
ATOM 2858 C CA . ASN A 1 377 ? -15.959 3.006 -0.620 1.00 97.44 377 ASN A CA 1
ATOM 2859 C C . ASN A 1 377 ? -15.395 1.970 0.371 1.00 97.44 377 ASN A C 1
ATOM 2861 O O . ASN A 1 377 ? -14.185 1.733 0.428 1.00 97.44 377 ASN A O 1
ATOM 2865 N N . ILE A 1 378 ? -16.291 1.376 1.167 1.00 97.56 378 ILE A N 1
ATOM 2866 C CA . ILE A 1 378 ? -15.959 0.405 2.225 1.00 97.56 378 ILE A CA 1
ATOM 2867 C C . ILE A 1 378 ? -15.188 -0.796 1.667 1.00 97.56 378 ILE A C 1
ATOM 2869 O O . ILE A 1 378 ? -14.248 -1.255 2.306 1.00 97.56 378 ILE A O 1
ATOM 2873 N N . GLU A 1 379 ? -15.539 -1.281 0.476 1.00 96.75 379 GLU A N 1
ATOM 2874 C CA . GLU A 1 379 ? -14.882 -2.443 -0.127 1.00 96.75 379 GLU A CA 1
ATOM 2875 C C . GLU A 1 379 ? -13.411 -2.152 -0.445 1.00 96.75 379 GLU A C 1
ATOM 2877 O O . GLU A 1 379 ? -12.535 -2.917 -0.048 1.00 96.75 379 GLU A O 1
ATOM 2882 N N . SER A 1 380 ? -13.115 -0.988 -1.035 1.00 97.56 380 SER A N 1
ATOM 2883 C CA . SER A 1 380 ? -11.725 -0.562 -1.253 1.00 97.56 380 SER A CA 1
ATOM 2884 C C . SER A 1 380 ? -10.942 -0.400 0.055 1.00 97.56 380 SER A C 1
ATOM 2886 O O . SER A 1 380 ? -9.761 -0.740 0.109 1.00 97.56 380 SER A O 1
ATOM 2888 N N . ALA A 1 381 ? -11.599 0.076 1.120 1.00 97.50 381 ALA A N 1
ATOM 2889 C CA . ALA A 1 381 ? -10.982 0.248 2.431 1.00 97.50 381 ALA A CA 1
ATOM 2890 C C . ALA A 1 381 ? -10.634 -1.103 3.074 1.00 97.50 381 ALA A C 1
ATOM 2892 O O . ALA A 1 381 ? -9.545 -1.253 3.621 1.00 97.50 381 ALA A O 1
ATOM 2893 N N . VAL A 1 382 ? -11.527 -2.094 2.975 1.00 97.62 382 VAL A N 1
ATOM 2894 C CA . VAL A 1 382 ? -11.288 -3.467 3.449 1.00 97.62 382 VAL A CA 1
ATOM 2895 C C . VAL A 1 382 ? -10.144 -4.115 2.666 1.00 97.62 382 VAL A C 1
ATOM 2897 O O . VAL A 1 382 ? -9.223 -4.656 3.274 1.00 97.62 382 VAL A O 1
ATOM 2900 N N . SER A 1 383 ? -10.158 -4.022 1.335 1.00 97.88 383 SER A N 1
ATOM 2901 C CA . SER A 1 383 ? -9.117 -4.612 0.486 1.00 97.88 383 SER A CA 1
ATOM 2902 C C . SER A 1 383 ? -7.739 -3.988 0.719 1.00 97.88 383 SER A C 1
ATOM 2904 O O . SER A 1 383 ? -6.763 -4.720 0.879 1.00 97.88 383 SER A O 1
ATOM 2906 N N . MET A 1 384 ? -7.642 -2.656 0.800 1.00 97.50 384 MET A N 1
ATOM 2907 C CA . MET A 1 384 ? -6.368 -1.985 1.092 1.00 97.50 384 MET A CA 1
ATOM 2908 C C . MET A 1 384 ? -5.901 -2.205 2.532 1.00 97.50 384 MET A C 1
ATOM 2910 O O . MET A 1 384 ? -4.700 -2.333 2.752 1.00 97.50 384 MET A O 1
ATOM 2914 N N . TYR A 1 385 ? -6.817 -2.325 3.499 1.00 96.81 385 TYR A N 1
ATOM 2915 C CA . TYR A 1 385 ? -6.457 -2.725 4.859 1.00 96.81 385 TYR A CA 1
ATOM 2916 C C . TYR A 1 385 ? -5.801 -4.109 4.879 1.00 96.81 385 TYR A C 1
ATOM 2918 O O . TYR A 1 385 ? -4.747 -4.280 5.488 1.00 96.81 385 TYR A O 1
ATOM 2926 N N . ILE A 1 386 ? -6.400 -5.091 4.193 1.00 97.75 386 ILE A N 1
ATOM 2927 C CA . ILE A 1 386 ? -5.837 -6.444 4.097 1.00 97.75 386 ILE A CA 1
ATOM 2928 C C . ILE A 1 386 ? -4.462 -6.401 3.424 1.00 97.75 386 ILE A C 1
ATOM 2930 O O . ILE A 1 386 ? -3.537 -7.040 3.922 1.00 97.75 386 ILE A O 1
ATOM 2934 N N . LEU A 1 387 ? -4.306 -5.633 2.339 1.00 97.94 387 LEU A N 1
ATOM 2935 C CA . LEU A 1 387 ? -3.019 -5.489 1.658 1.00 97.94 387 LEU A CA 1
ATOM 2936 C C . LEU A 1 387 ? -1.945 -4.953 2.612 1.00 97.94 387 LEU A C 1
ATOM 2938 O O . LEU A 1 387 ? -0.926 -5.617 2.800 1.00 97.94 387 LEU A O 1
ATOM 2942 N N . ASP A 1 388 ? -2.189 -3.808 3.254 1.00 95.50 388 ASP A N 1
ATOM 2943 C CA . ASP A 1 388 ? -1.237 -3.174 4.176 1.00 95.50 388 ASP A CA 1
ATOM 2944 C C . ASP A 1 388 ? -0.921 -4.066 5.381 1.00 95.50 388 ASP A C 1
ATOM 2946 O O . ASP A 1 388 ? 0.224 -4.111 5.842 1.00 95.50 388 ASP A O 1
ATOM 2950 N N . GLU A 1 389 ? -1.905 -4.825 5.867 1.00 94.56 389 GLU A N 1
ATOM 2951 C CA . GLU A 1 389 ? -1.694 -5.818 6.913 1.00 94.56 389 GLU A CA 1
ATOM 2952 C C . GLU A 1 389 ? -0.768 -6.951 6.437 1.00 94.56 389 GLU A C 1
ATOM 2954 O O . GLU A 1 389 ? 0.136 -7.346 7.176 1.00 94.56 389 GLU A O 1
ATOM 2959 N N . ILE A 1 390 ? -0.931 -7.473 5.218 1.00 97.38 390 ILE A N 1
ATOM 2960 C CA . ILE A 1 390 ? -0.052 -8.519 4.670 1.00 97.38 390 ILE A CA 1
ATOM 2961 C C . ILE A 1 390 ? 1.364 -7.974 4.484 1.00 97.38 390 ILE A C 1
ATOM 2963 O O . ILE A 1 390 ? 2.323 -8.585 4.958 1.00 97.38 390 ILE A O 1
ATOM 2967 N N . VAL A 1 391 ? 1.514 -6.827 3.819 1.00 96.38 391 VAL A N 1
ATOM 2968 C CA . VAL A 1 391 ? 2.838 -6.349 3.400 1.00 96.38 391 VAL A CA 1
ATOM 2969 C C . VAL A 1 391 ? 3.618 -5.677 4.528 1.00 96.38 391 VAL A C 1
ATOM 2971 O O . VAL A 1 391 ? 4.847 -5.674 4.486 1.00 96.38 391 VAL A O 1
ATOM 2974 N N . LYS A 1 392 ? 2.943 -5.128 5.545 1.00 92.75 392 LYS A N 1
ATOM 2975 C CA . LYS A 1 392 ? 3.554 -4.360 6.645 1.00 92.75 392 LYS A CA 1
ATOM 2976 C C . LYS A 1 392 ? 4.507 -3.271 6.138 1.00 92.75 392 LYS A C 1
ATOM 2978 O O . LYS A 1 392 ? 5.683 -3.238 6.513 1.00 92.75 392 LYS A O 1
ATOM 2983 N N . ASN A 1 393 ? 4.004 -2.416 5.248 1.00 90.81 393 ASN A N 1
ATOM 2984 C CA . ASN A 1 393 ? 4.792 -1.360 4.615 1.00 90.81 393 ASN A CA 1
ATOM 2985 C C . ASN A 1 393 ? 5.245 -0.325 5.648 1.00 90.81 393 ASN A C 1
ATOM 2987 O O . ASN A 1 393 ? 4.413 0.320 6.267 1.00 90.81 393 ASN A O 1
ATOM 2991 N N . PHE A 1 394 ? 6.550 -0.117 5.824 1.00 86.50 394 PHE A N 1
ATOM 2992 C CA . PHE A 1 394 ? 7.047 0.874 6.780 1.00 86.50 394 PHE A CA 1
ATOM 2993 C C . PHE A 1 394 ? 6.534 2.300 6.516 1.00 86.50 394 PHE A C 1
ATOM 2995 O O . PHE A 1 394 ? 6.446 3.078 7.463 1.00 86.50 394 PHE A O 1
ATOM 3002 N N . ASP A 1 395 ? 6.143 2.610 5.279 1.00 85.50 395 ASP A N 1
ATOM 3003 C CA . ASP A 1 395 ? 5.620 3.915 4.872 1.00 85.50 395 ASP A CA 1
ATOM 3004 C C . ASP A 1 395 ? 4.099 3.928 4.657 1.00 85.50 395 ASP A C 1
ATOM 3006 O O . ASP A 1 395 ? 3.592 4.787 3.943 1.00 85.50 395 ASP A O 1
ATOM 3010 N N . ALA A 1 396 ? 3.338 3.050 5.325 1.00 87.94 396 ALA A N 1
ATOM 3011 C CA . ALA A 1 396 ? 1.874 2.969 5.184 1.00 87.94 396 ALA A CA 1
ATOM 3012 C C . ALA A 1 396 ? 1.116 4.276 5.514 1.00 87.94 396 ALA A C 1
ATOM 3014 O O . ALA A 1 396 ? -0.031 4.452 5.111 1.00 87.94 396 ALA A O 1
ATOM 3015 N N . GLY A 1 397 ? 1.738 5.223 6.226 1.00 85.12 397 GLY A N 1
ATOM 3016 C CA . GLY A 1 397 ? 1.211 6.585 6.405 1.00 85.12 397 GLY A CA 1
ATOM 3017 C C . GLY A 1 397 ? 1.173 7.423 5.116 1.00 85.12 397 GLY A C 1
ATOM 3018 O O . GLY A 1 397 ? 0.486 8.440 5.064 1.00 85.12 397 GLY A O 1
ATOM 3019 N N . THR A 1 398 ? 1.868 6.987 4.065 1.00 88.50 398 THR A N 1
ATOM 3020 C CA . THR A 1 398 ? 1.862 7.577 2.724 1.00 88.50 398 THR A CA 1
ATOM 3021 C C . THR A 1 398 ? 1.071 6.662 1.797 1.00 88.50 398 THR A C 1
ATOM 3023 O O . THR A 1 398 ? 1.556 5.625 1.361 1.00 88.50 398 THR A O 1
ATOM 3026 N N . PHE A 1 399 ? -0.168 7.037 1.497 1.00 92.12 399 PHE A N 1
ATOM 3027 C CA . PHE A 1 399 ? -1.081 6.210 0.713 1.00 92.12 399 PHE A CA 1
ATOM 3028 C C . PHE A 1 399 ? -1.816 7.041 -0.334 1.00 92.12 399 PHE A C 1
ATOM 3030 O O . PHE A 1 399 ? -1.915 8.262 -0.225 1.00 92.12 399 PHE A O 1
ATOM 3037 N N . ASN A 1 400 ? -2.342 6.365 -1.352 1.00 95.31 400 ASN A N 1
ATOM 3038 C CA . ASN A 1 400 ? -3.124 7.002 -2.404 1.00 95.31 400 ASN A CA 1
ATOM 3039 C C . ASN A 1 400 ? -4.619 6.817 -2.146 1.00 95.31 400 ASN A C 1
ATOM 3041 O O . ASN A 1 400 ? -5.064 5.776 -1.649 1.00 95.31 400 ASN A O 1
ATOM 3045 N N . MET A 1 401 ? -5.390 7.829 -2.520 1.00 96.50 401 MET A N 1
ATOM 3046 C CA . MET A 1 401 ? -6.845 7.775 -2.568 1.00 96.50 401 MET A CA 1
ATOM 3047 C C . MET A 1 401 ? -7.337 8.510 -3.804 1.00 96.50 401 MET A C 1
ATOM 3049 O O . MET A 1 401 ? -6.619 9.303 -4.408 1.00 96.50 401 MET A O 1
ATOM 3053 N N . TYR A 1 402 ? -8.597 8.313 -4.154 1.00 97.75 402 TYR A N 1
ATOM 3054 C CA . TYR A 1 402 ? -9.250 9.145 -5.148 1.00 97.75 402 TYR A CA 1
ATOM 3055 C C . TYR A 1 402 ? -10.723 9.358 -4.833 1.00 97.75 402 TYR A C 1
ATOM 3057 O O . TYR A 1 402 ? -11.335 8.609 -4.068 1.00 97.75 402 TYR A O 1
ATOM 3065 N N . MET A 1 403 ? -11.282 10.406 -5.430 1.00 97.31 403 MET A N 1
ATOM 3066 C CA . MET A 1 403 ? -12.708 10.714 -5.398 1.00 97.31 403 MET A CA 1
ATOM 3067 C C . MET A 1 403 ? -13.160 11.100 -6.797 1.00 97.31 403 MET A C 1
ATOM 3069 O O . MET A 1 403 ? -12.522 11.938 -7.434 1.00 97.31 403 MET A O 1
ATOM 3073 N N . ASP A 1 404 ? -14.273 10.536 -7.257 1.00 97.12 404 ASP A N 1
ATOM 3074 C CA . ASP A 1 404 ? -14.944 11.033 -8.453 1.00 97.12 404 ASP A CA 1
ATOM 3075 C C . ASP A 1 404 ? -16.055 12.006 -8.044 1.00 97.12 404 ASP A C 1
ATOM 3077 O O . ASP A 1 404 ? -17.118 11.594 -7.573 1.00 97.12 404 ASP A O 1
ATOM 3081 N N . LEU A 1 405 ? -15.787 13.309 -8.165 1.00 96.88 405 LEU A N 1
ATOM 3082 C CA . LEU A 1 405 ? -16.772 14.376 -7.955 1.00 96.88 405 LEU A CA 1
ATOM 3083 C C . LEU A 1 405 ? -17.401 14.842 -9.272 1.00 96.88 405 LEU A C 1
ATOM 3085 O O . LEU A 1 405 ? -18.176 15.803 -9.262 1.00 96.88 405 LEU A O 1
ATOM 3089 N N . GLY A 1 406 ? -17.084 14.172 -10.383 1.00 95.56 406 GLY A N 1
ATOM 3090 C CA . GLY A 1 406 ? -17.650 14.458 -11.688 1.00 95.56 406 GLY A CA 1
ATOM 3091 C C . GLY A 1 406 ? -19.172 14.282 -11.727 1.00 95.56 406 GLY A C 1
ATOM 3092 O O . GLY A 1 406 ? -19.782 13.758 -10.788 1.00 95.56 406 GLY A O 1
ATOM 3093 N N . PRO A 1 407 ? -19.823 14.672 -12.834 1.00 92.31 407 PRO A N 1
ATOM 3094 C CA . PRO A 1 407 ? -21.283 14.634 -12.957 1.00 92.31 407 PRO A CA 1
ATOM 3095 C C . PRO A 1 407 ? -21.923 13.261 -12.692 1.00 92.31 407 PRO A C 1
ATOM 3097 O O . PRO A 1 407 ? -23.069 13.196 -12.252 1.00 92.31 407 PRO A O 1
ATOM 3100 N N . GLN A 1 408 ? -21.188 12.177 -12.960 1.00 92.62 408 GLN A N 1
ATOM 3101 C CA . GLN A 1 408 ? -21.598 10.784 -12.723 1.00 92.62 408 GLN A CA 1
ATOM 3102 C C . GLN A 1 408 ? -20.753 10.096 -11.637 1.00 92.62 408 GLN A C 1
ATOM 3104 O O . GLN A 1 408 ? -20.851 8.885 -11.452 1.00 92.62 408 GLN A O 1
ATOM 3109 N N . GLY A 1 409 ? -19.902 10.859 -10.950 1.00 93.62 409 GLY A N 1
ATOM 3110 C CA . GLY A 1 409 ? -19.011 10.349 -9.924 1.00 93.62 409 GLY A CA 1
ATOM 3111 C C . GLY A 1 409 ? -19.774 9.911 -8.678 1.00 93.62 409 GLY A C 1
ATOM 3112 O O . GLY A 1 409 ? -20.800 10.489 -8.308 1.00 93.62 409 GLY A O 1
ATOM 3113 N N . ASP A 1 410 ? -19.267 8.879 -8.013 1.00 93.88 410 ASP A N 1
ATOM 3114 C CA . ASP A 1 410 ? -19.900 8.314 -6.822 1.00 93.88 410 ASP A CA 1
ATOM 3115 C C . ASP A 1 410 ? -19.674 9.154 -5.553 1.00 93.88 410 ASP A C 1
ATOM 3117 O O . ASP A 1 410 ? -20.325 8.915 -4.536 1.00 93.88 410 ASP A O 1
ATOM 3121 N N . ARG A 1 411 ? -18.787 10.158 -5.621 1.00 95.69 411 ARG A N 1
ATOM 3122 C CA . ARG A 1 411 ? -18.475 11.129 -4.563 1.00 95.69 411 ARG A CA 1
ATOM 3123 C C . ARG A 1 411 ? -17.979 10.509 -3.257 1.00 95.69 411 ARG A C 1
ATOM 3125 O O . ARG A 1 411 ? -18.107 11.122 -2.195 1.00 95.69 411 ARG A O 1
ATOM 3132 N N . ARG A 1 412 ? -17.379 9.318 -3.322 1.00 96.69 412 ARG A N 1
ATOM 3133 C CA . ARG A 1 412 ? -16.825 8.614 -2.158 1.00 96.69 412 ARG A CA 1
ATOM 3134 C C . ARG A 1 412 ? -15.305 8.596 -2.195 1.00 96.69 412 ARG A C 1
ATOM 3136 O O . ARG A 1 412 ? -14.695 8.526 -3.256 1.00 96.69 412 ARG A O 1
ATOM 3143 N N . ILE A 1 413 ? -14.695 8.611 -1.013 1.00 97.12 413 ILE A N 1
ATOM 3144 C CA . ILE A 1 413 ? -13.275 8.295 -0.862 1.00 97.12 413 ILE A CA 1
ATOM 3145 C C . ILE A 1 413 ? -13.084 6.830 -1.230 1.00 97.12 413 ILE A C 1
ATOM 3147 O O . ILE A 1 413 ? -13.663 5.954 -0.587 1.00 97.12 413 ILE A O 1
ATOM 3151 N N . THR A 1 414 ? -12.248 6.572 -2.225 1.00 97.62 414 THR A N 1
ATOM 3152 C CA . THR A 1 414 ? -11.835 5.225 -2.609 1.00 97.62 414 THR A CA 1
ATOM 3153 C C . THR A 1 414 ? -10.339 5.071 -2.376 1.00 97.62 414 THR A C 1
ATOM 3155 O O . THR A 1 414 ? -9.554 5.947 -2.740 1.00 97.62 414 THR A O 1
ATOM 3158 N N . PHE A 1 415 ? -9.941 3.977 -1.726 1.00 95.94 415 PHE A N 1
ATOM 3159 C CA . PHE A 1 415 ? -8.539 3.701 -1.425 1.00 95.94 415 PHE A CA 1
ATOM 3160 C C . PHE A 1 415 ? -7.828 3.079 -2.632 1.00 95.94 415 PHE A C 1
ATOM 3162 O O . PHE A 1 415 ? -8.393 2.262 -3.370 1.00 95.94 415 PHE A O 1
ATOM 3169 N N . GLY A 1 416 ? -6.562 3.455 -2.801 1.00 93.38 416 GLY A N 1
ATOM 3170 C CA . GLY A 1 416 ? -5.703 3.025 -3.897 1.00 93.38 416 GLY A CA 1
ATOM 3171 C C . GLY A 1 416 ? -5.390 4.157 -4.884 1.00 93.38 416 GLY A C 1
ATOM 3172 O O . GLY A 1 416 ? -5.831 5.292 -4.703 1.00 93.38 416 GLY A O 1
ATOM 3173 N N . PRO A 1 417 ? -4.619 3.863 -5.943 1.00 95.25 417 PRO A N 1
ATOM 3174 C CA . PRO A 1 417 ? -3.966 2.579 -6.214 1.00 95.25 417 PRO A CA 1
ATOM 3175 C C . PRO A 1 417 ? -2.760 2.308 -5.289 1.00 95.25 417 PRO A C 1
ATOM 3177 O O . PRO A 1 417 ? -2.083 3.264 -4.892 1.00 95.25 417 PRO A O 1
ATOM 3180 N N . PRO A 1 418 ? -2.460 1.037 -4.954 1.00 95.31 418 PRO A N 1
ATOM 3181 C CA . PRO A 1 418 ? -1.281 0.669 -4.167 1.00 95.31 418 PRO A CA 1
ATOM 3182 C C . PRO A 1 418 ? 0.015 1.060 -4.896 1.00 95.31 418 PRO A C 1
ATOM 3184 O O . PRO A 1 418 ? 0.103 0.946 -6.120 1.00 95.31 418 PRO A O 1
ATOM 3187 N N . TRP A 1 419 ? 1.017 1.548 -4.159 1.00 93.94 419 TRP A N 1
ATOM 3188 C CA . TRP A 1 419 ? 2.291 2.016 -4.715 1.00 93.94 419 TRP A CA 1
ATOM 3189 C C . TRP A 1 419 ? 3.405 1.999 -3.650 1.00 93.94 419 TRP A C 1
ATOM 3191 O O . TRP A 1 419 ? 3.110 2.256 -2.490 1.00 93.94 419 TRP A O 1
ATOM 3201 N N . ASP A 1 420 ? 4.657 1.766 -4.064 1.00 88.62 420 ASP A N 1
ATOM 3202 C CA . ASP A 1 420 ? 5.890 1.855 -3.245 1.00 88.62 420 ASP A CA 1
ATOM 3203 C C . ASP A 1 420 ? 5.981 0.884 -2.044 1.00 88.62 420 ASP A C 1
ATOM 3205 O O . ASP A 1 420 ? 5.661 1.214 -0.902 1.00 88.62 420 ASP A O 1
ATOM 3209 N N . PHE A 1 421 ? 6.445 -0.344 -2.300 1.00 93.94 421 PHE A N 1
ATOM 3210 C CA . PHE A 1 421 ? 6.546 -1.428 -1.309 1.00 93.94 421 PHE A CA 1
ATOM 3211 C C . PHE A 1 421 ? 7.963 -1.983 -1.132 1.00 93.94 421 PHE A C 1
ATOM 3213 O O . PHE A 1 421 ? 8.151 -3.081 -0.601 1.00 93.94 421 PHE A O 1
ATOM 3220 N N . ASP A 1 422 ? 8.990 -1.249 -1.546 1.00 88.06 422 ASP A N 1
ATOM 3221 C CA . ASP A 1 422 ? 10.379 -1.632 -1.297 1.00 88.06 422 ASP A CA 1
ATOM 3222 C C . ASP A 1 422 ? 10.706 -1.667 0.210 1.00 88.06 422 ASP A C 1
ATOM 3224 O O . ASP A 1 422 ? 11.529 -2.482 0.635 1.00 88.06 422 ASP A O 1
ATOM 3228 N N . PHE A 1 423 ? 10.007 -0.884 1.047 1.00 89.12 423 PHE A N 1
ATOM 3229 C CA . PHE A 1 423 ? 10.180 -0.850 2.514 1.00 89.12 423 PHE A CA 1
ATOM 3230 C C . PHE A 1 423 ? 9.199 -1.773 3.261 1.00 89.12 423 PHE A C 1
ATOM 3232 O O . PHE A 1 423 ? 8.849 -1.542 4.423 1.00 89.12 423 PHE A O 1
ATOM 3239 N N . ALA A 1 424 ? 8.739 -2.830 2.601 1.00 93.25 424 ALA A N 1
ATOM 3240 C CA . ALA A 1 424 ? 7.765 -3.768 3.140 1.00 93.25 424 ALA A CA 1
ATOM 3241 C C . ALA A 1 424 ? 8.357 -5.178 3.323 1.00 93.25 424 ALA A C 1
ATOM 3243 O O . ALA A 1 424 ? 9.506 -5.468 2.963 1.00 93.25 424 ALA A O 1
ATOM 3244 N N . MET A 1 425 ? 7.557 -6.082 3.887 1.00 95.62 425 MET A N 1
ATOM 3245 C CA . MET A 1 425 ? 7.808 -7.527 3.909 1.00 95.62 425 MET A CA 1
ATOM 3246 C C . MET A 1 425 ? 9.185 -7.888 4.482 1.00 95.62 425 MET A C 1
ATOM 3248 O O . MET A 1 425 ? 10.029 -8.522 3.836 1.00 95.62 425 MET A O 1
ATOM 3252 N N . GLY A 1 426 ? 9.451 -7.386 5.689 1.00 90.25 426 GLY A N 1
ATOM 3253 C CA . GLY A 1 426 ? 10.680 -7.662 6.430 1.00 90.25 426 GLY A CA 1
ATOM 3254 C C . GLY A 1 426 ? 11.924 -6.884 5.982 1.00 90.25 426 GLY A C 1
ATOM 3255 O O . GLY A 1 426 ? 12.978 -7.062 6.590 1.00 90.25 426 GLY A O 1
ATOM 3256 N N . ASN A 1 427 ? 11.848 -5.996 4.977 1.00 92.00 427 ASN A N 1
ATOM 3257 C CA . ASN A 1 427 ? 12.996 -5.189 4.516 1.00 92.00 427 ASN A CA 1
ATOM 3258 C C . ASN A 1 427 ? 13.291 -3.979 5.419 1.00 92.00 427 ASN A C 1
ATOM 3260 O O . ASN A 1 427 ? 13.364 -2.829 4.984 1.00 92.00 427 ASN A O 1
ATOM 3264 N N . THR A 1 428 ? 13.401 -4.218 6.720 1.00 87.12 428 THR A N 1
ATOM 3265 C CA . THR A 1 428 ? 13.508 -3.153 7.713 1.00 87.12 428 THR A CA 1
ATOM 3266 C C . THR A 1 428 ? 14.086 -3.667 9.025 1.00 87.12 428 THR A C 1
ATOM 3268 O O . THR A 1 428 ? 13.928 -4.832 9.362 1.00 87.12 428 THR A O 1
ATOM 3271 N N . ARG A 1 429 ? 14.765 -2.811 9.787 1.00 83.31 429 ARG A N 1
ATOM 3272 C CA . ARG A 1 429 ? 15.331 -3.106 11.114 1.00 83.31 429 ARG A CA 1
ATOM 3273 C C . ARG A 1 429 ? 14.344 -2.871 12.255 1.00 83.31 429 ARG A C 1
ATOM 3275 O O . ARG A 1 429 ? 14.655 -3.183 13.402 1.00 83.31 429 ARG A O 1
ATOM 3282 N N . TYR A 1 430 ? 13.195 -2.259 11.973 1.00 80.50 430 TYR A N 1
ATOM 3283 C CA . TYR A 1 430 ? 12.213 -1.914 12.996 1.00 80.50 430 TYR A CA 1
ATOM 3284 C C . TYR A 1 430 ? 11.371 -3.137 13.350 1.00 80.50 430 TYR A C 1
ATOM 3286 O O . TYR A 1 430 ? 10.731 -3.726 12.486 1.00 80.50 430 TYR A O 1
ATOM 3294 N N . ALA A 1 431 ? 11.359 -3.516 14.630 1.00 73.69 431 ALA A N 1
ATOM 3295 C CA . ALA A 1 431 ? 10.784 -4.782 15.088 1.00 73.69 431 ALA A CA 1
ATOM 3296 C C . ALA A 1 431 ? 9.329 -5.004 14.630 1.00 73.69 431 ALA A C 1
ATOM 3298 O O . ALA A 1 431 ? 8.984 -6.104 14.200 1.00 73.69 431 ALA A O 1
ATOM 3299 N N . SER A 1 432 ? 8.499 -3.954 14.666 1.00 70.75 432 SER A N 1
ATOM 3300 C CA . SER A 1 432 ? 7.078 -4.037 14.315 1.00 70.75 432 SER A CA 1
ATOM 3301 C C . SER A 1 432 ? 6.823 -4.345 12.844 1.00 70.75 432 SER A C 1
ATOM 3303 O O . SER A 1 432 ? 5.801 -4.945 12.556 1.00 70.75 432 SER A O 1
ATOM 3305 N N . THR A 1 433 ? 7.708 -3.966 11.921 1.00 79.56 433 THR A N 1
ATOM 3306 C CA . THR A 1 433 ? 7.575 -4.225 10.471 1.00 79.56 433 THR A CA 1
ATOM 3307 C C . THR A 1 433 ? 8.512 -5.331 9.982 1.00 79.56 433 THR A C 1
ATOM 3309 O O . THR A 1 433 ? 8.230 -5.988 8.984 1.00 79.56 433 THR A O 1
ATOM 3312 N N . TYR A 1 434 ? 9.585 -5.605 10.727 1.00 81.50 434 TYR A N 1
ATOM 3313 C CA . TYR A 1 434 ? 10.478 -6.740 10.510 1.00 81.50 434 TYR A CA 1
ATOM 3314 C C . TYR A 1 434 ? 9.809 -8.075 10.868 1.00 81.50 434 TYR A C 1
ATOM 3316 O O . TYR A 1 434 ? 9.941 -9.053 10.135 1.00 81.50 434 TYR A O 1
ATOM 3324 N N . SER A 1 435 ? 9.066 -8.129 11.979 1.00 83.69 435 SER A N 1
ATOM 3325 C CA . SER A 1 435 ? 8.333 -9.330 12.393 1.00 83.69 435 SER A CA 1
ATOM 3326 C C . SER A 1 435 ? 7.222 -9.676 11.398 1.00 83.69 435 SER A C 1
ATOM 3328 O O . SER A 1 435 ? 6.453 -8.805 10.993 1.00 83.69 435 SER A O 1
ATOM 3330 N N . SER A 1 436 ? 7.074 -10.959 11.065 1.00 84.25 436 SER A N 1
ATOM 3331 C CA . SER A 1 436 ? 5.908 -11.483 10.332 1.00 84.25 436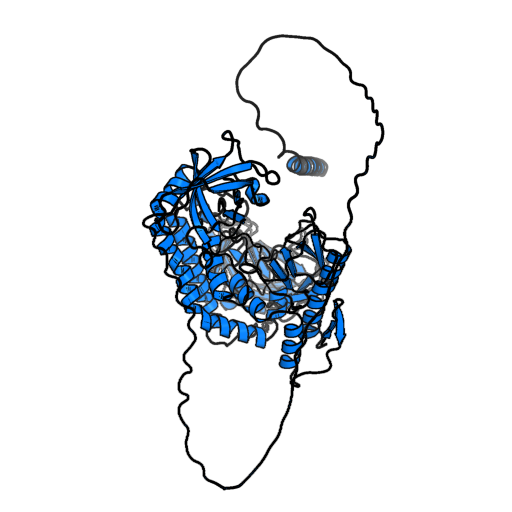 SER A CA 1
ATOM 3332 C C . SER A 1 436 ? 4.677 -11.687 11.227 1.00 84.25 436 SER A C 1
ATOM 3334 O O . SER A 1 436 ? 3.605 -12.047 10.746 1.00 84.25 436 SER A O 1
ATOM 3336 N N . GLN A 1 437 ? 4.815 -11.463 12.531 1.00 81.06 437 GLN A N 1
ATOM 3337 C CA . GLN A 1 437 ? 3.747 -11.602 13.517 1.00 81.06 437 GLN A CA 1
ATOM 3338 C C . GLN A 1 437 ? 3.079 -10.246 13.793 1.00 81.06 437 GLN A C 1
ATOM 3340 O O . GLN A 1 437 ? 3.475 -9.223 13.229 1.00 81.06 437 GLN A O 1
ATOM 3345 N N . ASP A 1 438 ? 2.094 -10.260 14.687 1.00 77.19 438 ASP A N 1
ATOM 3346 C CA . ASP A 1 438 ? 1.369 -9.105 15.229 1.00 77.19 438 ASP A CA 1
ATOM 3347 C C . ASP A 1 438 ? 0.473 -8.360 14.234 1.00 77.19 438 ASP A C 1
ATOM 3349 O O . ASP A 1 438 ? 0.717 -8.340 13.026 1.00 77.19 438 ASP A O 1
ATOM 3353 N N . VAL A 1 439 ? -0.576 -7.724 14.759 1.00 80.38 439 VAL A N 1
ATOM 3354 C CA . VAL A 1 439 ? -1.442 -6.846 13.963 1.00 80.38 439 VAL A CA 1
ATOM 3355 C C . VAL A 1 439 ? -0.722 -5.525 13.686 1.00 80.38 439 VAL A C 1
ATOM 3357 O O . VAL A 1 439 ? -0.141 -4.926 14.595 1.00 80.38 439 VAL A O 1
ATOM 3360 N N . TYR A 1 440 ? -0.772 -5.066 12.440 1.00 85.56 440 TYR A N 1
ATOM 3361 C CA . TYR A 1 440 ? 0.030 -3.969 11.915 1.00 85.56 440 TYR A CA 1
ATOM 3362 C C . TYR A 1 440 ? -0.803 -2.744 11.527 1.00 85.56 440 TYR A C 1
ATOM 3364 O O . TYR A 1 440 ? -0.698 -1.710 12.179 1.00 85.56 440 TYR A O 1
ATOM 3372 N N . ALA A 1 441 ? -1.647 -2.847 10.500 1.00 90.31 441 ALA A N 1
ATOM 3373 C CA . ALA A 1 441 ? -2.306 -1.710 9.858 1.00 90.31 441 ALA A CA 1
ATOM 3374 C C . ALA A 1 441 ? -3.362 -1.053 10.765 1.00 90.31 441 ALA A C 1
ATOM 3376 O O . ALA A 1 441 ? -3.729 0.102 10.568 1.00 90.31 441 ALA A O 1
ATOM 3377 N N . ALA A 1 442 ? -3.824 -1.772 11.794 1.00 85.50 442 ALA A N 1
ATOM 3378 C CA . ALA A 1 442 ? -4.747 -1.259 12.805 1.00 85.50 442 ALA A CA 1
ATOM 3379 C C . ALA A 1 442 ? -4.055 -0.657 14.048 1.00 85.50 442 ALA A C 1
ATOM 3381 O O . ALA A 1 442 ? -4.752 -0.254 14.980 1.00 85.50 442 ALA A O 1
ATOM 3382 N N . ASN A 1 443 ? -2.717 -0.612 14.087 1.00 80.31 443 ASN A N 1
ATOM 3383 C CA . ASN A 1 443 ? -1.925 -0.163 15.236 1.00 80.31 443 ASN A CA 1
ATOM 3384 C C . ASN A 1 443 ? -1.001 1.003 14.885 1.00 80.31 443 ASN A C 1
ATOM 3386 O O . ASN A 1 443 ? -0.435 1.072 13.792 1.00 80.31 443 ASN A O 1
ATOM 3390 N N . PHE A 1 444 ? -0.779 1.898 15.847 1.00 76.75 444 PHE A N 1
ATOM 3391 C CA . PHE A 1 444 ? 0.251 2.922 15.699 1.00 76.75 444 PHE A CA 1
ATOM 3392 C C . PHE A 1 444 ? 1.640 2.302 15.873 1.00 76.75 444 PHE A C 1
ATOM 3394 O O . PHE A 1 444 ? 1.926 1.638 16.870 1.00 76.75 444 PHE A O 1
ATOM 3401 N N . THR A 1 445 ? 2.522 2.492 14.893 1.00 65.94 445 THR A N 1
ATOM 3402 C CA . THR A 1 445 ? 3.883 1.940 14.946 1.00 65.94 445 THR A CA 1
ATOM 3403 C C . THR A 1 445 ? 4.818 2.780 15.828 1.00 65.94 445 THR A C 1
ATOM 3405 O O . THR A 1 445 ? 4.756 4.008 15.826 1.00 65.94 445 THR A O 1
ATOM 3408 N N . TYR A 1 446 ? 5.726 2.100 16.542 1.00 52.66 446 TYR A N 1
ATOM 3409 C CA . TYR A 1 446 ? 6.496 2.562 17.715 1.00 52.66 446 TYR A CA 1
ATOM 3410 C C . TYR A 1 446 ? 7.514 3.714 17.545 1.00 52.66 446 TYR A C 1
ATOM 3412 O O . TYR A 1 446 ? 8.320 3.921 18.452 1.00 52.66 446 TYR A O 1
ATOM 3420 N N . SER A 1 447 ? 7.536 4.474 16.449 1.00 43.19 447 SER A N 1
ATOM 3421 C CA . SER A 1 447 ? 8.553 5.530 16.275 1.00 43.19 447 SER A CA 1
ATOM 3422 C C . SER A 1 447 ? 8.027 6.955 16.199 1.00 43.19 447 SER A C 1
ATOM 3424 O O . SER A 1 447 ? 8.760 7.855 16.600 1.00 43.19 447 SER A O 1
ATOM 3426 N N . ASP A 1 448 ? 6.814 7.190 15.700 1.00 48.44 448 ASP A N 1
ATOM 3427 C CA . ASP A 1 448 ? 6.389 8.564 15.407 1.00 48.44 448 ASP A CA 1
ATOM 3428 C C . ASP A 1 448 ? 4.873 8.765 15.198 1.00 48.44 448 ASP A C 1
ATOM 3430 O O . ASP A 1 448 ? 4.433 9.906 15.123 1.00 48.44 448 ASP A O 1
ATOM 3434 N N . GLY A 1 449 ? 4.055 7.706 15.113 1.00 50.28 449 GLY A N 1
ATOM 3435 C CA . GLY A 1 449 ? 2.610 7.821 14.859 1.00 50.28 449 GLY A CA 1
ATOM 3436 C C . GLY A 1 449 ? 2.226 8.320 13.454 1.00 50.28 449 GLY A C 1
ATOM 3437 O O . GLY A 1 449 ? 1.052 8.265 13.099 1.00 50.28 449 GLY A O 1
ATOM 3438 N N . TYR A 1 450 ? 3.194 8.753 12.638 1.00 58.75 450 TYR A N 1
ATOM 3439 C CA . TYR A 1 450 ? 2.974 9.311 11.297 1.00 58.75 450 TYR A CA 1
ATOM 3440 C C . TYR A 1 450 ? 3.024 8.256 10.186 1.00 58.75 450 TYR A C 1
ATOM 3442 O O . TYR A 1 450 ? 2.608 8.529 9.065 1.00 58.75 450 TYR A O 1
ATOM 3450 N N . ARG A 1 451 ? 3.536 7.055 10.475 1.00 73.00 451 ARG A N 1
ATOM 3451 C CA . ARG A 1 451 ? 3.757 5.991 9.479 1.00 73.00 451 ARG A CA 1
ATOM 3452 C C . ARG A 1 451 ? 2.676 4.908 9.430 1.00 73.00 451 ARG A C 1
ATOM 3454 O O . ARG A 1 451 ? 2.823 3.939 8.693 1.00 73.00 451 ARG A O 1
ATOM 3461 N N . THR A 1 452 ? 1.578 5.087 10.162 1.00 79.38 452 THR A N 1
ATOM 3462 C CA . THR A 1 452 ? 0.383 4.233 10.077 1.00 79.38 452 THR A CA 1
ATOM 3463 C C . THR A 1 452 ? -0.694 4.932 9.250 1.00 79.38 452 THR A C 1
ATOM 3465 O O . THR A 1 452 ? -0.966 6.113 9.472 1.00 79.38 452 THR A O 1
ATOM 3468 N N . ASN A 1 453 ? -1.392 4.202 8.372 1.00 88.44 453 ASN A N 1
ATOM 3469 C CA . ASN A 1 453 ? -2.649 4.693 7.810 1.00 88.44 453 ASN A CA 1
ATOM 3470 C C . ASN A 1 453 ? -3.724 4.726 8.903 1.00 88.44 453 ASN A C 1
ATOM 3472 O O . ASN A 1 453 ? -4.328 3.718 9.275 1.00 88.44 453 ASN A O 1
ATOM 3476 N N . PHE A 1 454 ? -3.970 5.911 9.442 1.00 86.56 454 PHE A N 1
ATOM 3477 C CA . PHE A 1 454 ? -4.850 6.065 10.587 1.00 86.56 454 PHE A CA 1
ATOM 3478 C C . PHE A 1 454 ? -6.320 5.730 10.306 1.00 86.56 454 PHE A C 1
ATOM 3480 O O . PHE A 1 454 ? -7.078 5.457 11.242 1.00 86.56 454 PHE A O 1
ATOM 3487 N N . LEU A 1 455 ? -6.743 5.766 9.037 1.00 90.75 455 LEU A N 1
ATOM 3488 C CA . LEU A 1 455 ? -8.114 5.436 8.656 1.00 90.75 455 LEU A CA 1
ATOM 3489 C C . LEU A 1 455 ? -8.398 3.970 8.958 1.00 90.75 455 LEU A C 1
ATOM 3491 O O . LEU A 1 455 ? -9.478 3.650 9.445 1.00 90.75 455 LEU A O 1
ATOM 3495 N N . PHE A 1 456 ? -7.408 3.101 8.773 1.00 93.06 456 PHE A N 1
ATOM 3496 C CA . PHE A 1 456 ? -7.513 1.693 9.125 1.00 93.06 456 PHE A CA 1
ATOM 3497 C C . PHE A 1 456 ? -7.589 1.475 10.631 1.00 93.06 456 PHE A C 1
ATOM 3499 O O . PHE A 1 456 ? -8.482 0.763 11.083 1.00 93.06 456 PHE A O 1
ATOM 3506 N N . ALA A 1 457 ? -6.752 2.152 11.422 1.00 89.00 457 ALA A N 1
ATOM 3507 C CA . ALA A 1 457 ? -6.854 2.114 12.884 1.00 89.00 457 ALA A CA 1
ATOM 3508 C C . ALA A 1 457 ? -8.255 2.534 13.369 1.00 89.00 457 ALA A C 1
ATOM 3510 O O . ALA A 1 457 ? -8.855 1.881 14.224 1.00 89.00 457 ALA A O 1
ATOM 3511 N N . MET A 1 458 ? -8.825 3.584 12.772 1.00 91.00 458 MET A N 1
ATOM 3512 C CA . MET A 1 458 ? -10.178 4.043 13.079 1.00 91.00 458 MET A CA 1
ATOM 3513 C C . MET A 1 458 ? -11.252 3.025 12.653 1.00 91.00 458 MET A C 1
ATOM 3515 O O . MET A 1 458 ? -12.085 2.645 13.477 1.00 91.00 458 MET A O 1
ATOM 3519 N N . LEU A 1 459 ? -11.236 2.560 11.401 1.00 95.50 459 LEU A N 1
ATOM 3520 C CA . LEU A 1 459 ? -12.233 1.628 10.857 1.00 95.50 459 LEU A CA 1
ATOM 3521 C C . LEU A 1 459 ? -12.220 0.277 11.576 1.00 95.50 459 LEU A C 1
ATOM 3523 O O . LEU A 1 459 ? -13.278 -0.283 11.852 1.00 95.50 459 LEU A O 1
ATOM 3527 N N . TYR A 1 460 ? -11.042 -0.211 11.964 1.00 91.69 460 TYR A N 1
ATOM 3528 C CA . TYR A 1 460 ? -10.891 -1.501 12.630 1.00 91.69 460 TYR A CA 1
ATOM 3529 C C . TYR A 1 460 ? -11.529 -1.550 14.030 1.00 91.69 460 TYR A C 1
ATOM 3531 O O . TYR A 1 460 ? -11.734 -2.635 14.572 1.00 91.69 460 TYR A O 1
ATOM 3539 N N . ASN A 1 461 ? -11.933 -0.406 14.607 1.00 87.38 461 ASN A N 1
ATOM 3540 C CA . ASN A 1 461 ? -12.747 -0.369 15.829 1.00 87.38 461 ASN A CA 1
ATOM 3541 C C . ASN A 1 461 ? -14.181 -0.905 15.613 1.00 87.38 461 ASN A C 1
ATOM 3543 O O . ASN A 1 461 ? -14.854 -1.247 16.586 1.00 87.38 461 ASN A O 1
ATOM 3547 N N . LEU A 1 462 ? -14.657 -1.013 14.370 1.00 92.81 462 LEU A N 1
ATOM 3548 C CA . LEU A 1 462 ? -16.010 -1.462 14.032 1.00 92.81 462 LEU A CA 1
ATOM 3549 C C . LEU A 1 462 ? -16.066 -2.990 13.866 1.00 92.81 462 LEU A C 1
ATOM 3551 O O . LEU A 1 462 ? -15.331 -3.550 13.056 1.00 92.81 462 LEU A O 1
ATOM 3555 N N . SER A 1 463 ? -16.970 -3.654 14.593 1.00 90.50 463 SER A N 1
ATOM 3556 C CA . SER A 1 463 ? -17.228 -5.107 14.506 1.00 90.50 463 SER A CA 1
ATOM 3557 C C . SER A 1 463 ? -17.486 -5.556 13.068 1.00 90.50 463 SER A C 1
ATOM 3559 O O . SER A 1 463 ? -16.775 -6.411 12.549 1.00 90.50 463 SER A O 1
ATOM 3561 N N . TRP A 1 464 ? -18.427 -4.902 12.389 1.00 94.31 464 TRP A N 1
ATOM 3562 C CA . TRP A 1 464 ? -18.794 -5.235 11.013 1.00 94.31 464 TRP A CA 1
ATOM 3563 C C . TRP A 1 464 ? -17.662 -4.994 10.001 1.00 94.31 464 TRP A C 1
ATOM 3565 O O . TRP A 1 464 ? -17.601 -5.680 8.987 1.00 94.31 464 TRP A O 1
ATOM 3575 N N . PHE A 1 465 ? -16.740 -4.053 10.255 1.00 95.81 465 PHE A N 1
ATOM 3576 C CA . PHE A 1 465 ? -15.577 -3.858 9.377 1.00 95.81 465 PHE A CA 1
ATOM 3577 C C . PHE A 1 465 ? -14.625 -5.045 9.501 1.00 95.81 465 PHE A C 1
ATOM 3579 O O . PHE A 1 465 ? -14.145 -5.568 8.499 1.00 95.81 465 PHE A O 1
ATOM 3586 N N . ARG A 1 466 ? -14.398 -5.514 10.734 1.00 92.50 466 ARG A N 1
ATOM 3587 C CA . ARG A 1 466 ? -13.633 -6.734 10.988 1.00 92.50 466 ARG A CA 1
ATOM 3588 C C . ARG A 1 466 ? -14.300 -7.931 10.301 1.00 92.50 466 ARG A C 1
ATOM 3590 O O . ARG A 1 466 ? -13.640 -8.655 9.567 1.00 92.50 466 ARG A O 1
ATOM 3597 N N . GLU A 1 467 ? -15.610 -8.105 10.434 1.00 92.69 467 GLU A N 1
ATOM 3598 C CA . GLU A 1 467 ? -16.345 -9.172 9.735 1.00 92.69 467 GLU A CA 1
ATOM 3599 C C . GLU A 1 467 ? -16.162 -9.130 8.210 1.00 92.69 467 GLU A C 1
ATOM 3601 O O . GLU A 1 467 ? -15.872 -10.169 7.606 1.00 92.69 467 GLU A O 1
ATOM 3606 N N . ASP A 1 468 ? -16.248 -7.942 7.602 1.00 95.38 468 ASP A N 1
ATOM 3607 C CA . ASP A 1 468 ? -15.983 -7.747 6.173 1.00 95.38 468 ASP A CA 1
ATOM 3608 C C . ASP A 1 468 ? -14.522 -8.124 5.823 1.00 95.38 468 ASP A C 1
ATOM 3610 O O . ASP A 1 468 ? -14.295 -8.827 4.835 1.00 95.38 468 ASP A O 1
ATOM 3614 N N . VAL A 1 469 ? -13.538 -7.790 6.670 1.00 95.50 469 VAL A N 1
ATOM 3615 C CA . VAL A 1 469 ? -12.136 -8.237 6.528 1.00 95.50 469 VAL A CA 1
ATOM 3616 C C . VAL A 1 469 ? -12.016 -9.763 6.536 1.00 95.50 469 VAL A C 1
ATOM 3618 O O . VAL A 1 469 ? -11.424 -10.328 5.619 1.00 95.50 469 VAL A O 1
ATOM 3621 N N . SER A 1 470 ? -12.596 -10.465 7.517 1.00 94.00 470 SER A N 1
ATOM 3622 C CA . SER A 1 470 ? -12.535 -11.941 7.571 1.00 94.00 470 SER A CA 1
ATOM 3623 C C . SER A 1 470 ? -13.245 -12.589 6.381 1.00 94.00 470 SER A C 1
ATOM 3625 O O . SER A 1 470 ? -12.821 -13.638 5.884 1.00 94.00 470 SER A O 1
ATOM 3627 N N . LYS A 1 471 ? -14.336 -11.986 5.903 1.00 94.44 471 LYS A N 1
ATOM 3628 C CA . LYS A 1 471 ? -15.046 -12.457 4.714 1.00 94.44 471 LYS A CA 1
ATOM 3629 C C . LYS A 1 471 ? -14.161 -12.362 3.471 1.00 94.44 471 LYS A C 1
ATOM 3631 O O . LYS A 1 471 ? -13.984 -13.376 2.797 1.00 94.44 471 LYS A O 1
ATOM 3636 N N . ILE A 1 472 ? -13.589 -11.189 3.193 1.00 95.56 472 ILE A N 1
ATOM 3637 C CA . ILE A 1 472 ? -12.719 -10.988 2.025 1.00 95.56 472 ILE A CA 1
ATOM 3638 C C . ILE A 1 472 ? -11.443 -11.824 2.144 1.00 95.56 472 ILE A C 1
ATOM 3640 O O . ILE A 1 472 ? -11.060 -12.468 1.170 1.00 95.56 472 ILE A O 1
ATOM 3644 N N . TRP A 1 473 ? -10.846 -11.913 3.339 1.00 96.06 473 TRP A N 1
ATOM 3645 C CA . TRP A 1 473 ? -9.701 -12.786 3.610 1.00 96.06 473 TRP A CA 1
ATOM 3646 C C . TRP A 1 473 ? -9.980 -14.225 3.177 1.00 96.06 473 TRP A C 1
ATOM 3648 O O . TRP A 1 473 ? -9.260 -14.761 2.342 1.00 96.06 473 TRP A O 1
ATOM 3658 N N . ARG A 1 474 ? -11.063 -14.837 3.677 1.00 95.12 474 ARG A N 1
ATOM 3659 C CA . ARG A 1 474 ? -11.435 -16.218 3.325 1.00 95.12 474 ARG A CA 1
ATOM 3660 C C . ARG A 1 474 ? -11.704 -16.389 1.835 1.00 95.12 474 ARG A C 1
ATOM 3662 O O . ARG A 1 474 ? -11.302 -17.393 1.263 1.00 95.12 474 ARG A O 1
ATOM 3669 N N . GLN A 1 475 ? -12.379 -15.422 1.218 1.00 95.56 475 GLN A N 1
ATOM 3670 C CA . GLN A 1 475 ? -12.720 -15.477 -0.202 1.00 95.56 475 GLN A CA 1
ATOM 3671 C C . GLN A 1 475 ? -11.480 -15.409 -1.104 1.00 95.56 475 GLN A C 1
ATOM 3673 O O . GLN A 1 475 ? -11.472 -16.009 -2.176 1.00 95.56 475 GLN A O 1
ATOM 3678 N N . LYS A 1 476 ? -10.458 -14.650 -0.700 1.00 97.25 476 LYS A N 1
ATOM 3679 C CA . LYS A 1 476 ? -9.288 -14.341 -1.532 1.00 97.25 476 LYS A CA 1
ATOM 3680 C C . LYS A 1 476 ? -8.021 -15.089 -1.116 1.00 97.25 476 LYS A C 1
ATOM 3682 O O . LYS A 1 476 ? -7.028 -14.984 -1.824 1.00 97.25 476 LYS A O 1
ATOM 3687 N N . TYR A 1 477 ? -8.045 -15.841 -0.012 1.00 97.50 477 TYR A N 1
ATOM 3688 C CA . TYR A 1 477 ? -6.865 -16.487 0.571 1.00 97.50 477 TYR A CA 1
ATOM 3689 C C . TYR A 1 477 ? -6.079 -17.327 -0.439 1.00 97.50 477 TYR A C 1
ATOM 3691 O O . TYR A 1 477 ? -4.885 -17.101 -0.610 1.00 97.50 477 TYR A O 1
ATOM 3699 N N . ASP A 1 478 ? -6.743 -18.246 -1.144 1.00 97.75 478 ASP A N 1
ATOM 3700 C CA . ASP A 1 478 ? -6.064 -19.154 -2.076 1.00 97.75 478 ASP A CA 1
ATOM 3701 C C . ASP A 1 478 ? -5.446 -18.400 -3.265 1.00 97.75 478 ASP A C 1
ATOM 3703 O O . ASP A 1 478 ? -4.335 -18.713 -3.686 1.00 97.75 478 ASP A O 1
ATOM 3707 N N . ALA A 1 479 ? -6.122 -17.357 -3.761 1.00 98.44 479 ALA A N 1
ATOM 3708 C CA . ALA A 1 479 ? -5.592 -16.502 -4.822 1.00 98.44 479 ALA A CA 1
ATOM 3709 C C . ALA A 1 479 ? -4.375 -15.690 -4.345 1.00 98.44 479 ALA A C 1
ATOM 3711 O O . ALA A 1 479 ? -3.357 -15.657 -5.027 1.00 98.44 479 ALA A O 1
ATOM 3712 N N . MET A 1 480 ? -4.427 -15.121 -3.137 1.00 98.56 480 MET A N 1
ATOM 3713 C CA . MET A 1 480 ? -3.280 -14.419 -2.546 1.00 98.56 480 MET A CA 1
ATOM 3714 C C . MET A 1 480 ? -2.097 -15.359 -2.282 1.00 98.56 480 MET A C 1
ATOM 3716 O O . MET A 1 480 ? -0.943 -14.968 -2.435 1.00 98.56 480 MET A O 1
ATOM 3720 N N . MET A 1 481 ? -2.356 -16.611 -1.895 1.00 98.56 481 MET A N 1
ATOM 3721 C CA . MET A 1 481 ? -1.305 -17.621 -1.769 1.00 98.56 481 MET A CA 1
ATOM 3722 C C . MET A 1 481 ? -0.688 -17.962 -3.129 1.00 98.56 481 MET A C 1
ATOM 3724 O O . MET A 1 481 ? 0.528 -18.122 -3.205 1.00 98.56 481 MET A O 1
ATOM 3728 N N . ALA A 1 482 ? -1.483 -18.016 -4.202 1.00 98.56 482 ALA A N 1
ATOM 3729 C CA . ALA A 1 482 ? -0.967 -18.189 -5.559 1.00 98.56 482 ALA A CA 1
ATOM 3730 C C . ALA A 1 482 ? -0.078 -17.007 -5.994 1.00 98.56 482 ALA A C 1
ATOM 3732 O O . ALA A 1 482 ? 1.005 -17.243 -6.531 1.00 98.56 482 ALA A O 1
ATOM 3733 N N . ASP A 1 483 ? -0.464 -15.765 -5.675 1.00 98.56 483 ASP A N 1
ATOM 3734 C CA . ASP A 1 483 ? 0.369 -14.573 -5.915 1.00 98.56 483 ASP A CA 1
ATOM 3735 C C . ASP A 1 483 ? 1.726 -14.668 -5.191 1.00 98.56 483 ASP A C 1
ATOM 3737 O O . ASP A 1 483 ? 2.760 -14.284 -5.734 1.00 98.56 483 ASP A O 1
ATOM 3741 N N . ILE A 1 484 ? 1.748 -15.216 -3.970 1.00 98.75 484 ILE A N 1
ATOM 3742 C CA . ILE A 1 484 ? 2.984 -15.429 -3.197 1.00 98.75 484 ILE A CA 1
ATOM 3743 C C . ILE A 1 484 ? 3.829 -16.567 -3.787 1.00 98.75 484 ILE A C 1
ATOM 3745 O O . ILE A 1 484 ? 5.058 -16.472 -3.801 1.00 98.75 484 ILE A O 1
ATOM 3749 N N . GLU A 1 485 ? 3.215 -17.640 -4.292 1.00 98.38 485 GLU A N 1
ATOM 3750 C CA . GLU A 1 485 ? 3.945 -18.722 -4.968 1.00 98.38 485 GLU A CA 1
ATOM 3751 C C . GLU A 1 485 ? 4.601 -18.261 -6.277 1.00 98.38 485 GLU A C 1
ATOM 3753 O O . GLU A 1 485 ? 5.661 -18.784 -6.638 1.00 98.38 485 GLU A O 1
ATOM 3758 N N . GLU A 1 486 ? 4.062 -17.236 -6.950 1.00 98.06 486 GLU A N 1
ATOM 3759 C CA . GLU A 1 486 ? 4.697 -16.663 -8.142 1.00 98.06 486 GLU A CA 1
ATOM 3760 C C . GLU A 1 486 ? 6.114 -16.137 -7.879 1.00 98.06 486 GLU A C 1
ATOM 3762 O O . GLU A 1 486 ? 6.929 -16.146 -8.800 1.00 98.06 486 GLU A O 1
ATOM 3767 N N . ILE A 1 487 ? 6.473 -15.787 -6.635 1.00 98.75 487 ILE A N 1
ATOM 3768 C CA . ILE A 1 487 ? 7.856 -15.439 -6.261 1.00 98.75 487 ILE A CA 1
ATOM 3769 C C . ILE A 1 487 ? 8.833 -16.531 -6.714 1.00 98.75 487 ILE A C 1
ATOM 3771 O O . ILE A 1 487 ? 9.875 -16.229 -7.294 1.00 98.75 487 ILE A O 1
ATOM 3775 N N . LYS A 1 488 ? 8.505 -17.810 -6.492 1.00 98.50 488 LYS A N 1
ATOM 3776 C CA . LYS A 1 488 ? 9.380 -18.922 -6.895 1.00 98.50 488 LYS A CA 1
ATOM 3777 C C . LYS A 1 488 ? 9.450 -19.058 -8.409 1.00 98.50 488 LYS A C 1
ATOM 3779 O O . LYS A 1 488 ? 10.534 -19.285 -8.944 1.00 98.50 488 LYS A O 1
ATOM 3784 N N . THR A 1 489 ? 8.308 -18.920 -9.079 1.00 97.44 489 THR A N 1
ATOM 3785 C CA . THR A 1 489 ? 8.200 -19.018 -10.538 1.00 97.44 489 THR A CA 1
ATOM 3786 C C . THR A 1 489 ? 9.026 -17.928 -11.215 1.00 97.44 489 THR A C 1
ATOM 3788 O O . THR A 1 489 ? 9.859 -18.238 -12.064 1.00 97.44 489 THR A O 1
ATOM 3791 N N . VAL A 1 490 ? 8.872 -16.671 -10.791 1.00 97.75 490 VAL A N 1
ATOM 3792 C CA . VAL A 1 490 ? 9.606 -15.525 -11.343 1.00 97.75 490 VAL A CA 1
ATOM 3793 C C . VAL A 1 490 ? 11.100 -15.625 -11.037 1.00 97.75 490 VAL A C 1
ATOM 3795 O O . VAL A 1 490 ? 11.913 -15.431 -11.942 1.00 97.75 490 VAL A O 1
ATOM 3798 N N . THR A 1 491 ? 11.489 -15.998 -9.811 1.00 98.25 491 THR A N 1
ATOM 3799 C CA . THR A 1 491 ? 12.905 -16.220 -9.467 1.00 98.25 491 THR A CA 1
ATOM 3800 C C . THR A 1 491 ? 13.541 -17.296 -10.344 1.00 98.25 491 THR A C 1
ATOM 3802 O O . THR A 1 491 ? 14.664 -17.119 -10.812 1.00 98.25 491 THR A O 1
ATOM 3805 N N . ALA A 1 492 ? 12.855 -18.421 -10.569 1.00 97.94 492 ALA A N 1
ATOM 3806 C CA . ALA A 1 492 ? 13.382 -19.503 -11.396 1.00 97.94 492 ALA A CA 1
ATOM 3807 C C . ALA A 1 492 ? 13.478 -19.095 -12.874 1.00 97.94 492 ALA A C 1
ATOM 3809 O O . ALA A 1 492 ? 14.507 -19.332 -13.505 1.00 97.94 492 ALA A O 1
ATOM 3810 N N . PHE A 1 493 ? 12.434 -18.450 -13.400 1.00 97.69 493 PHE A N 1
ATOM 3811 C CA . PHE A 1 493 ? 12.356 -18.003 -14.789 1.00 97.69 493 PHE A CA 1
ATOM 3812 C C . PHE A 1 493 ? 13.411 -16.941 -15.132 1.00 97.69 493 PHE A C 1
ATOM 3814 O O . PHE A 1 493 ? 14.061 -17.025 -16.169 1.00 97.69 493 PHE A O 1
ATOM 3821 N N . GLY A 1 494 ? 13.606 -15.956 -14.251 1.00 97.19 494 GLY A N 1
ATOM 3822 C CA . GLY A 1 494 ? 14.515 -14.826 -14.464 1.00 97.19 494 GLY A CA 1
ATOM 3823 C C . GLY A 1 494 ? 15.921 -15.002 -13.891 1.00 97.19 494 GLY A C 1
ATOM 3824 O O . GLY A 1 494 ? 16.649 -14.014 -13.804 1.00 97.19 494 GLY A O 1
ATOM 3825 N N . LYS A 1 495 ? 16.304 -16.210 -13.448 1.00 98.00 495 LYS A N 1
ATOM 3826 C CA . LYS A 1 495 ? 17.522 -16.444 -12.650 1.00 98.00 495 LYS A CA 1
ATOM 3827 C C . LYS A 1 495 ? 18.768 -15.780 -13.248 1.00 98.00 495 LYS A C 1
ATOM 3829 O O . LYS A 1 495 ? 19.433 -15.013 -12.556 1.00 98.00 495 LYS A O 1
ATOM 3834 N N . SER A 1 496 ? 19.066 -16.049 -14.521 1.00 97.75 496 SER A N 1
ATOM 3835 C CA . SER A 1 496 ? 20.255 -15.502 -15.191 1.00 97.75 496 SER A CA 1
ATOM 3836 C C . SER A 1 496 ? 20.231 -13.976 -15.293 1.00 97.75 496 SER A C 1
ATOM 3838 O O . SER A 1 496 ? 21.259 -13.328 -15.132 1.00 97.75 496 SER A O 1
ATOM 3840 N N . GLN A 1 497 ? 19.060 -13.383 -15.520 1.00 98.25 497 GLN A N 1
ATOM 3841 C CA . GLN A 1 497 ? 18.892 -11.941 -15.678 1.00 98.25 497 GLN A CA 1
ATOM 3842 C C . GLN A 1 497 ? 19.047 -11.220 -14.339 1.00 98.25 497 GLN A C 1
ATOM 3844 O O . GLN A 1 497 ? 19.686 -10.168 -14.272 1.00 98.25 497 GLN A O 1
ATOM 3849 N N . PHE A 1 498 ? 18.522 -11.801 -13.255 1.00 98.50 498 PHE A N 1
ATOM 3850 C CA . PHE A 1 498 ? 18.764 -11.292 -11.908 1.00 98.50 498 PHE A CA 1
ATOM 3851 C C . PHE A 1 498 ? 20.248 -11.384 -11.529 1.00 98.50 498 PHE A C 1
ATOM 3853 O O . PHE A 1 498 ? 20.782 -10.422 -10.982 1.00 98.50 498 PHE A O 1
ATOM 3860 N N . GLU A 1 499 ? 20.938 -12.479 -11.863 1.00 97.88 499 GLU A N 1
ATOM 3861 C CA . GLU A 1 499 ? 22.393 -12.604 -11.671 1.00 97.88 499 GLU A CA 1
ATOM 3862 C C . GLU A 1 499 ? 23.149 -11.505 -12.444 1.00 97.88 499 GLU A C 1
ATOM 3864 O O . GLU A 1 499 ? 23.866 -10.715 -11.830 1.00 97.88 499 GLU A O 1
ATOM 3869 N N . SER A 1 500 ? 22.872 -11.330 -13.743 1.00 98.19 500 SER A N 1
ATOM 3870 C CA . SER A 1 500 ? 23.472 -10.258 -14.556 1.00 98.19 500 SER A CA 1
ATOM 3871 C C . SER A 1 500 ? 23.147 -8.849 -14.044 1.00 98.19 500 SER A C 1
ATOM 3873 O O . SER A 1 500 ? 23.956 -7.928 -14.176 1.00 98.19 500 SER A O 1
ATOM 3875 N N . ASN A 1 501 ? 21.970 -8.638 -13.445 1.00 98.62 501 ASN A N 1
ATOM 3876 C CA . ASN A 1 501 ? 21.652 -7.372 -12.788 1.00 98.62 501 ASN A CA 1
ATOM 3877 C C . ASN A 1 501 ? 22.617 -7.079 -11.632 1.00 98.62 501 ASN A C 1
ATOM 3879 O O . ASN A 1 501 ? 23.053 -5.937 -11.511 1.00 98.62 501 ASN A O 1
ATOM 3883 N N . TYR A 1 502 ? 22.945 -8.071 -10.800 1.00 98.38 502 TYR A N 1
ATOM 3884 C CA . TYR A 1 502 ? 23.856 -7.879 -9.668 1.00 98.38 502 TYR A CA 1
ATOM 3885 C C . TYR A 1 502 ? 25.332 -7.857 -10.071 1.00 98.38 502 TYR A C 1
ATOM 3887 O O . TYR A 1 502 ? 26.108 -7.199 -9.383 1.00 98.38 502 TYR A O 1
ATOM 3895 N N . ASP A 1 503 ? 25.703 -8.447 -11.211 1.00 98.00 503 ASP A N 1
ATOM 3896 C CA . ASP A 1 503 ? 27.024 -8.230 -11.819 1.00 98.00 503 ASP A CA 1
ATOM 3897 C C . ASP A 1 503 ? 27.225 -6.752 -12.188 1.00 98.00 503 ASP A C 1
ATOM 3899 O O . ASP A 1 503 ? 28.294 -6.181 -11.969 1.00 98.00 503 ASP A O 1
ATOM 3903 N N . ARG A 1 504 ? 26.177 -6.100 -12.713 1.00 98.00 504 ARG A N 1
ATOM 3904 C CA . ARG A 1 504 ? 26.209 -4.664 -13.026 1.00 98.00 504 ARG A CA 1
ATOM 3905 C C . ARG A 1 504 ? 26.045 -3.781 -11.788 1.00 98.00 504 ARG A C 1
ATOM 3907 O O . ARG A 1 504 ? 26.711 -2.754 -11.671 1.00 98.00 504 ARG A O 1
ATOM 3914 N N . TRP A 1 505 ? 25.124 -4.140 -10.900 1.00 97.75 505 TRP A N 1
ATOM 3915 C CA . TRP A 1 505 ? 24.745 -3.366 -9.719 1.00 97.75 505 TRP A CA 1
ATOM 3916 C C . TRP A 1 505 ? 24.972 -4.201 -8.450 1.00 97.75 505 TRP A C 1
ATOM 3918 O O . TRP A 1 505 ? 24.006 -4.754 -7.910 1.00 97.75 505 TRP A O 1
ATOM 3928 N N . PRO A 1 506 ? 26.220 -4.293 -7.951 1.00 96.50 506 PRO A N 1
ATOM 3929 C CA . PRO A 1 506 ? 26.608 -5.207 -6.875 1.00 96.50 506 PRO A CA 1
ATOM 3930 C C . PRO A 1 506 ? 26.109 -4.726 -5.503 1.00 96.50 506 PRO A C 1
ATOM 3932 O O . PRO A 1 506 ? 26.864 -4.233 -4.671 1.00 96.50 506 PRO A O 1
ATOM 3935 N N . THR A 1 507 ? 24.800 -4.838 -5.285 1.00 95.88 507 THR A N 1
ATOM 3936 C CA . THR A 1 507 ? 24.102 -4.405 -4.063 1.00 95.88 507 THR A CA 1
ATOM 3937 C C . THR A 1 507 ? 23.881 -5.545 -3.066 1.00 95.88 507 THR A C 1
ATOM 3939 O O . THR A 1 507 ? 23.725 -5.291 -1.872 1.00 95.88 507 THR A O 1
ATOM 3942 N N . LEU A 1 508 ? 23.924 -6.806 -3.513 1.00 96.88 508 LEU A N 1
ATOM 3943 C CA . LEU A 1 508 ? 23.820 -7.976 -2.635 1.00 96.88 508 LEU A CA 1
ATOM 3944 C C . LEU A 1 508 ? 24.898 -7.955 -1.544 1.00 96.88 508 LEU A C 1
ATOM 3946 O O . LEU A 1 508 ? 26.055 -7.627 -1.794 1.00 96.88 508 LEU A O 1
ATOM 3950 N N . GLY A 1 509 ? 24.504 -8.298 -0.317 1.00 93.12 509 GLY A N 1
ATOM 3951 C CA . GLY A 1 509 ? 25.398 -8.277 0.841 1.00 93.12 509 GLY A CA 1
ATOM 3952 C C . GLY A 1 509 ? 25.716 -6.876 1.377 1.00 93.12 509 GLY A C 1
ATOM 3953 O O . GLY A 1 509 ? 26.477 -6.756 2.335 1.00 93.12 509 GLY A O 1
ATOM 3954 N N . THR A 1 510 ? 25.126 -5.815 0.817 1.00 93.12 510 THR A N 1
ATOM 3955 C CA . THR A 1 510 ? 25.337 -4.430 1.267 1.00 93.12 510 THR A CA 1
ATOM 3956 C C . THR A 1 510 ? 24.038 -3.812 1.761 1.00 93.12 510 THR A C 1
ATOM 3958 O O . THR A 1 510 ? 22.970 -4.129 1.262 1.00 93.12 510 THR A O 1
ATOM 3961 N N . SER A 1 511 ? 24.094 -2.923 2.750 1.00 92.31 511 SER A N 1
ATOM 3962 C CA . SER A 1 511 ? 22.913 -2.127 3.097 1.00 92.31 511 SER A CA 1
ATOM 3963 C C . SER A 1 511 ? 22.784 -0.981 2.098 1.00 92.31 511 SER A C 1
ATOM 3965 O O . SER A 1 511 ? 23.686 -0.148 2.000 1.00 92.31 511 SER A O 1
ATOM 3967 N N . THR A 1 512 ? 21.682 -0.937 1.355 1.00 91.88 512 THR A N 1
ATOM 3968 C CA . THR A 1 512 ? 21.415 0.112 0.361 1.00 91.88 512 THR A CA 1
ATOM 3969 C C . THR A 1 512 ? 20.586 1.256 0.943 1.00 91.88 512 THR A C 1
ATOM 3971 O O . THR A 1 512 ? 20.571 2.350 0.376 1.00 91.88 512 THR A O 1
ATOM 3974 N N . MET A 1 513 ? 19.959 1.046 2.108 1.00 87.81 513 MET A N 1
ATOM 3975 C CA . MET A 1 513 ? 19.258 2.080 2.870 1.00 87.81 513 MET A CA 1
ATOM 3976 C C . MET A 1 513 ? 19.438 1.948 4.374 1.00 87.81 513 MET A C 1
ATOM 3978 O O . MET A 1 513 ? 19.499 0.860 4.944 1.00 87.81 513 MET A O 1
ATOM 3982 N N . GLY A 1 514 ? 19.407 3.095 5.054 1.00 85.06 514 GLY A N 1
ATOM 3983 C CA . GLY A 1 514 ? 19.655 3.170 6.489 1.00 85.06 514 GLY A CA 1
ATOM 3984 C C . GLY A 1 514 ? 18.686 2.362 7.352 1.00 85.06 514 GLY A C 1
ATOM 3985 O O . GLY A 1 514 ? 19.056 2.012 8.463 1.00 85.06 514 GLY A O 1
ATOM 3986 N N . HIS A 1 515 ? 17.471 2.052 6.897 1.00 82.19 515 HIS A N 1
ATOM 3987 C CA . HIS A 1 515 ? 16.486 1.324 7.701 1.00 82.19 515 HIS A CA 1
ATOM 3988 C C . HIS A 1 515 ? 16.490 -0.192 7.486 1.00 82.19 515 HIS A C 1
ATOM 3990 O O . HIS A 1 515 ? 15.716 -0.859 8.161 1.00 82.19 515 HIS A O 1
ATOM 3996 N N . GLN A 1 516 ? 17.311 -0.758 6.600 1.00 88.81 516 GLN A N 1
ATOM 3997 C CA . GLN A 1 516 ? 17.349 -2.211 6.389 1.00 88.81 516 GLN A CA 1
ATOM 3998 C C . GLN A 1 516 ? 17.951 -2.947 7.598 1.00 88.81 516 GLN A C 1
ATOM 4000 O O . GLN A 1 516 ? 18.767 -2.395 8.340 1.00 88.81 516 GLN A O 1
ATOM 4005 N N . SER A 1 517 ? 17.520 -4.191 7.827 1.00 85.50 517 SER A N 1
ATOM 4006 C CA . SER A 1 517 ? 18.079 -5.047 8.883 1.00 85.50 517 SER A CA 1
ATOM 4007 C C . SER A 1 517 ? 19.426 -5.637 8.466 1.00 85.50 517 SER A C 1
ATOM 4009 O O . SER A 1 517 ? 19.725 -5.752 7.282 1.00 85.50 517 SER A O 1
ATOM 4011 N N . ASN A 1 518 ? 20.220 -6.106 9.432 1.00 87.56 518 ASN A N 1
ATOM 4012 C CA . ASN A 1 518 ? 21.493 -6.778 9.139 1.00 87.56 518 ASN A CA 1
ATOM 4013 C C . ASN A 1 518 ? 21.328 -8.110 8.380 1.00 87.56 518 ASN A C 1
ATOM 4015 O O . ASN A 1 518 ? 22.321 -8.656 7.905 1.00 87.56 518 ASN A O 1
ATOM 4019 N N . ASP A 1 519 ? 20.111 -8.649 8.246 1.00 87.38 519 ASP A N 1
ATOM 4020 C CA . ASP A 1 519 ? 19.888 -9.862 7.453 1.00 87.38 519 ASP A CA 1
ATOM 4021 C C . ASP A 1 519 ? 20.149 -9.643 5.967 1.00 87.38 519 ASP A C 1
ATOM 4023 O O . ASP A 1 519 ? 20.566 -10.581 5.291 1.00 87.38 519 ASP A O 1
ATOM 4027 N N . VAL A 1 520 ? 19.987 -8.412 5.465 1.00 88.69 520 VAL A N 1
ATOM 4028 C CA . VAL A 1 520 ? 20.251 -8.110 4.051 1.00 88.69 520 VAL A CA 1
ATOM 4029 C C . VAL A 1 520 ? 21.722 -8.309 3.677 1.00 88.69 520 VAL A C 1
ATOM 4031 O O . VAL A 1 520 ? 22.028 -8.591 2.521 1.00 88.69 520 VAL A O 1
ATOM 4034 N N . LEU A 1 521 ? 22.624 -8.242 4.665 1.00 91.06 521 LEU A N 1
ATOM 4035 C CA . LEU A 1 521 ? 24.061 -8.488 4.504 1.00 91.06 521 LEU A CA 1
ATOM 4036 C C . LEU A 1 521 ? 24.384 -9.972 4.267 1.00 91.06 521 LEU A C 1
ATOM 4038 O O . LEU A 1 521 ? 25.494 -10.307 3.867 1.00 91.06 521 LEU A O 1
ATOM 4042 N N . LYS A 1 522 ? 23.429 -10.875 4.519 1.00 93.19 522 LYS A N 1
ATOM 4043 C CA . LYS A 1 522 ? 23.597 -12.328 4.358 1.00 93.19 522 LYS A CA 1
ATOM 4044 C C . LYS A 1 522 ? 23.230 -12.813 2.956 1.00 93.19 522 LYS A C 1
ATOM 4046 O O . LYS A 1 522 ? 23.420 -13.989 2.652 1.00 93.19 522 LYS A O 1
ATOM 4051 N N . PHE A 1 523 ? 22.656 -11.955 2.114 1.00 96.56 523 PHE A N 1
ATOM 4052 C CA . PHE A 1 523 ? 22.236 -12.345 0.772 1.00 96.56 523 PHE A CA 1
ATOM 4053 C C . PHE A 1 523 ? 23.445 -12.360 -0.162 1.00 96.56 523 PHE A C 1
ATOM 4055 O O . PHE A 1 523 ? 23.916 -11.308 -0.576 1.00 96.56 523 PHE A O 1
ATOM 4062 N N . ALA A 1 524 ? 23.934 -13.555 -0.495 1.00 96.50 524 ALA A N 1
ATOM 4063 C CA . ALA A 1 524 ? 25.012 -13.737 -1.468 1.00 96.50 524 ALA A CA 1
ATOM 4064 C C . ALA A 1 524 ? 24.492 -13.837 -2.912 1.00 96.50 524 ALA A C 1
ATOM 4066 O O . ALA A 1 524 ? 25.236 -13.630 -3.862 1.00 96.50 524 ALA A O 1
ATOM 4067 N N . THR A 1 525 ? 23.211 -14.170 -3.079 1.00 97.81 525 THR A N 1
ATOM 4068 C CA . THR A 1 525 ? 22.550 -14.338 -4.377 1.00 97.81 525 THR A CA 1
ATOM 4069 C C . THR A 1 525 ? 21.151 -13.732 -4.341 1.00 97.81 525 THR A C 1
ATOM 4071 O O . THR A 1 525 ? 20.538 -13.646 -3.271 1.00 97.81 525 THR A O 1
ATOM 4074 N N . HIS A 1 526 ? 20.605 -13.397 -5.515 1.00 98.12 526 HIS A N 1
ATOM 4075 C CA . HIS A 1 526 ? 19.192 -13.025 -5.668 1.00 98.12 526 HIS A CA 1
ATOM 4076 C C . HIS A 1 526 ? 18.260 -14.072 -5.045 1.00 98.12 526 HIS A C 1
ATOM 4078 O O . HIS A 1 526 ? 17.352 -13.728 -4.289 1.00 98.12 526 HIS A O 1
ATOM 4084 N N . LYS A 1 527 ? 18.561 -15.361 -5.257 1.00 98.06 527 LYS A N 1
ATOM 4085 C CA . LYS A 1 527 ? 17.789 -16.469 -4.690 1.00 98.06 527 LYS A CA 1
ATOM 4086 C C . LYS A 1 527 ? 17.708 -16.405 -3.160 1.00 98.06 527 LYS A C 1
ATOM 4088 O O . LYS A 1 527 ? 16.652 -16.673 -2.597 1.00 98.06 527 LYS A O 1
ATOM 4093 N N . ASN A 1 528 ? 18.788 -16.034 -2.463 1.00 97.69 528 ASN A N 1
ATOM 4094 C CA . ASN A 1 528 ? 18.735 -15.892 -1.002 1.00 97.69 528 ASN A CA 1
ATOM 4095 C C . ASN A 1 528 ? 17.755 -14.793 -0.574 1.00 97.69 528 ASN A C 1
ATOM 4097 O O . ASN A 1 528 ? 17.000 -14.983 0.380 1.00 97.69 528 ASN A O 1
ATOM 4101 N N . ALA A 1 529 ? 17.747 -13.668 -1.290 1.00 97.75 529 ALA A N 1
ATOM 4102 C CA . ALA A 1 529 ? 16.833 -12.567 -1.018 1.00 97.75 529 ALA A CA 1
ATOM 4103 C C . ALA A 1 529 ? 15.374 -12.927 -1.355 1.00 97.75 529 ALA A C 1
ATOM 4105 O O . ALA A 1 529 ? 14.474 -12.600 -0.579 1.00 97.75 529 ALA A O 1
ATOM 4106 N N . SER A 1 530 ? 15.124 -13.642 -2.461 1.00 98.38 530 SER A N 1
ATOM 4107 C CA 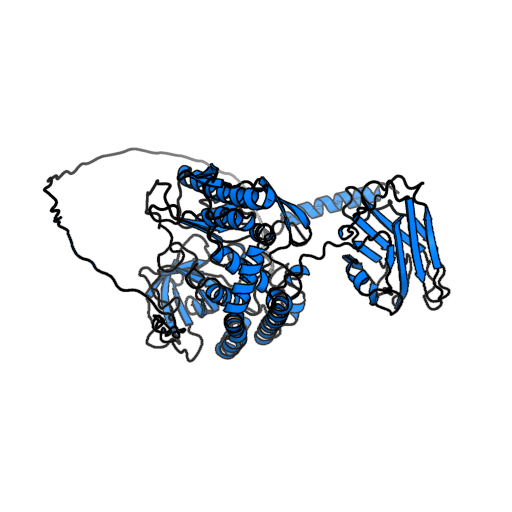. SER A 1 530 ? 13.777 -14.107 -2.817 1.00 98.38 530 SER A CA 1
ATOM 4108 C C . SER A 1 530 ? 13.255 -15.173 -1.852 1.00 98.38 530 SER A C 1
ATOM 4110 O O . SER A 1 530 ? 12.098 -15.115 -1.444 1.00 98.38 530 SER A O 1
ATOM 4112 N N . ASP A 1 531 ? 14.105 -16.118 -1.431 1.00 98.38 531 ASP A N 1
ATOM 4113 C CA . ASP A 1 531 ? 13.748 -17.134 -0.434 1.00 98.38 531 ASP A CA 1
ATOM 4114 C C . ASP A 1 531 ? 13.409 -16.473 0.913 1.00 98.38 531 ASP A C 1
ATOM 4116 O O . ASP A 1 531 ? 12.478 -16.901 1.597 1.00 98.38 531 ASP A O 1
ATOM 4120 N N . TYR A 1 532 ? 14.136 -15.419 1.304 1.00 96.94 532 TYR A N 1
ATOM 4121 C CA . TYR A 1 532 ? 13.819 -14.640 2.502 1.00 96.94 532 TYR A CA 1
ATOM 4122 C C . TYR A 1 532 ? 12.429 -13.998 2.401 1.00 96.94 532 TYR A C 1
ATOM 4124 O O . TYR A 1 532 ? 11.620 -14.170 3.314 1.00 96.94 532 TYR A O 1
ATOM 4132 N N . LEU A 1 533 ? 12.137 -13.306 1.291 1.00 98.31 533 LEU A N 1
ATOM 4133 C CA . LEU A 1 533 ? 10.834 -12.677 1.047 1.00 98.31 533 LEU A CA 1
ATOM 4134 C C . LEU A 1 533 ? 9.695 -13.706 1.092 1.00 98.31 533 LEU A C 1
ATOM 4136 O O . LEU A 1 533 ? 8.739 -13.531 1.848 1.00 98.31 533 LEU A O 1
ATOM 4140 N N . TYR A 1 534 ? 9.827 -14.801 0.338 1.00 98.69 534 TYR A N 1
ATOM 4141 C CA . TYR A 1 534 ? 8.834 -15.873 0.292 1.00 98.69 534 TYR A CA 1
ATOM 4142 C C . TYR A 1 534 ? 8.571 -16.449 1.689 1.00 98.69 534 TYR A C 1
ATOM 4144 O O . TYR A 1 534 ? 7.433 -16.481 2.152 1.00 98.69 534 TYR A O 1
ATOM 4152 N N . ASN A 1 535 ? 9.621 -16.836 2.420 1.00 96.75 535 ASN A N 1
ATOM 4153 C CA . ASN A 1 535 ? 9.469 -17.417 3.756 1.00 96.75 535 ASN A CA 1
ATOM 4154 C C . ASN A 1 535 ? 8.877 -16.428 4.770 1.00 96.75 535 ASN A C 1
ATOM 4156 O O . ASN A 1 535 ? 8.164 -16.842 5.689 1.00 96.75 535 ASN A O 1
ATOM 4160 N N . TRP A 1 536 ? 9.176 -15.134 4.636 1.00 96.06 536 TRP A N 1
ATOM 4161 C CA . TRP A 1 536 ? 8.567 -14.096 5.461 1.00 96.06 536 TRP A CA 1
ATOM 4162 C C . TRP A 1 536 ? 7.056 -14.020 5.213 1.00 96.06 536 TRP A C 1
ATOM 4164 O O . TRP A 1 536 ? 6.284 -14.055 6.174 1.00 96.06 536 TRP A O 1
ATOM 4174 N N . LEU A 1 537 ? 6.637 -14.007 3.943 1.00 98.62 537 L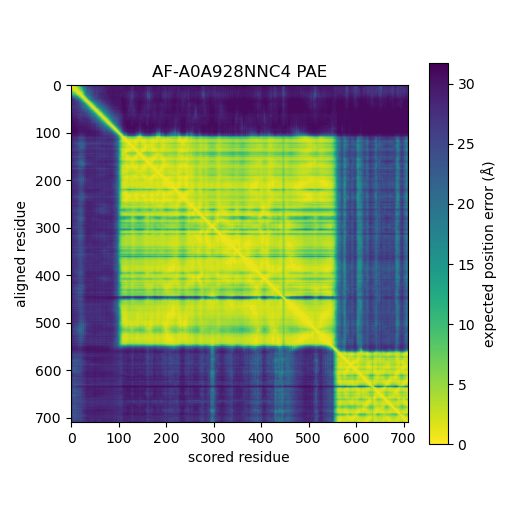EU A N 1
ATOM 4175 C CA . LEU A 1 537 ? 5.230 -13.961 3.542 1.00 98.62 537 LEU A CA 1
ATOM 4176 C C . LEU A 1 537 ? 4.469 -15.223 3.952 1.00 98.62 537 LEU A C 1
ATOM 4178 O O . LEU A 1 537 ? 3.387 -15.105 4.514 1.00 98.62 537 LEU A O 1
ATOM 4182 N N . ILE A 1 538 ? 5.044 -16.419 3.798 1.00 97.56 538 ILE A N 1
ATOM 4183 C CA . ILE A 1 538 ? 4.410 -17.663 4.267 1.00 97.56 538 ILE A CA 1
ATOM 4184 C C . ILE A 1 538 ? 4.134 -17.616 5.775 1.00 97.56 538 ILE A C 1
ATOM 4186 O O . ILE A 1 538 ? 3.028 -17.927 6.218 1.00 97.56 538 ILE A O 1
ATOM 4190 N N . LYS A 1 539 ? 5.107 -17.164 6.579 1.00 91.88 539 LYS A N 1
ATOM 4191 C CA . LYS A 1 539 ? 4.913 -16.994 8.029 1.00 91.88 539 LYS A CA 1
ATOM 4192 C C . LYS A 1 539 ? 3.854 -15.937 8.342 1.00 91.88 539 LYS A C 1
ATOM 4194 O O . LYS A 1 539 ? 3.078 -16.118 9.279 1.00 91.88 539 LYS A O 1
ATOM 4199 N N . ARG A 1 540 ? 3.824 -14.847 7.571 1.00 93.75 540 ARG A N 1
ATOM 4200 C CA . ARG A 1 540 ? 2.858 -13.757 7.732 1.00 93.75 540 ARG A CA 1
ATOM 4201 C C . ARG A 1 540 ? 1.435 -14.210 7.424 1.00 93.75 540 ARG A C 1
ATOM 4203 O O . ARG A 1 540 ? 0.543 -13.988 8.238 1.00 93.75 540 ARG A O 1
ATOM 4210 N N . MET A 1 541 ? 1.239 -14.883 6.295 1.00 95.31 541 MET A N 1
ATOM 4211 C CA . MET A 1 541 ? -0.052 -15.426 5.883 1.00 95.31 541 MET A CA 1
ATOM 4212 C C . MET A 1 541 ? -0.564 -16.440 6.899 1.00 95.31 541 MET A C 1
ATOM 4214 O O . MET A 1 541 ? -1.714 -16.341 7.306 1.00 95.31 541 MET A O 1
ATOM 4218 N N . ALA A 1 542 ? 0.284 -17.360 7.375 1.00 86.81 542 ALA A N 1
ATOM 4219 C CA . ALA A 1 542 ? -0.094 -18.319 8.413 1.00 86.81 542 ALA A CA 1
ATOM 4220 C C . ALA A 1 542 ? -0.519 -17.630 9.723 1.00 86.81 542 ALA A C 1
ATOM 4222 O O . ALA A 1 542 ? -1.501 -18.034 10.347 1.00 86.81 542 ALA A O 1
ATOM 4223 N N . TYR A 1 543 ? 0.188 -16.567 10.126 1.00 84.75 543 TYR A N 1
ATOM 4224 C CA . TYR A 1 543 ? -0.177 -15.780 11.303 1.00 84.75 543 TYR A CA 1
ATOM 4225 C C . TYR A 1 543 ? -1.544 -15.107 11.140 1.00 84.75 543 TYR A C 1
ATOM 4227 O O . TYR A 1 543 ? -2.425 -15.320 11.974 1.00 84.75 543 TYR A O 1
ATOM 4235 N N . ILE A 1 544 ? -1.742 -14.330 10.068 1.00 88.75 544 ILE A N 1
ATOM 4236 C CA . ILE A 1 544 ? -3.012 -13.627 9.831 1.00 88.75 544 ILE A CA 1
ATOM 4237 C C . ILE A 1 544 ? -4.160 -14.635 9.712 1.00 88.75 544 ILE A C 1
ATOM 4239 O O . ILE A 1 544 ? -5.224 -14.447 10.299 1.00 88.75 544 ILE A O 1
ATOM 4243 N N . ASP A 1 545 ? -3.936 -15.741 9.008 1.00 89.19 545 ASP A N 1
ATOM 4244 C CA . ASP A 1 545 ? -4.939 -16.776 8.806 1.00 89.19 545 ASP A CA 1
ATOM 4245 C C . ASP A 1 545 ? -5.403 -17.408 10.123 1.00 89.19 545 ASP A C 1
ATOM 4247 O O . ASP A 1 545 ? -6.604 -17.581 10.333 1.00 89.19 545 ASP A O 1
ATOM 4251 N N . SER A 1 546 ? -4.476 -17.641 11.060 1.00 80.56 546 SER A N 1
ATOM 4252 C CA . SER A 1 546 ? -4.804 -18.133 12.406 1.00 80.56 546 SER A CA 1
ATOM 4253 C C . SER A 1 546 ? -5.726 -17.190 13.193 1.00 80.56 546 SER A C 1
ATOM 4255 O O . SER A 1 546 ? -6.413 -17.625 14.119 1.00 80.56 546 SER A O 1
ATOM 4257 N N . TYR A 1 547 ? -5.759 -15.911 12.813 1.00 72.94 547 TYR A N 1
ATOM 4258 C CA . TYR A 1 547 ? -6.525 -14.864 13.474 1.00 72.94 547 TYR A CA 1
ATOM 4259 C C . TYR A 1 547 ? -7.840 -14.543 12.742 1.00 72.94 547 TYR A C 1
ATOM 4261 O O . TYR A 1 547 ? -8.860 -14.321 13.389 1.00 72.94 547 TYR A O 1
ATOM 4269 N N . TRP A 1 548 ? -7.856 -14.557 11.405 1.00 83.19 548 TRP A N 1
ATOM 4270 C CA . TRP A 1 548 ? -9.014 -14.130 10.605 1.00 83.19 548 TRP A CA 1
ATOM 4271 C C . TRP A 1 548 ? -9.846 -15.266 10.000 1.00 83.19 548 TRP A C 1
ATOM 4273 O O . TRP A 1 548 ? -11.005 -15.027 9.642 1.00 83.19 548 TRP A O 1
ATOM 4283 N N . ARG A 1 549 ? -9.332 -16.503 9.904 1.00 78.06 549 ARG A N 1
ATOM 4284 C CA . ARG A 1 549 ? -10.058 -17.616 9.254 1.00 78.06 549 ARG A CA 1
ATOM 4285 C C . ARG A 1 549 ? -11.342 -18.011 9.981 1.00 78.06 549 ARG A C 1
ATOM 4287 O O . ARG A 1 549 ? -12.320 -18.375 9.335 1.00 78.06 549 ARG A O 1
ATOM 4294 N N . THR A 1 550 ? -11.366 -17.946 11.307 1.00 67.44 550 THR A N 1
ATOM 4295 C CA . THR A 1 550 ? -12.524 -18.392 12.102 1.00 67.44 550 THR A CA 1
ATOM 4296 C C . THR A 1 550 ? -13.627 -17.338 12.204 1.00 67.44 550 THR A C 1
ATOM 4298 O O . THR A 1 550 ? -14.715 -17.654 12.676 1.00 67.44 550 THR A O 1
ATOM 4301 N N . GLY A 1 551 ? -13.359 -16.087 11.805 1.00 58.59 551 GLY A N 1
ATOM 4302 C CA . GLY A 1 551 ? -14.257 -14.948 12.040 1.00 58.59 551 GLY A CA 1
ATOM 4303 C C . GLY A 1 551 ? -14.421 -14.581 13.520 1.00 58.59 551 GLY A C 1
ATOM 4304 O O . GLY A 1 551 ? -15.087 -13.599 13.838 1.00 58.59 551 GLY A O 1
ATOM 4305 N N . VAL A 1 552 ? -13.794 -15.333 14.433 1.00 53.00 552 VAL A N 1
ATOM 4306 C CA . VAL A 1 552 ? -13.705 -14.981 15.846 1.00 53.00 552 VAL A CA 1
ATOM 4307 C C . VAL A 1 552 ? -12.576 -13.977 15.968 1.00 53.00 552 VAL A C 1
ATOM 4309 O O . VAL A 1 552 ? -11.430 -14.322 16.254 1.00 53.00 552 VAL A O 1
ATOM 4312 N N . PHE A 1 553 ? -12.910 -12.710 15.747 1.00 56.00 553 PHE A N 1
ATOM 4313 C CA . PHE A 1 553 ? -12.067 -11.640 16.238 1.00 56.00 553 PHE A CA 1
ATOM 4314 C C . PHE A 1 553 ? -11.971 -11.849 17.735 1.00 56.00 553 PHE A C 1
ATOM 4316 O O . PHE A 1 553 ? -12.973 -11.759 18.446 1.00 56.00 553 PHE A O 1
ATOM 4323 N N . LYS A 1 554 ? -10.768 -12.161 18.226 1.00 44.25 554 LYS A N 1
ATOM 4324 C CA . LYS A 1 554 ? -10.492 -11.873 19.623 1.00 44.25 554 LYS A CA 1
ATOM 4325 C C . LYS A 1 554 ? -10.708 -10.374 19.721 1.00 44.25 554 LYS A C 1
ATOM 4327 O O . LYS A 1 554 ? -9.857 -9.617 19.248 1.00 44.25 554 LYS A O 1
ATOM 4332 N N . GLU A 1 555 ? -11.865 -9.968 20.256 1.00 39.41 555 GLU A N 1
ATOM 4333 C CA . GLU A 1 555 ? -12.000 -8.658 20.879 1.00 39.41 555 GLU A CA 1
ATOM 4334 C C . GLU A 1 555 ? -10.679 -8.450 21.603 1.00 39.41 555 GLU A C 1
ATOM 4336 O O . GLU A 1 555 ? -10.262 -9.401 22.285 1.00 39.41 555 GLU A O 1
ATOM 4341 N N . PRO A 1 556 ? -9.965 -7.330 21.361 1.00 38.62 556 PRO A N 1
ATOM 4342 C CA . PRO A 1 556 ? -8.706 -7.095 22.045 1.00 38.62 556 PRO A CA 1
ATOM 4343 C C . PRO A 1 556 ? -9.009 -7.419 23.490 1.00 38.62 556 PRO A C 1
ATOM 4345 O O . PRO A 1 556 ? -9.972 -6.858 24.026 1.00 38.62 556 PRO A O 1
ATOM 4348 N N . GLU A 1 557 ? -8.334 -8.439 24.039 1.00 34.88 557 GLU A N 1
ATOM 4349 C CA . GLU A 1 557 ? -8.522 -8.794 25.435 1.00 34.88 557 GLU A CA 1
ATOM 4350 C C . GLU A 1 557 ? -8.406 -7.447 26.119 1.00 34.88 557 GLU A C 1
ATOM 4352 O O . GLU A 1 557 ? -7.355 -6.805 26.025 1.00 34.88 557 GLU A O 1
ATOM 4357 N N . LYS A 1 558 ? -9.519 -6.932 26.671 1.00 38.88 558 LYS A N 1
ATOM 4358 C CA . LYS A 1 558 ? -9.429 -5.792 27.568 1.00 38.88 558 LYS A CA 1
ATOM 4359 C C . LYS A 1 558 ? -8.381 -6.287 28.521 1.00 38.88 558 LYS A C 1
ATOM 4361 O O . LYS A 1 558 ? -8.632 -7.311 29.154 1.00 38.88 558 LYS A O 1
ATOM 4366 N N . VAL A 1 559 ? -7.195 -5.684 28.515 1.00 42.78 559 VAL A N 1
ATOM 4367 C CA . VAL A 1 559 ? -6.165 -6.133 29.429 1.00 42.78 559 VAL A CA 1
ATOM 4368 C C . VAL A 1 559 ? -6.820 -5.914 30.776 1.00 42.78 559 VAL A C 1
ATOM 4370 O O . VAL A 1 559 ? -7.104 -4.781 31.142 1.00 42.78 559 VAL A O 1
ATOM 4373 N N . THR A 1 560 ? -7.264 -6.998 31.404 1.00 41.03 560 THR A N 1
ATOM 4374 C CA . THR A 1 560 ? -7.878 -7.010 32.729 1.00 41.03 560 THR A CA 1
ATOM 4375 C C . THR A 1 560 ? -6.798 -7.259 33.761 1.00 41.03 560 THR A C 1
ATOM 4377 O O . THR A 1 560 ? -7.060 -7.113 34.949 1.00 41.03 560 THR A O 1
ATOM 4380 N N . THR A 1 561 ? -5.583 -7.600 33.316 1.00 56.19 561 THR A N 1
ATOM 4381 C CA . THR A 1 561 ? -4.429 -7.824 34.170 1.00 56.19 561 THR A CA 1
ATOM 4382 C C . THR A 1 561 ? -4.094 -6.541 34.912 1.00 56.19 561 THR A C 1
ATOM 4384 O O . THR A 1 561 ? -3.493 -5.610 34.370 1.00 56.19 561 THR A O 1
ATOM 4387 N N . GLU A 1 562 ? -4.510 -6.496 36.172 1.00 69.12 562 GLU A N 1
ATOM 4388 C CA . GLU A 1 562 ? -3.963 -5.569 37.144 1.00 69.12 562 GLU A CA 1
ATOM 4389 C C . GLU A 1 562 ? -2.472 -5.876 37.283 1.00 69.12 562 GLU A C 1
ATOM 4391 O O . GLU A 1 562 ? -2.088 -6.947 37.749 1.00 69.12 562 GLU A O 1
ATOM 4396 N N . MET A 1 563 ? -1.612 -4.944 36.877 1.00 78.06 563 MET A N 1
ATOM 4397 C CA . MET A 1 563 ? -0.162 -5.104 37.024 1.00 78.06 563 MET A CA 1
ATOM 4398 C C . MET A 1 563 ? 0.340 -4.630 38.394 1.00 78.06 563 MET A C 1
ATOM 4400 O O . MET A 1 563 ? 1.539 -4.435 38.576 1.00 78.06 563 MET A O 1
ATOM 4404 N N . SER A 1 564 ? -0.555 -4.455 39.377 1.00 80.88 564 SER A N 1
ATOM 4405 C CA . SER A 1 564 ? -0.168 -4.158 40.764 1.00 80.88 564 SER A CA 1
ATOM 4406 C C . SER A 1 564 ? 0.739 -5.249 41.329 1.00 80.88 564 SER A C 1
ATOM 4408 O O . SER A 1 564 ? 1.622 -4.938 42.120 1.00 80.88 564 SER A O 1
ATOM 4410 N N . THR A 1 565 ? 0.574 -6.497 40.867 1.00 89.25 565 THR A N 1
ATOM 4411 C CA . THR A 1 565 ? 1.452 -7.639 41.149 1.00 89.25 565 THR A CA 1
ATOM 4412 C C . THR A 1 565 ? 1.787 -8.375 39.850 1.00 89.25 565 THR A C 1
ATOM 4414 O O . THR A 1 565 ? 0.897 -8.863 39.157 1.00 89.25 565 THR A O 1
ATOM 4417 N N . LEU A 1 566 ? 3.072 -8.478 39.522 1.00 90.00 566 LEU A N 1
ATOM 4418 C CA . LEU A 1 566 ? 3.591 -9.232 38.385 1.00 90.00 566 LEU A CA 1
ATOM 4419 C C . LEU A 1 566 ? 4.258 -10.508 38.876 1.00 90.00 566 LEU A C 1
ATOM 4421 O O . LEU A 1 566 ? 5.298 -10.448 39.522 1.00 90.00 566 LEU A O 1
ATOM 4425 N N . ASP A 1 567 ? 3.668 -11.648 38.528 1.00 90.94 567 ASP A N 1
ATOM 4426 C CA . ASP A 1 567 ? 4.179 -12.982 38.840 1.00 90.94 567 ASP A CA 1
ATOM 4427 C C . ASP A 1 567 ? 4.926 -13.551 37.626 1.00 90.94 567 ASP A C 1
ATOM 4429 O O . ASP A 1 567 ? 4.323 -13.892 36.604 1.00 90.94 567 ASP A O 1
ATOM 4433 N N . PHE A 1 568 ? 6.248 -13.646 37.730 1.00 90.44 568 PHE A N 1
ATOM 4434 C CA . PHE A 1 568 ? 7.135 -14.085 36.653 1.00 90.44 568 PHE A CA 1
ATOM 4435 C C . PHE A 1 568 ? 7.278 -15.606 36.549 1.00 90.44 568 PHE A C 1
ATOM 4437 O O . PHE A 1 568 ? 7.960 -16.085 35.642 1.00 90.44 568 PHE A O 1
ATOM 4444 N N . SER A 1 569 ? 6.604 -16.380 37.407 1.00 85.25 569 SER A N 1
ATOM 4445 C CA . SER A 1 569 ? 6.410 -17.815 37.159 1.00 85.25 569 SER A CA 1
ATOM 4446 C C . SER A 1 569 ? 5.468 -18.070 35.975 1.00 85.25 569 SER A C 1
ATOM 4448 O O . SER A 1 569 ? 5.535 -19.110 35.322 1.00 85.25 569 SER A O 1
ATOM 4450 N N . LYS A 1 570 ? 4.614 -17.093 35.643 1.00 81.31 570 LYS A N 1
ATOM 4451 C CA . LYS A 1 570 ? 3.682 -17.165 34.517 1.00 81.31 570 LYS A CA 1
ATOM 4452 C C . LYS A 1 570 ? 4.358 -16.679 33.239 1.00 81.31 570 LYS A C 1
ATOM 4454 O O . LYS A 1 570 ? 4.739 -15.515 33.133 1.00 81.31 570 LYS A O 1
ATOM 4459 N N . SER A 1 571 ? 4.401 -17.538 32.222 1.00 72.50 571 SER A N 1
ATOM 4460 C CA . SER A 1 571 ? 4.985 -17.217 30.910 1.00 72.50 571 SER A CA 1
ATOM 4461 C C . SER A 1 571 ? 4.374 -15.974 30.251 1.00 72.50 571 SER A C 1
ATOM 4463 O O . SER A 1 571 ? 5.082 -15.216 29.592 1.00 72.50 571 SER A O 1
ATOM 4465 N N . ALA A 1 572 ? 3.083 -15.709 30.477 1.00 72.00 572 ALA A N 1
ATOM 4466 C CA . ALA A 1 572 ? 2.398 -14.520 29.968 1.00 72.00 572 ALA A CA 1
ATOM 4467 C C . ALA A 1 572 ? 3.007 -13.199 30.482 1.00 72.00 572 ALA A C 1
ATOM 4469 O O . ALA A 1 572 ? 3.010 -12.201 29.761 1.00 72.00 572 ALA A O 1
ATOM 4470 N N . THR A 1 573 ? 3.581 -13.187 31.690 1.00 79.25 573 THR A N 1
ATOM 4471 C CA . THR A 1 573 ? 4.203 -11.996 32.292 1.00 79.25 573 THR A CA 1
ATOM 4472 C C . THR A 1 573 ? 5.459 -11.561 31.529 1.00 79.25 573 THR A C 1
ATOM 4474 O O . THR A 1 573 ? 5.822 -10.383 31.531 1.00 79.25 573 THR A O 1
ATOM 4477 N N . ALA A 1 574 ? 6.088 -12.469 30.773 1.00 74.00 574 ALA A N 1
ATOM 4478 C CA . ALA A 1 574 ? 7.232 -12.158 29.919 1.00 74.00 574 ALA A CA 1
ATOM 4479 C C . ALA A 1 574 ? 6.913 -11.151 28.793 1.00 74.00 574 ALA A C 1
ATOM 4481 O O . ALA A 1 574 ? 7.842 -10.557 28.234 1.00 74.00 574 ALA A O 1
ATOM 4482 N N . ASN A 1 575 ? 5.631 -10.941 28.472 1.00 77.06 575 ASN A N 1
ATOM 4483 C CA . ASN A 1 575 ? 5.165 -10.005 27.443 1.00 77.06 575 ASN A CA 1
ATOM 4484 C C . ASN A 1 575 ? 5.178 -8.535 27.901 1.00 77.06 575 ASN A C 1
ATOM 4486 O O . ASN A 1 575 ? 5.019 -7.624 27.081 1.00 77.06 575 ASN A O 1
ATOM 4490 N N . TYR A 1 576 ? 5.375 -8.283 29.199 1.00 84.69 576 TYR A N 1
ATOM 4491 C CA . TYR A 1 576 ? 5.424 -6.928 29.753 1.00 84.69 576 TYR A CA 1
ATOM 4492 C C . TYR A 1 576 ? 6.820 -6.301 29.701 1.00 84.69 576 TYR A C 1
ATOM 4494 O O . TYR A 1 576 ? 6.950 -5.105 29.939 1.00 84.69 576 TYR A O 1
ATOM 4502 N N . PHE A 1 577 ? 7.862 -7.058 29.342 1.00 85.19 577 PHE A N 1
ATOM 4503 C CA . PHE A 1 577 ? 9.186 -6.478 29.124 1.00 85.19 577 PHE A CA 1
ATOM 4504 C C . PHE A 1 577 ? 9.227 -5.686 27.811 1.00 85.19 577 PHE A C 1
ATOM 4506 O O . PHE A 1 577 ? 8.932 -6.244 26.755 1.00 85.19 577 PHE A O 1
ATOM 4513 N N . SER A 1 578 ? 9.620 -4.412 27.856 1.00 81.62 578 SER A N 1
ATOM 4514 C CA . SER A 1 578 ? 9.689 -3.536 26.669 1.00 81.62 578 SER A CA 1
ATOM 4515 C C . SER A 1 578 ? 11.105 -3.278 26.164 1.00 81.62 578 SER A C 1
ATOM 4517 O O . SER A 1 578 ? 11.302 -3.022 24.978 1.00 81.62 578 SER A O 1
ATOM 4519 N N . LYS A 1 579 ? 12.108 -3.360 27.042 1.00 86.88 579 LYS A N 1
ATOM 4520 C CA . LYS A 1 579 ? 13.529 -3.231 26.695 1.00 86.88 579 LYS A CA 1
ATOM 4521 C C . LYS A 1 579 ? 14.336 -4.182 27.570 1.00 86.88 579 LYS A C 1
ATOM 4523 O O . LYS A 1 579 ? 14.094 -4.256 28.767 1.00 86.88 579 LYS A O 1
ATOM 4528 N N . ILE A 1 580 ? 15.295 -4.887 26.982 1.00 89.31 580 ILE A N 1
ATOM 4529 C CA . ILE A 1 580 ? 16.256 -5.742 27.692 1.00 89.31 580 ILE A CA 1
ATOM 4530 C C . ILE A 1 580 ? 17.615 -5.441 27.079 1.00 89.31 580 ILE A C 1
ATOM 4532 O O . ILE A 1 580 ? 17.756 -5.441 25.853 1.00 89.31 580 ILE A O 1
ATOM 4536 N N . ARG A 1 581 ? 18.590 -5.087 27.907 1.00 92.38 581 ARG A N 1
ATOM 4537 C CA . ARG A 1 581 ? 19.899 -4.626 27.454 1.00 92.38 581 ARG A CA 1
ATOM 4538 C C . ARG A 1 581 ? 20.976 -5.331 28.247 1.00 92.38 581 ARG A C 1
ATOM 4540 O O . ARG A 1 581 ? 20.878 -5.448 29.466 1.00 92.38 581 ARG A O 1
ATOM 4547 N N . ARG A 1 582 ? 21.996 -5.791 27.516 1.00 89.69 582 ARG A N 1
ATOM 4548 C CA . ARG A 1 582 ? 23.214 -6.390 28.080 1.00 89.69 582 ARG A CA 1
ATOM 4549 C C . ARG A 1 582 ? 22.955 -7.611 28.974 1.00 89.69 582 ARG A C 1
ATOM 4551 O O . ARG A 1 582 ? 23.810 -8.046 29.737 1.00 89.69 582 ARG A O 1
ATOM 4558 N N . CYS A 1 583 ? 21.783 -8.214 28.806 1.00 91.12 583 CYS A N 1
ATOM 4559 C CA . CYS A 1 583 ? 21.409 -9.493 29.373 1.00 91.12 583 CYS A CA 1
ATOM 4560 C C . CYS A 1 583 ? 20.443 -10.229 28.438 1.00 91.12 583 CYS A C 1
ATOM 4562 O O . CYS A 1 583 ? 19.758 -9.616 27.616 1.00 91.12 583 CYS A O 1
ATOM 4564 N N . GLU A 1 584 ? 20.380 -11.546 28.582 1.00 88.81 584 GLU A N 1
ATOM 4565 C CA . GLU A 1 584 ? 19.410 -12.411 27.916 1.00 88.81 584 GLU A CA 1
ATOM 4566 C C . GLU A 1 584 ? 18.379 -12.902 28.927 1.00 88.81 584 GLU A C 1
ATOM 4568 O O . GLU A 1 584 ? 18.740 -13.343 30.020 1.00 88.81 584 GLU A O 1
ATOM 4573 N N . LYS A 1 585 ? 17.090 -12.843 28.567 1.00 92.38 585 LYS A N 1
ATOM 4574 C CA . LYS A 1 585 ? 16.011 -13.386 29.403 1.00 92.38 585 LYS A CA 1
ATOM 4575 C C . LYS A 1 585 ? 15.671 -14.823 29.016 1.00 92.38 585 LYS A C 1
ATOM 4577 O O . LYS A 1 585 ? 15.617 -15.163 27.835 1.00 92.38 585 LYS A O 1
ATOM 4582 N N . THR A 1 586 ? 15.347 -15.654 29.997 1.00 90.00 586 THR A N 1
ATOM 4583 C CA . THR A 1 586 ? 14.871 -17.024 29.781 1.00 90.00 586 THR A CA 1
ATOM 4584 C C . THR A 1 586 ? 13.815 -17.386 30.821 1.00 90.00 586 THR A C 1
ATOM 4586 O O . THR A 1 586 ? 14.083 -17.361 32.023 1.00 90.00 586 THR A O 1
ATOM 4589 N N . GLN A 1 587 ? 12.622 -17.771 30.365 1.00 91.69 587 GLN A N 1
ATOM 4590 C CA . GLN A 1 587 ? 11.545 -18.230 31.245 1.00 91.69 587 GLN A CA 1
ATOM 4591 C C . GLN A 1 587 ? 11.953 -19.517 31.977 1.00 91.69 587 GLN A C 1
ATOM 4593 O O . GLN A 1 587 ? 12.405 -20.468 31.343 1.00 91.69 587 GLN A O 1
ATOM 4598 N N . GLN A 1 588 ? 11.771 -19.547 33.296 1.00 91.94 588 GLN A N 1
ATOM 4599 C CA . GLN A 1 588 ? 11.881 -20.743 34.135 1.00 91.94 588 GLN A CA 1
ATOM 4600 C C . GLN A 1 588 ? 10.484 -21.179 34.597 1.00 91.94 588 GLN A C 1
ATOM 4602 O O . GLN A 1 588 ? 9.501 -20.466 34.384 1.00 91.94 588 GLN A O 1
ATOM 4607 N N . SER A 1 589 ? 10.376 -22.340 35.245 1.00 88.81 589 SER A N 1
ATOM 4608 C CA . SER A 1 589 ? 9.097 -22.825 35.784 1.00 88.81 589 SER A CA 1
ATOM 4609 C C . SER A 1 589 ? 8.527 -21.948 36.905 1.00 88.81 589 SER A C 1
ATOM 4611 O O . SER A 1 589 ? 7.319 -21.952 37.113 1.00 88.81 589 SER A O 1
ATOM 4613 N N . ASP A 1 590 ? 9.374 -21.211 37.629 1.00 93.19 590 ASP A N 1
ATOM 4614 C CA . ASP A 1 590 ? 8.989 -20.458 38.828 1.00 93.19 590 ASP A CA 1
ATOM 4615 C C . ASP A 1 590 ? 9.391 -18.972 38.803 1.00 93.19 590 ASP A C 1
ATOM 4617 O O . ASP A 1 590 ? 9.147 -18.259 39.779 1.00 93.19 590 ASP A O 1
ATOM 4621 N N . SER A 1 591 ? 10.027 -18.511 37.722 1.00 95.69 591 SER A N 1
ATOM 4622 C CA . SER A 1 591 ? 10.645 -17.184 37.625 1.00 95.69 591 SER A CA 1
ATOM 4623 C C . SER A 1 591 ? 11.064 -16.819 36.197 1.00 95.69 591 SER A C 1
ATOM 4625 O O . SER A 1 591 ? 11.064 -17.648 35.285 1.00 95.69 591 SER A O 1
ATOM 4627 N N . MET A 1 592 ? 11.495 -15.570 36.012 1.00 96.00 592 MET A N 1
ATOM 4628 C CA . MET A 1 592 ? 12.265 -15.129 34.852 1.00 96.00 592 MET A CA 1
ATOM 4629 C C . MET A 1 592 ? 13.751 -15.070 35.210 1.00 96.00 592 MET A C 1
ATOM 4631 O O . MET A 1 592 ? 14.131 -14.383 36.159 1.00 96.00 592 MET A O 1
ATOM 4635 N N . LYS A 1 593 ? 14.595 -15.750 34.433 1.00 96.19 593 LYS A N 1
ATOM 4636 C CA . LYS A 1 593 ? 16.055 -15.692 34.561 1.00 96.19 593 LYS A CA 1
ATOM 4637 C C . LYS A 1 593 ? 16.625 -14.641 33.615 1.00 96.19 593 LYS A C 1
ATOM 4639 O O . LYS A 1 593 ? 16.261 -14.625 32.442 1.00 96.19 593 LYS A O 1
ATOM 4644 N N . PHE A 1 594 ? 17.568 -13.843 34.094 1.00 95.56 594 PHE A N 1
ATOM 4645 C CA . PHE A 1 594 ? 18.382 -12.925 33.304 1.00 95.56 594 PHE A CA 1
ATOM 4646 C C . PHE A 1 594 ? 19.843 -13.345 33.394 1.00 95.56 594 PHE A C 1
ATOM 4648 O O . PHE A 1 594 ? 20.359 -13.499 34.497 1.00 95.56 594 PHE A O 1
ATOM 4655 N N . THR A 1 595 ? 20.495 -13.539 32.251 1.00 94.38 595 THR A N 1
ATOM 4656 C CA . THR A 1 595 ? 21.920 -13.886 32.157 1.00 94.38 595 THR A CA 1
ATOM 4657 C C . THR A 1 595 ? 22.681 -12.696 31.597 1.00 94.38 595 THR A C 1
ATOM 4659 O O . THR A 1 595 ? 22.319 -12.190 30.538 1.00 94.38 595 THR A O 1
ATOM 4662 N N . VAL A 1 596 ? 23.709 -12.230 32.299 1.00 92.50 596 VAL A N 1
ATOM 4663 C CA . VAL A 1 596 ? 24.532 -11.086 31.894 1.00 92.50 596 VAL A CA 1
ATOM 4664 C C . VAL A 1 596 ? 25.348 -11.438 30.651 1.00 92.50 596 VAL A C 1
ATOM 4666 O O . VAL A 1 596 ? 26.004 -12.477 30.616 1.00 92.50 596 VAL A O 1
ATOM 4669 N N . ILE A 1 597 ? 25.331 -10.559 29.646 1.00 90.88 597 ILE A N 1
ATOM 4670 C CA . ILE A 1 597 ? 26.151 -10.690 28.427 1.00 90.88 597 ILE A CA 1
ATOM 4671 C C . ILE A 1 597 ? 27.107 -9.508 28.216 1.00 90.88 597 ILE A C 1
ATOM 4673 O O . ILE A 1 597 ? 28.004 -9.609 27.385 1.00 90.88 597 ILE A O 1
ATOM 4677 N N . ASP A 1 598 ? 26.921 -8.402 28.944 1.00 86.44 598 ASP A N 1
ATOM 4678 C CA . ASP A 1 598 ? 27.765 -7.200 28.909 1.00 86.44 598 ASP A CA 1
ATOM 4679 C C . ASP A 1 598 ? 27.554 -6.368 30.202 1.00 86.44 598 ASP A C 1
ATOM 4681 O O . ASP A 1 598 ? 26.608 -6.615 30.954 1.00 86.44 598 ASP A O 1
ATOM 4685 N N . ASN A 1 599 ? 28.429 -5.399 30.477 1.00 84.06 599 ASN A N 1
ATOM 4686 C CA . ASN A 1 599 ? 28.453 -4.604 31.713 1.00 84.06 599 ASN A CA 1
ATOM 4687 C C . ASN A 1 599 ? 27.217 -3.705 31.874 1.00 84.06 599 ASN A C 1
ATOM 4689 O O . ASN A 1 599 ? 26.774 -3.109 30.899 1.00 84.06 599 ASN A O 1
ATOM 4693 N N . ASP A 1 600 ? 26.734 -3.492 33.103 1.00 85.38 600 ASP A N 1
ATOM 4694 C CA . ASP A 1 600 ? 25.536 -2.675 33.398 1.00 85.38 600 ASP A CA 1
ATOM 4695 C C . ASP A 1 600 ? 24.258 -3.239 32.716 1.00 85.38 600 ASP A C 1
ATOM 4697 O O . ASP A 1 600 ? 23.722 -2.651 31.764 1.00 85.38 600 ASP A O 1
ATOM 4701 N N . PRO A 1 601 ? 23.815 -4.448 33.127 1.00 91.38 601 PRO A N 1
ATOM 4702 C CA . PRO A 1 601 ? 22.639 -5.119 32.591 1.00 91.38 601 PRO A CA 1
ATOM 4703 C C . PRO A 1 601 ? 21.339 -4.584 33.200 1.00 91.38 601 PRO A C 1
ATOM 4705 O O . PRO A 1 601 ? 21.194 -4.446 34.417 1.00 91.38 601 PRO A O 1
ATOM 4708 N N . TYR A 1 602 ? 20.347 -4.354 32.340 1.00 94.12 602 TYR A N 1
ATOM 4709 C CA . TYR A 1 602 ? 19.051 -3.839 32.769 1.00 94.12 602 TYR A CA 1
ATOM 4710 C C . TYR A 1 602 ? 17.893 -4.248 31.866 1.00 94.12 602 TYR A C 1
ATOM 4712 O O . TYR A 1 602 ? 18.059 -4.619 30.698 1.00 94.12 602 TYR A O 1
ATOM 4720 N N . PHE A 1 603 ? 16.681 -4.112 32.395 1.00 94.38 603 PHE A N 1
ATOM 4721 C CA . PHE A 1 603 ? 15.451 -4.277 31.630 1.00 94.38 603 PHE A CA 1
ATOM 4722 C C . PHE A 1 603 ? 14.355 -3.306 32.069 1.00 94.38 603 PHE A C 1
ATOM 4724 O O . PHE A 1 603 ? 14.413 -2.702 33.136 1.00 94.38 603 PHE A O 1
ATOM 4731 N N . TYR A 1 604 ? 13.342 -3.178 31.215 1.00 94.88 604 TYR A N 1
ATOM 4732 C CA . TYR A 1 604 ? 12.164 -2.346 31.411 1.00 94.88 604 TYR A CA 1
ATOM 4733 C C . TYR A 1 604 ? 10.912 -3.207 31.434 1.00 94.88 604 TYR A C 1
ATOM 4735 O O . TYR A 1 604 ? 10.762 -4.102 30.601 1.00 94.88 604 TYR A O 1
ATOM 4743 N N . ILE A 1 605 ? 9.991 -2.864 32.323 1.00 94.06 605 ILE A N 1
ATOM 4744 C CA . ILE A 1 605 ? 8.630 -3.385 32.383 1.00 94.06 605 ILE A CA 1
ATOM 4745 C C . ILE A 1 605 ? 7.677 -2.251 32.010 1.00 94.06 605 ILE A C 1
ATOM 4747 O O . ILE A 1 605 ? 7.740 -1.159 32.578 1.00 94.06 605 ILE A O 1
ATOM 4751 N N . ASP A 1 606 ? 6.806 -2.514 31.045 1.00 88.62 606 ASP A N 1
ATOM 4752 C CA . ASP A 1 606 ? 5.845 -1.568 30.493 1.00 88.62 606 ASP A CA 1
ATOM 4753 C C . ASP A 1 606 ? 4.513 -1.631 31.244 1.00 88.62 606 ASP A C 1
ATOM 4755 O O . ASP A 1 606 ? 3.679 -2.504 31.002 1.00 88.62 606 ASP A O 1
ATOM 4759 N N . TYR A 1 607 ? 4.321 -0.679 32.154 1.00 87.88 607 TYR A N 1
ATOM 4760 C CA . TYR A 1 607 ? 3.103 -0.545 32.948 1.00 87.88 607 TYR A CA 1
ATOM 4761 C C . TYR A 1 607 ? 1.971 0.158 32.189 1.00 87.88 607 TYR A C 1
ATOM 4763 O O . TYR A 1 607 ? 0.833 0.161 32.665 1.00 87.88 607 TYR A O 1
ATOM 4771 N N . THR A 1 608 ? 2.219 0.695 30.986 1.00 77.94 608 THR A N 1
ATOM 4772 C CA . THR A 1 608 ? 1.139 1.245 30.150 1.00 77.94 608 THR A CA 1
ATOM 4773 C C . THR A 1 608 ? 0.145 0.166 29.725 1.00 77.94 608 THR A C 1
ATOM 4775 O O . THR A 1 608 ? -1.037 0.477 29.554 1.00 77.94 608 THR A O 1
ATOM 4778 N N . LYS A 1 609 ? 0.608 -1.094 29.676 1.00 75.06 609 LYS A N 1
ATOM 4779 C CA . LYS A 1 609 ? -0.179 -2.304 29.408 1.00 75.06 609 LYS A CA 1
ATOM 4780 C C . LYS A 1 609 ? -1.118 -2.702 30.554 1.00 75.06 609 LYS A C 1
ATOM 4782 O O . LYS A 1 609 ? -1.948 -3.576 30.354 1.00 75.06 609 LYS A O 1
ATOM 4787 N N . SER A 1 610 ? -1.014 -2.090 31.735 1.00 75.44 610 SER A N 1
ATOM 4788 C CA . SER A 1 610 ? -1.865 -2.416 32.887 1.00 75.44 610 SER A CA 1
ATOM 4789 C C . SER A 1 610 ? -3.310 -1.958 32.689 1.00 75.44 610 SER A C 1
ATOM 4791 O O . SER A 1 610 ? -3.558 -0.838 32.235 1.00 75.44 610 SER A O 1
ATOM 4793 N N . SER A 1 611 ? -4.258 -2.788 33.132 1.00 66.50 611 SER A N 1
ATOM 4794 C CA . SER A 1 611 ? -5.694 -2.469 33.184 1.00 66.50 611 SER A CA 1
ATOM 4795 C C . SER A 1 611 ? -6.022 -1.322 34.145 1.00 66.50 611 SER A C 1
ATOM 4797 O O . SER A 1 611 ? -6.962 -0.554 33.935 1.00 66.50 611 SER A O 1
ATOM 4799 N N . GLN A 1 612 ? -5.215 -1.197 35.199 1.00 71.62 612 GLN A N 1
ATOM 4800 C CA . GLN A 1 612 ? -5.316 -0.176 36.229 1.00 71.62 612 GLN A CA 1
ATOM 4801 C C . GLN A 1 612 ? -4.097 0.729 36.205 1.00 71.62 612 GLN A C 1
ATOM 4803 O O . GLN A 1 612 ? -2.951 0.274 36.121 1.00 71.62 612 GLN A O 1
ATOM 4808 N N . ARG A 1 613 ? -4.346 2.032 36.327 1.00 75.75 613 ARG A N 1
ATOM 4809 C CA . ARG A 1 613 ? -3.281 3.014 36.502 1.00 75.75 613 ARG A CA 1
ATOM 4810 C C . ARG A 1 613 ? -2.785 2.953 37.940 1.00 75.75 613 ARG A C 1
ATOM 4812 O O . ARG A 1 613 ? -3.511 3.291 38.867 1.00 75.75 613 ARG A O 1
ATOM 4819 N N . ILE A 1 614 ? -1.535 2.535 38.095 1.00 81.81 614 ILE A N 1
ATOM 4820 C CA . ILE A 1 614 ? -0.796 2.628 39.353 1.00 81.81 614 ILE A CA 1
ATOM 4821 C C . ILE A 1 614 ? -0.268 4.051 39.455 1.00 81.81 614 ILE A C 1
ATOM 4823 O O . ILE A 1 614 ? 0.285 4.569 38.485 1.00 81.81 614 ILE A O 1
ATOM 4827 N N . ASN A 1 615 ? -0.444 4.699 40.601 1.00 83.12 615 ASN A N 1
ATOM 4828 C CA . ASN A 1 615 ? -0.052 6.090 40.781 1.00 83.12 615 ASN A CA 1
ATOM 4829 C C . ASN A 1 615 ? 1.066 6.179 41.819 1.00 83.12 615 ASN A C 1
ATOM 4831 O O . ASN A 1 615 ? 0.857 5.837 42.977 1.00 83.12 615 ASN A O 1
ATOM 4835 N N . ALA A 1 616 ? 2.235 6.688 41.433 1.00 82.00 616 ALA A N 1
ATOM 4836 C CA . ALA A 1 616 ? 3.390 6.834 42.321 1.00 82.00 616 ALA A CA 1
ATOM 4837 C C . ALA A 1 616 ? 3.149 7.830 43.475 1.00 82.00 616 ALA A C 1
ATOM 4839 O O . ALA A 1 616 ? 3.891 7.843 44.453 1.00 82.00 616 ALA A O 1
ATOM 4840 N N . GLY A 1 617 ? 2.116 8.673 43.383 1.00 75.94 617 GLY A N 1
ATOM 4841 C CA . GLY A 1 617 ? 1.629 9.539 44.458 1.00 75.94 617 GLY A CA 1
ATOM 4842 C C . GLY A 1 617 ? 0.776 8.815 45.507 1.00 75.94 617 GLY A C 1
ATOM 4843 O O . GLY A 1 617 ? 0.694 9.292 46.635 1.00 75.94 617 GLY A O 1
ATOM 4844 N N . VAL A 1 618 ? 0.194 7.660 45.168 1.00 81.50 618 VAL A N 1
ATOM 4845 C CA . VAL A 1 618 ? -0.688 6.864 46.043 1.00 81.50 618 VAL A CA 1
ATOM 4846 C C . VAL A 1 618 ? 0.010 5.587 46.509 1.00 81.50 618 VAL A C 1
ATOM 4848 O O . VAL A 1 618 ? 0.064 5.309 47.704 1.00 81.50 618 VAL A O 1
ATOM 4851 N N . ASN A 1 619 ? 0.581 4.835 45.571 1.00 85.44 619 ASN A N 1
ATOM 4852 C CA . ASN A 1 619 ? 1.274 3.579 45.812 1.00 85.44 619 ASN A CA 1
ATOM 4853 C C . ASN A 1 619 ? 2.727 3.869 46.188 1.00 85.44 619 ASN A C 1
ATOM 4855 O O . ASN A 1 619 ? 3.567 4.174 45.338 1.00 85.44 619 ASN A O 1
ATOM 4859 N N . LYS A 1 620 ? 2.999 3.851 47.493 1.00 88.00 620 LYS A N 1
ATOM 4860 C CA . LYS A 1 620 ? 4.281 4.263 48.078 1.00 88.00 620 LYS A CA 1
ATOM 4861 C C . LYS A 1 620 ? 5.184 3.092 48.430 1.00 88.00 620 LYS A C 1
ATOM 4863 O O . LYS A 1 620 ? 6.198 3.303 49.087 1.00 88.00 620 LYS A O 1
ATOM 4868 N N . LYS A 1 621 ? 4.860 1.870 48.015 1.00 92.69 621 LYS A N 1
ATOM 4869 C CA . LYS A 1 621 ? 5.736 0.716 48.209 1.00 92.69 621 LYS A CA 1
ATOM 4870 C C . LYS A 1 621 ? 5.926 -0.035 46.908 1.00 92.69 621 LYS A C 1
ATOM 4872 O O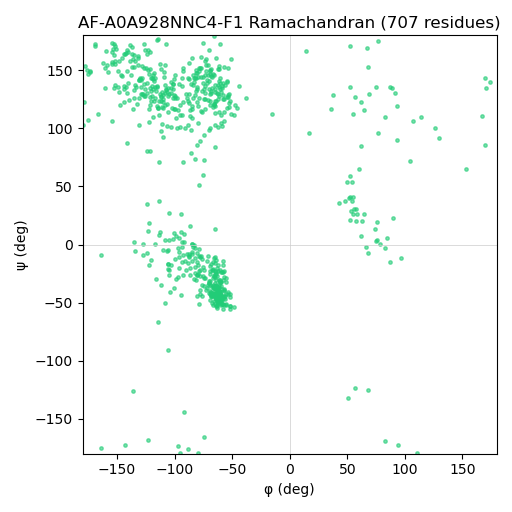 . LYS A 1 621 ? 4.998 -0.217 46.125 1.00 92.69 621 LYS A O 1
ATOM 4877 N N . ILE A 1 622 ? 7.149 -0.505 46.710 1.00 94.00 622 ILE A N 1
ATOM 4878 C CA . ILE A 1 622 ? 7.467 -1.483 45.679 1.00 94.00 622 ILE A CA 1
ATOM 4879 C C . ILE A 1 622 ? 8.173 -2.668 46.327 1.00 94.00 622 ILE A C 1
ATOM 4881 O O . ILE A 1 622 ? 9.060 -2.481 47.162 1.00 94.00 622 ILE A O 1
ATOM 4885 N N . SER A 1 623 ? 7.768 -3.888 45.983 1.00 95.00 623 SER A N 1
ATOM 4886 C CA . SER A 1 623 ? 8.456 -5.101 46.413 1.00 95.00 623 SER A CA 1
ATOM 4887 C C . SER A 1 623 ? 8.966 -5.904 45.232 1.00 95.00 623 SER A C 1
ATOM 4889 O O . SER A 1 623 ? 8.254 -6.095 44.250 1.00 95.00 623 SER A O 1
ATOM 4891 N N . ILE A 1 624 ? 10.198 -6.389 45.350 1.00 95.19 624 ILE A N 1
ATOM 4892 C CA . ILE A 1 624 ? 10.855 -7.228 44.351 1.00 95.19 624 ILE A CA 1
ATOM 4893 C C . ILE A 1 624 ? 11.237 -8.543 45.015 1.00 95.19 624 ILE A C 1
ATOM 4895 O O . ILE A 1 624 ? 12.018 -8.540 45.970 1.00 95.19 624 ILE A O 1
ATOM 4899 N N . THR A 1 625 ? 10.720 -9.656 44.502 1.00 96.00 625 THR A N 1
ATOM 4900 C CA . THR A 1 625 ? 11.155 -10.999 44.891 1.00 96.00 625 THR A CA 1
ATOM 4901 C C . THR A 1 625 ? 12.163 -11.509 43.874 1.00 96.00 625 THR A C 1
ATOM 4903 O O . THR A 1 625 ? 11.830 -11.714 42.704 1.00 96.00 625 THR A O 1
ATOM 4906 N N . TYR A 1 626 ? 13.398 -11.719 44.317 1.00 94.88 626 TYR A N 1
ATOM 4907 C CA . TYR A 1 626 ? 14.536 -12.048 43.463 1.00 94.88 626 TYR A CA 1
ATOM 4908 C C . TYR A 1 626 ? 15.398 -13.164 44.057 1.00 94.88 626 TYR A C 1
ATOM 4910 O O . TYR A 1 626 ? 15.315 -13.450 45.250 1.00 94.88 626 TYR A O 1
ATOM 4918 N N . MET A 1 627 ? 16.252 -13.772 43.237 1.00 94.75 627 MET A N 1
ATOM 4919 C CA . MET A 1 627 ? 17.320 -14.674 43.675 1.00 94.75 627 MET A CA 1
ATOM 4920 C C . MET A 1 627 ? 18.580 -14.441 42.839 1.00 94.75 627 MET A C 1
ATOM 4922 O O . MET A 1 627 ? 18.505 -14.282 41.621 1.00 94.75 627 MET A O 1
ATOM 4926 N N . ALA A 1 628 ? 19.739 -14.454 43.494 1.00 92.38 628 ALA A N 1
ATOM 4927 C CA . ALA A 1 628 ? 21.046 -14.491 42.847 1.00 92.38 628 ALA A CA 1
ATOM 4928 C C . ALA A 1 628 ? 21.840 -15.708 43.370 1.00 92.38 628 ALA A C 1
ATOM 4930 O O . ALA A 1 628 ? 21.909 -15.914 44.589 1.00 92.38 628 ALA A O 1
ATOM 4931 N N . PRO A 1 629 ? 22.422 -16.553 42.500 1.00 91.38 629 PRO A N 1
ATOM 4932 C CA . PRO A 1 629 ? 23.203 -17.707 42.939 1.00 91.38 629 PRO A CA 1
ATOM 4933 C C . PRO A 1 629 ? 24.523 -17.329 43.608 1.00 91.38 629 PRO A C 1
ATOM 4935 O O . PRO A 1 629 ? 25.191 -16.387 43.196 1.00 91.38 629 PRO A O 1
ATOM 4938 N N . LYS A 1 630 ? 24.977 -18.162 44.556 1.00 89.19 630 LYS A N 1
ATOM 4939 C CA . LYS A 1 630 ? 26.315 -18.052 45.178 1.00 89.19 630 LYS A CA 1
ATOM 4940 C C . LYS A 1 630 ? 27.473 -18.099 44.181 1.00 89.19 630 LYS A C 1
ATOM 4942 O O . LYS A 1 630 ? 28.574 -17.682 44.524 1.00 89.19 630 LYS A O 1
ATOM 4947 N N . SER A 1 631 ? 27.235 -18.681 43.007 1.00 87.62 631 SER A N 1
ATOM 4948 C CA . SER A 1 631 ? 28.216 -18.826 41.935 1.00 87.62 631 SER A CA 1
ATOM 4949 C C . SER A 1 631 ? 28.424 -17.554 41.116 1.00 87.62 631 SER A C 1
ATOM 4951 O O . SER A 1 631 ? 29.347 -17.546 40.308 1.00 87.62 631 SER A O 1
ATOM 4953 N N . ASN A 1 632 ? 27.592 -16.518 41.288 1.00 88.88 632 ASN A N 1
ATOM 4954 C CA . ASN A 1 632 ? 27.820 -15.240 40.620 1.00 88.88 632 ASN A CA 1
ATOM 4955 C C . ASN A 1 632 ? 29.167 -14.649 41.057 1.00 88.88 632 ASN A C 1
ATOM 4957 O O . ASN A 1 632 ? 29.583 -14.779 42.216 1.00 88.88 632 ASN A O 1
ATOM 4961 N N . SER A 1 633 ? 29.852 -14.006 40.117 1.00 79.81 633 SER A N 1
ATOM 4962 C CA . SER A 1 633 ? 31.122 -13.345 40.363 1.00 79.81 633 SER A CA 1
ATOM 4963 C C . SER A 1 633 ? 30.937 -12.223 41.392 1.00 79.81 633 SER A C 1
ATOM 4965 O O . SER A 1 633 ? 29.946 -11.492 41.390 1.00 79.81 633 SER A O 1
ATOM 4967 N N . ARG A 1 634 ? 31.854 -12.127 42.365 1.00 63.47 634 ARG A N 1
ATOM 4968 C CA . ARG A 1 634 ? 31.749 -11.127 43.434 1.00 63.47 634 ARG A CA 1
ATOM 4969 C C . ARG A 1 634 ? 32.179 -9.757 42.931 1.00 63.47 634 ARG A C 1
ATOM 4971 O O . ARG A 1 634 ? 33.320 -9.358 43.156 1.00 63.47 634 ARG A O 1
ATOM 4978 N N . SER A 1 635 ? 31.210 -9.024 42.406 1.00 55.16 635 SER A N 1
ATOM 4979 C CA . SER A 1 635 ? 31.264 -7.576 42.294 1.00 55.16 635 SER A CA 1
ATOM 4980 C C . SER A 1 635 ? 29.880 -7.010 42.637 1.00 55.16 635 SER A C 1
ATOM 4982 O O . SER A 1 635 ? 28.871 -7.482 42.145 1.00 55.16 635 SER A O 1
ATOM 4984 N N . ASN A 1 636 ? 29.831 -6.101 43.611 1.00 66.56 636 ASN A N 1
ATOM 4985 C CA . ASN A 1 636 ? 28.681 -5.314 44.086 1.00 66.56 636 ASN A CA 1
ATOM 4986 C C . ASN A 1 636 ? 27.235 -5.761 43.700 1.00 66.56 636 ASN A C 1
ATOM 4988 O O . ASN A 1 636 ? 26.688 -5.336 42.680 1.00 66.56 636 ASN A O 1
ATOM 4992 N N . TYR A 1 637 ? 26.562 -6.506 44.592 1.00 81.75 637 TYR A N 1
ATOM 4993 C CA . TYR A 1 637 ? 25.135 -6.867 44.498 1.00 81.75 637 TYR A CA 1
ATOM 4994 C C . TYR A 1 637 ? 24.206 -5.698 44.853 1.00 81.75 637 TYR A C 1
ATOM 4996 O O . TYR A 1 637 ? 23.416 -5.761 45.798 1.00 81.75 637 TYR A O 1
ATOM 5004 N N . MET A 1 638 ? 24.319 -4.608 44.104 1.00 87.75 638 MET A N 1
ATOM 5005 C CA . MET A 1 638 ? 23.432 -3.458 44.197 1.00 87.75 638 MET A CA 1
ATOM 5006 C C . MET A 1 638 ? 22.456 -3.484 43.027 1.00 87.75 638 MET A C 1
ATOM 5008 O O . MET A 1 638 ? 22.857 -3.633 41.874 1.00 87.75 638 MET A O 1
ATOM 5012 N N . CYS A 1 639 ? 21.173 -3.339 43.337 1.00 90.62 639 CYS A N 1
ATOM 5013 C CA . CYS A 1 639 ? 20.135 -3.095 42.353 1.00 90.62 639 CYS A CA 1
ATOM 5014 C C . CYS A 1 639 ? 19.749 -1.617 42.393 1.00 90.62 639 CYS A C 1
ATOM 5016 O O . CYS A 1 639 ? 19.547 -1.058 43.473 1.00 90.62 639 CYS A O 1
ATOM 5018 N N . GLU A 1 640 ? 19.629 -1.000 41.223 1.00 92.88 640 GLU A N 1
ATOM 5019 C CA . GLU A 1 640 ? 19.083 0.337 41.038 1.00 92.88 640 GLU A CA 1
ATOM 5020 C C . GLU A 1 640 ? 17.732 0.249 40.316 1.00 92.88 640 GLU A C 1
ATOM 5022 O O . GLU A 1 640 ? 17.562 -0.446 39.313 1.00 92.88 640 GLU A O 1
ATOM 5027 N N . LEU A 1 641 ? 16.735 0.932 40.867 1.00 94.06 641 LEU A N 1
ATOM 5028 C CA . LEU A 1 641 ? 15.358 0.905 40.400 1.00 94.06 641 LEU A CA 1
ATOM 5029 C C . LEU A 1 641 ? 14.929 2.304 39.966 1.00 94.06 641 LEU A C 1
ATOM 5031 O O . LEU A 1 641 ? 15.070 3.268 40.722 1.00 94.06 641 LEU A O 1
ATOM 5035 N N . PHE A 1 642 ? 14.296 2.385 38.798 1.00 94.88 642 PHE A N 1
ATOM 5036 C CA . PHE A 1 642 ? 13.677 3.605 38.295 1.00 94.88 642 PHE A CA 1
ATOM 5037 C C . PHE A 1 642 ? 12.177 3.399 38.082 1.00 94.88 642 PHE A C 1
ATOM 5039 O O . PHE A 1 642 ? 11.771 2.491 37.355 1.00 94.88 642 PHE A O 1
ATOM 5046 N N . LEU A 1 643 ? 11.353 4.281 38.648 1.00 93.38 643 LEU A N 1
ATOM 5047 C CA . LEU A 1 643 ? 9.966 4.456 38.222 1.00 93.38 643 LEU A CA 1
ATOM 5048 C C . LEU A 1 643 ? 9.904 5.514 37.120 1.00 93.38 643 LEU A C 1
ATOM 5050 O O . LEU A 1 643 ? 10.411 6.625 37.263 1.00 93.38 643 LEU A O 1
ATOM 5054 N N . ILE A 1 644 ? 9.243 5.172 36.023 1.00 92.88 644 ILE A N 1
ATOM 5055 C CA . ILE A 1 644 ? 8.922 6.092 34.935 1.00 92.88 644 ILE A CA 1
ATOM 5056 C C . ILE A 1 644 ? 7.485 6.521 35.190 1.00 92.88 644 ILE A C 1
ATOM 5058 O O . ILE A 1 644 ? 6.562 5.746 34.943 1.00 92.88 644 ILE A O 1
ATOM 5062 N N . ALA A 1 645 ? 7.292 7.707 35.764 1.00 85.81 645 ALA A N 1
ATOM 5063 C CA . ALA A 1 645 ? 5.986 8.157 36.235 1.00 85.81 645 ALA A CA 1
ATOM 5064 C C . ALA A 1 645 ? 5.640 9.577 35.768 1.00 85.81 645 ALA A C 1
ATOM 5066 O O . ALA A 1 645 ? 6.514 10.399 35.485 1.00 85.81 645 ALA A O 1
ATOM 5067 N N . GLY A 1 646 ? 4.341 9.862 35.686 1.00 79.81 646 GLY A N 1
ATOM 5068 C CA . GLY A 1 646 ? 3.823 11.155 35.255 1.00 79.81 646 GLY A CA 1
ATOM 5069 C C . GLY A 1 646 ? 4.111 11.408 33.776 1.00 79.81 646 GLY A C 1
ATOM 5070 O O . GLY A 1 646 ? 3.738 10.604 32.924 1.00 79.81 646 GLY A O 1
ATOM 5071 N N . GLY A 1 647 ? 4.755 12.539 33.475 1.00 73.88 647 GLY A N 1
ATOM 5072 C CA . GLY A 1 647 ? 5.130 12.931 32.111 1.00 73.88 647 GLY A CA 1
ATOM 5073 C C . GLY A 1 647 ? 6.458 12.349 31.612 1.00 73.88 647 GLY A C 1
ATOM 5074 O O . GLY A 1 647 ? 6.860 12.659 30.495 1.00 73.88 647 GLY A O 1
ATOM 5075 N N . ALA A 1 648 ? 7.161 11.547 32.420 1.00 68.62 648 ALA A N 1
ATOM 5076 C CA . ALA A 1 648 ? 8.431 10.951 32.017 1.00 68.62 648 ALA A CA 1
ATOM 5077 C C . ALA A 1 648 ? 8.221 9.866 30.946 1.00 68.62 648 ALA A C 1
ATOM 5079 O O . ALA A 1 648 ? 7.359 8.993 31.089 1.00 68.62 648 ALA A O 1
ATOM 5080 N N . SER A 1 649 ? 9.036 9.911 29.890 1.00 78.31 649 SER A N 1
ATOM 5081 C CA . SER A 1 649 ? 9.037 8.933 28.792 1.00 78.31 649 SER A CA 1
ATOM 5082 C C . SER A 1 649 ? 10.147 7.880 28.906 1.00 78.31 649 SER A C 1
ATOM 5084 O O . SER A 1 649 ? 10.130 6.897 28.169 1.00 78.31 649 SER A O 1
ATOM 5086 N N . ASP A 1 650 ? 11.125 8.079 29.796 1.00 87.94 650 ASP A N 1
ATOM 5087 C CA . ASP A 1 650 ? 12.222 7.141 30.064 1.00 87.94 650 ASP A CA 1
ATOM 5088 C C . ASP A 1 650 ? 12.766 7.333 31.499 1.00 87.94 650 ASP A C 1
ATOM 5090 O O . ASP A 1 650 ? 12.348 8.253 32.207 1.00 87.94 650 ASP A O 1
ATOM 5094 N N . ALA A 1 651 ? 13.677 6.461 31.938 1.00 89.75 651 ALA A N 1
ATOM 5095 C CA . ALA A 1 651 ? 14.381 6.569 33.213 1.00 89.75 651 ALA A CA 1
ATOM 5096 C C . ALA A 1 651 ? 15.242 7.845 33.257 1.00 89.75 651 ALA A C 1
ATOM 5098 O O . ALA A 1 651 ? 16.031 8.115 32.350 1.00 89.75 651 ALA A O 1
ATOM 5099 N N . GLU A 1 652 ? 15.104 8.625 34.327 1.00 88.06 652 GLU A N 1
ATOM 5100 C CA . GLU A 1 652 ? 15.786 9.909 34.493 1.00 88.06 652 GLU A CA 1
ATOM 5101 C C . GLU A 1 652 ? 16.994 9.782 35.431 1.00 88.06 652 GLU A C 1
ATOM 5103 O O . GLU A 1 652 ? 16.906 9.213 36.521 1.00 88.06 652 GLU A O 1
ATOM 5108 N N . ALA A 1 653 ? 18.132 10.351 35.029 1.00 86.69 653 ALA A N 1
ATOM 5109 C CA . ALA A 1 653 ? 19.350 10.327 35.835 1.00 86.69 653 ALA A CA 1
ATOM 5110 C C . ALA A 1 653 ? 19.142 11.014 37.198 1.00 86.69 653 ALA A C 1
ATOM 5112 O O . ALA A 1 653 ? 18.587 12.110 37.276 1.00 86.69 653 ALA A O 1
ATOM 5113 N N . GLY A 1 654 ? 19.612 10.374 38.273 1.00 87.25 654 GLY A N 1
ATOM 5114 C CA . GLY A 1 654 ? 19.470 10.876 39.645 1.00 87.25 654 GLY A CA 1
ATOM 5115 C C . GLY A 1 654 ? 18.069 10.716 40.248 1.00 87.25 654 GLY A C 1
ATOM 5116 O O . GLY A 1 654 ? 17.848 11.161 41.372 1.00 87.25 654 GLY A O 1
ATOM 5117 N N . LYS A 1 655 ? 17.132 10.084 39.529 1.00 92.00 655 LYS A N 1
ATOM 5118 C CA . LYS A 1 655 ? 15.794 9.734 40.019 1.00 92.00 655 LYS A CA 1
ATOM 5119 C C . LYS A 1 655 ? 15.658 8.218 40.099 1.00 92.00 655 LYS A C 1
ATOM 5121 O O . LYS A 1 655 ? 14.955 7.611 39.295 1.00 92.00 655 LYS A O 1
ATOM 5126 N N . SER A 1 656 ? 16.355 7.625 41.057 1.00 93.62 656 SER A N 1
ATOM 5127 C CA . SER A 1 656 ? 16.379 6.185 41.307 1.00 93.62 656 SER A CA 1
ATOM 5128 C C . SER A 1 656 ? 16.419 5.885 42.800 1.00 93.62 656 SER A C 1
ATOM 5130 O O . SER A 1 656 ? 16.691 6.757 43.629 1.00 93.62 656 SER A O 1
ATOM 5132 N N . VAL A 1 657 ? 16.134 4.635 43.146 1.00 92.50 657 VAL A N 1
ATOM 5133 C CA . VAL A 1 657 ? 16.373 4.089 44.483 1.00 92.50 657 VAL A CA 1
ATOM 5134 C C . VAL A 1 657 ? 17.248 2.856 44.359 1.00 92.50 657 VAL A C 1
ATOM 5136 O O . VAL A 1 657 ? 17.053 2.046 43.454 1.00 92.50 657 VAL A O 1
ATOM 5139 N N . THR A 1 658 ? 18.203 2.704 45.271 1.00 91.12 658 THR A N 1
ATOM 5140 C CA . THR A 1 658 ? 19.110 1.558 45.281 1.00 91.12 658 THR A CA 1
ATOM 5141 C C . THR A 1 658 ? 18.859 0.663 46.484 1.00 91.12 658 THR A C 1
ATOM 5143 O O . THR A 1 658 ? 18.414 1.106 47.547 1.00 91.12 658 THR A O 1
ATOM 5146 N N . PHE A 1 659 ? 19.144 -0.624 46.327 1.00 90.06 659 PHE A N 1
ATOM 5147 C CA . PHE A 1 659 ? 19.226 -1.550 47.446 1.00 90.06 659 PHE A CA 1
ATOM 5148 C C . PHE A 1 659 ? 20.271 -2.628 47.198 1.00 90.06 659 PHE A C 1
ATOM 5150 O O . PHE A 1 659 ? 20.442 -3.111 46.082 1.00 90.06 659 PHE A O 1
ATOM 5157 N N . GLU A 1 660 ? 20.928 -3.045 48.273 1.00 88.62 660 GLU A N 1
ATOM 5158 C CA . GLU A 1 660 ? 21.799 -4.214 48.251 1.00 88.62 660 GLU A CA 1
ATOM 5159 C C . GLU A 1 660 ? 20.988 -5.505 48.372 1.00 88.62 660 GLU A C 1
ATOM 5161 O O . GLU A 1 660 ? 19.959 -5.559 49.065 1.00 88.62 660 GLU A O 1
ATOM 5166 N N . TYR A 1 661 ? 21.480 -6.559 47.729 1.00 84.81 661 TYR A N 1
ATOM 5167 C CA . TYR A 1 661 ? 20.922 -7.896 47.804 1.00 84.81 661 TYR A CA 1
ATOM 5168 C C . TYR A 1 661 ? 21.972 -8.977 48.075 1.00 84.81 661 TYR A C 1
ATOM 5170 O O . TYR A 1 661 ? 23.173 -8.773 47.937 1.00 84.81 661 TYR A O 1
ATOM 5178 N N . THR A 1 662 ? 21.511 -10.154 48.509 1.00 82.50 662 THR A N 1
ATOM 5179 C CA . THR A 1 662 ? 22.386 -11.283 48.854 1.00 82.50 662 THR A CA 1
ATOM 5180 C C . THR A 1 662 ? 22.339 -12.357 47.774 1.00 82.50 662 THR A C 1
ATOM 5182 O O . THR A 1 662 ? 21.265 -12.830 47.410 1.00 82.50 662 THR A O 1
ATOM 5185 N N . ALA A 1 663 ? 23.510 -12.786 47.301 1.00 87.56 663 ALA A N 1
ATOM 5186 C CA . ALA A 1 663 ? 23.649 -13.918 46.391 1.00 87.56 663 ALA A CA 1
ATOM 5187 C C . ALA A 1 663 ? 23.894 -15.228 47.161 1.00 87.56 663 ALA A C 1
ATOM 5189 O O . ALA A 1 663 ? 25.001 -15.764 47.191 1.00 87.56 663 ALA A O 1
ATOM 5190 N N . ASP A 1 664 ? 22.873 -15.732 47.854 1.00 91.62 664 ASP A N 1
ATOM 5191 C CA . ASP A 1 664 ? 22.936 -16.986 48.618 1.00 91.62 664 ASP A CA 1
ATOM 5192 C C . ASP A 1 664 ? 22.215 -18.161 47.932 1.00 91.62 664 ASP A C 1
ATOM 5194 O O . ASP A 1 664 ? 22.168 -19.262 48.491 1.00 91.62 664 ASP A O 1
ATOM 5198 N N . GLY A 1 665 ? 21.700 -17.951 46.717 1.00 92.25 665 GLY A N 1
ATOM 5199 C CA . GLY A 1 665 ? 20.922 -18.936 45.967 1.00 92.25 665 GLY A CA 1
ATOM 5200 C C . GLY A 1 665 ? 19.498 -19.144 46.486 1.00 92.25 665 GLY A C 1
ATOM 5201 O O . GLY A 1 665 ? 18.865 -20.126 46.103 1.00 92.25 665 GLY A O 1
ATOM 5202 N N . LYS A 1 666 ? 18.985 -18.265 47.355 1.00 95.19 666 LYS A N 1
ATOM 5203 C CA . LYS A 1 666 ? 17.604 -18.301 47.855 1.00 95.19 666 LYS A CA 1
ATOM 5204 C C . LYS A 1 666 ? 16.809 -17.102 47.349 1.00 95.19 666 LYS A C 1
ATOM 5206 O O . LYS A 1 666 ? 17.371 -16.057 47.032 1.00 95.19 666 LYS A O 1
ATOM 5211 N N . TYR A 1 667 ? 15.489 -17.260 47.279 1.00 95.94 667 TYR A N 1
ATOM 5212 C CA . TYR A 1 667 ? 14.608 -16.129 47.006 1.00 95.94 667 TYR A CA 1
ATOM 5213 C C . TYR A 1 667 ? 14.503 -15.217 48.225 1.00 95.94 667 TYR A C 1
ATOM 5215 O O . TYR A 1 667 ? 14.188 -15.672 49.325 1.00 95.94 667 TYR A O 1
ATOM 5223 N N . HIS A 1 668 ? 14.691 -13.925 47.991 1.00 95.00 668 HIS A N 1
ATOM 5224 C CA . HIS A 1 668 ? 14.496 -12.848 48.954 1.00 95.00 668 HIS A CA 1
ATOM 5225 C C . HIS A 1 668 ? 13.465 -11.874 48.412 1.00 95.00 668 HIS A C 1
ATOM 5227 O O . HIS A 1 668 ? 13.348 -11.702 47.202 1.00 95.00 668 HIS A O 1
ATOM 5233 N N . THR A 1 669 ? 12.738 -11.205 49.303 1.00 96.00 669 THR A N 1
ATOM 5234 C CA . THR A 1 669 ? 11.854 -10.099 48.920 1.00 96.00 669 THR A CA 1
ATOM 5235 C C . THR A 1 669 ? 12.383 -8.809 49.517 1.00 96.00 669 THR A C 1
ATOM 5237 O O . THR A 1 669 ? 12.440 -8.668 50.739 1.00 96.00 669 THR A O 1
ATOM 5240 N N . LYS A 1 670 ? 12.764 -7.854 48.664 1.00 94.88 670 LYS A N 1
ATOM 5241 C CA . LYS A 1 670 ? 13.067 -6.489 49.096 1.00 94.88 670 LYS A CA 1
ATOM 5242 C C . LYS A 1 670 ? 11.810 -5.647 48.975 1.00 94.88 670 LYS A C 1
ATOM 5244 O O . LYS A 1 670 ? 11.272 -5.525 47.883 1.00 94.88 670 LYS A O 1
ATOM 5249 N N . VAL A 1 671 ? 11.385 -5.042 50.080 1.00 95.25 671 VAL A N 1
ATOM 5250 C CA . VAL A 1 671 ? 10.374 -3.979 50.082 1.00 95.25 671 VAL A CA 1
ATOM 5251 C C . VAL A 1 671 ? 11.097 -2.641 50.178 1.00 95.25 671 VAL A C 1
ATOM 5253 O O . VAL A 1 671 ? 11.938 -2.456 51.059 1.00 95.25 671 VAL A O 1
ATOM 5256 N N . ILE A 1 672 ? 10.781 -1.727 49.269 1.00 92.19 672 ILE A N 1
ATOM 5257 C CA . ILE A 1 672 ? 11.311 -0.367 49.239 1.00 92.19 672 ILE A CA 1
ATOM 5258 C C . ILE A 1 672 ? 10.158 0.582 49.553 1.00 92.19 672 ILE A C 1
ATOM 5260 O O . ILE A 1 672 ? 9.121 0.558 48.885 1.00 92.19 672 ILE A O 1
ATOM 5264 N N . ASP A 1 673 ? 10.342 1.395 50.590 1.00 90.62 673 ASP A N 1
ATOM 5265 C CA . ASP A 1 673 ? 9.417 2.466 50.943 1.00 90.62 673 ASP A CA 1
ATOM 5266 C C . ASP A 1 673 ? 9.757 3.718 50.125 1.00 90.62 673 ASP A C 1
ATOM 5268 O O . ASP A 1 673 ? 10.867 4.245 50.192 1.00 90.62 673 ASP A O 1
ATOM 5272 N N . LEU A 1 674 ? 8.797 4.164 49.324 1.00 86.88 674 LEU A N 1
ATOM 5273 C CA . LEU A 1 674 ? 8.892 5.304 48.419 1.00 86.88 674 LEU A CA 1
ATOM 5274 C C . LEU A 1 674 ? 8.215 6.554 48.994 1.00 86.88 674 LEU A C 1
ATOM 5276 O O . LEU A 1 674 ? 8.129 7.573 48.311 1.00 86.88 674 LEU A O 1
ATOM 5280 N N . SER A 1 675 ? 7.713 6.514 50.232 1.00 85.00 675 SER A N 1
ATOM 5281 C CA . SER A 1 675 ? 7.035 7.656 50.864 1.00 85.00 675 SER A CA 1
ATOM 5282 C C . SER A 1 675 ? 7.935 8.889 50.993 1.00 85.00 675 SER A C 1
ATOM 5284 O O . SER A 1 675 ? 7.458 10.016 50.857 1.00 85.00 675 SER A O 1
ATOM 5286 N N . SER A 1 676 ? 9.241 8.689 51.180 1.00 80.75 676 SER A N 1
ATOM 5287 C CA . SER A 1 676 ? 10.248 9.755 51.236 1.00 80.75 676 SER A CA 1
ATOM 5288 C C . SER A 1 676 ? 10.765 10.191 49.858 1.00 80.75 676 SER A C 1
ATOM 5290 O O . SER A 1 676 ? 11.460 11.202 49.760 1.00 80.75 676 SER A O 1
ATOM 5292 N N . VAL A 1 677 ? 10.400 9.486 48.781 1.00 84.44 677 VAL A N 1
ATOM 5293 C CA . VAL A 1 677 ? 10.850 9.769 47.414 1.00 84.44 677 VAL A CA 1
ATOM 5294 C C . VAL A 1 677 ? 9.909 10.777 46.755 1.00 84.44 677 VAL A C 1
ATOM 5296 O O . VAL A 1 677 ? 8.805 10.449 46.326 1.00 84.44 677 VAL A O 1
ATOM 5299 N N . GLN A 1 678 ? 10.350 12.034 46.679 1.00 80.69 678 GLN A N 1
ATOM 5300 C CA . GLN A 1 678 ? 9.511 13.155 46.230 1.00 80.69 678 GLN A CA 1
ATOM 5301 C C . GLN A 1 678 ? 9.523 13.381 44.710 1.00 80.69 678 GLN A C 1
ATOM 5303 O O . GLN A 1 678 ? 8.665 14.086 44.186 1.00 80.69 678 GLN A O 1
ATOM 5308 N N . PHE A 1 679 ? 10.485 12.806 43.982 1.00 87.69 679 PHE A N 1
ATOM 5309 C CA . PHE A 1 679 ? 10.654 13.064 42.546 1.00 87.69 679 PHE A CA 1
ATOM 5310 C C . PHE A 1 679 ? 9.783 12.187 41.631 1.00 87.69 679 PHE A C 1
ATOM 5312 O O . PHE A 1 679 ? 9.746 12.436 40.426 1.00 87.69 679 PHE A O 1
ATOM 5319 N N . TRP A 1 680 ? 9.063 11.198 42.172 1.00 85.12 680 TRP A N 1
ATOM 5320 C CA . TRP A 1 680 ? 8.096 10.389 41.425 1.00 85.12 680 TRP A CA 1
ATOM 5321 C C . TRP A 1 680 ? 6.667 10.707 41.852 1.00 85.12 680 TRP A C 1
ATOM 5323 O O . TRP A 1 680 ? 6.299 10.574 43.019 1.00 85.12 680 TRP A O 1
ATOM 5333 N N . ASN A 1 681 ? 5.845 11.102 40.885 1.00 80.06 681 ASN A N 1
ATOM 5334 C CA . ASN A 1 681 ? 4.435 11.397 41.090 1.00 80.06 681 ASN A CA 1
ATOM 5335 C C . ASN A 1 681 ? 3.645 11.126 39.798 1.00 80.06 681 ASN A C 1
ATOM 5337 O O . ASN A 1 681 ? 4.209 11.140 38.705 1.00 80.06 681 ASN A O 1
ATOM 5341 N N . GLY A 1 682 ? 2.335 10.909 39.916 1.00 77.81 682 GLY A N 1
ATOM 5342 C CA . GLY A 1 682 ? 1.462 10.596 38.784 1.00 77.81 682 GLY A CA 1
ATOM 5343 C C . GLY A 1 682 ? 1.480 9.118 38.385 1.00 77.81 682 GLY A C 1
ATOM 5344 O O . GLY A 1 682 ? 1.972 8.263 39.120 1.00 77.81 682 GLY A O 1
ATOM 5345 N N . ASN A 1 683 ? 0.891 8.810 37.229 1.00 82.31 683 ASN A N 1
ATOM 5346 C CA . ASN A 1 683 ? 0.737 7.430 36.763 1.00 82.31 683 ASN A CA 1
ATOM 5347 C C . ASN A 1 683 ? 2.092 6.803 36.424 1.00 82.31 683 ASN A C 1
ATOM 5349 O O . ASN A 1 683 ? 2.898 7.428 35.743 1.00 82.31 683 ASN A O 1
ATOM 5353 N N . VAL A 1 684 ? 2.323 5.573 36.872 1.00 85.50 684 VAL A N 1
ATOM 5354 C CA . VAL A 1 684 ? 3.500 4.774 36.525 1.00 85.50 684 VAL A CA 1
ATOM 5355 C C . VAL A 1 684 ? 3.311 4.222 35.113 1.00 85.50 684 VAL A C 1
ATOM 5357 O O . VAL A 1 684 ? 2.411 3.424 34.861 1.00 85.50 684 VAL A O 1
ATOM 5360 N N . ASN A 1 685 ? 4.168 4.657 34.196 1.00 85.31 685 ASN A N 1
ATOM 5361 C CA . ASN A 1 685 ? 4.211 4.225 32.801 1.00 85.31 685 ASN A CA 1
ATOM 5362 C C . ASN A 1 685 ? 5.184 3.051 32.611 1.00 85.31 685 ASN A C 1
ATOM 5364 O O . ASN A 1 685 ? 5.003 2.227 31.720 1.00 85.31 685 ASN A O 1
ATOM 5368 N N . GLY A 1 686 ? 6.198 2.929 33.469 1.00 91.94 686 GLY A N 1
ATOM 5369 C CA . GLY A 1 686 ? 7.135 1.814 33.420 1.00 91.94 686 GLY A CA 1
ATOM 5370 C C . GLY A 1 686 ? 8.051 1.723 34.631 1.00 91.94 686 GLY A C 1
ATOM 5371 O O . GLY A 1 686 ? 8.114 2.631 35.461 1.00 91.94 686 GLY A O 1
ATOM 5372 N N . VAL A 1 687 ? 8.775 0.612 34.709 1.00 95.56 687 VAL A N 1
ATOM 5373 C CA . VAL A 1 687 ? 9.820 0.358 35.706 1.00 95.56 687 VAL A CA 1
ATOM 5374 C C . VAL A 1 687 ? 11.076 -0.094 34.978 1.00 95.56 687 VAL A C 1
ATOM 5376 O O . VAL A 1 687 ? 10.998 -1.018 34.171 1.00 95.56 687 VAL A O 1
ATOM 5379 N N . ARG A 1 688 ? 12.225 0.514 35.273 1.00 95.62 688 ARG A N 1
ATOM 5380 C CA . ARG A 1 688 ? 13.540 0.002 34.864 1.00 95.62 688 ARG A CA 1
ATOM 5381 C C . ARG A 1 688 ? 14.243 -0.604 36.075 1.00 95.62 688 ARG A C 1
ATOM 5383 O O . ARG A 1 688 ? 14.235 -0.002 37.148 1.00 95.62 688 ARG A O 1
ATOM 5390 N N . VAL A 1 689 ? 14.833 -1.780 35.883 1.00 95.25 689 VAL A N 1
ATOM 5391 C CA . VAL A 1 689 ? 15.601 -2.504 36.900 1.00 95.25 689 VAL A CA 1
ATOM 5392 C C . VAL A 1 689 ? 17.009 -2.741 36.376 1.00 95.25 689 VAL A C 1
ATOM 5394 O O . VAL A 1 689 ? 17.193 -3.479 35.404 1.00 95.25 689 VAL A O 1
ATOM 5397 N N . ASP A 1 690 ? 17.976 -2.153 37.064 1.00 93.62 690 ASP A N 1
ATOM 5398 C CA . ASP A 1 690 ? 19.404 -2.339 36.843 1.00 93.62 690 ASP A CA 1
ATOM 5399 C C . ASP A 1 690 ? 19.866 -3.269 37.960 1.00 93.62 690 ASP A C 1
ATOM 5401 O O . ASP A 1 690 ? 19.928 -2.888 39.129 1.00 93.62 690 ASP A O 1
ATOM 5405 N N . PHE A 1 691 ? 20.041 -4.548 37.639 1.00 88.31 691 PHE A N 1
ATOM 5406 C CA . PHE A 1 691 ? 20.142 -5.598 38.656 1.00 88.31 691 PHE A CA 1
ATOM 5407 C C . PHE A 1 691 ? 21.587 -5.957 39.015 1.00 88.31 691 PHE A C 1
ATOM 5409 O O . PHE A 1 691 ? 21.790 -6.690 39.977 1.00 88.31 691 PHE A O 1
ATOM 5416 N N . PHE A 1 692 ? 22.581 -5.405 38.318 1.00 84.31 692 PHE A N 1
ATOM 5417 C CA . PHE A 1 692 ? 23.982 -5.413 38.736 1.00 84.31 692 PHE A CA 1
ATOM 5418 C C . PHE A 1 692 ? 24.631 -4.075 38.394 1.00 84.31 692 PHE A C 1
ATOM 5420 O O . PHE A 1 692 ? 24.554 -3.625 37.254 1.00 84.31 692 PHE A O 1
ATOM 5427 N N . VAL A 1 693 ? 25.317 -3.472 39.364 1.00 70.25 693 VAL A N 1
ATOM 5428 C CA . VAL A 1 693 ? 26.158 -2.286 39.120 1.00 70.25 693 VAL A CA 1
ATOM 5429 C C . VAL A 1 693 ? 27.573 -2.688 38.694 1.00 70.25 693 VAL A C 1
ATOM 5431 O O . VAL A 1 693 ? 28.235 -1.950 37.971 1.00 70.25 693 VAL A O 1
ATOM 5434 N N . ASP A 1 694 ? 28.014 -3.881 39.095 1.00 73.69 694 ASP A N 1
ATOM 5435 C CA . ASP A 1 694 ? 29.234 -4.538 38.628 1.00 73.69 694 ASP A CA 1
ATOM 5436 C C . ASP A 1 694 ? 28.960 -6.052 38.545 1.00 73.69 694 ASP A C 1
ATOM 5438 O O . ASP A 1 694 ? 28.322 -6.604 39.438 1.00 73.69 694 ASP A O 1
ATOM 5442 N N . CYS A 1 695 ? 29.351 -6.713 37.456 1.00 79.00 695 CYS A N 1
ATOM 5443 C CA . CYS A 1 695 ? 29.051 -8.127 37.192 1.00 79.00 695 CYS A CA 1
ATOM 5444 C C . CYS A 1 695 ? 29.969 -8.703 36.113 1.00 79.00 695 CYS A C 1
ATOM 5446 O O . CYS A 1 695 ? 30.436 -7.978 35.234 1.00 79.00 695 CYS A O 1
ATOM 5448 N N . ALA A 1 696 ? 30.153 -10.022 36.115 1.00 86.94 696 ALA A N 1
ATOM 5449 C CA . ALA A 1 696 ? 30.797 -10.728 35.015 1.00 86.94 696 ALA A CA 1
ATOM 5450 C C . ALA A 1 696 ? 29.771 -11.230 33.994 1.00 86.94 696 ALA A C 1
ATOM 5452 O O . ALA A 1 696 ? 28.634 -11.577 34.322 1.00 86.94 696 ALA A O 1
ATOM 5453 N N . ILE A 1 697 ? 30.213 -11.344 32.740 1.00 88.94 697 ILE A N 1
ATOM 5454 C CA . ILE A 1 697 ? 29.477 -12.078 31.707 1.00 88.94 697 ILE A CA 1
ATOM 5455 C C . ILE A 1 697 ? 29.194 -13.497 32.221 1.00 88.94 697 ILE A C 1
ATOM 5457 O O . ILE A 1 697 ? 30.104 -14.201 32.657 1.00 88.94 697 ILE A O 1
ATOM 5461 N N . GLY A 1 698 ? 27.930 -13.911 32.149 1.00 88.56 698 GLY A N 1
ATOM 5462 C CA . GLY A 1 698 ? 27.449 -15.200 32.641 1.00 88.56 698 GLY A CA 1
ATOM 5463 C C . GLY A 1 698 ? 26.826 -15.171 34.039 1.00 88.56 698 GLY A C 1
ATOM 5464 O O . GLY A 1 698 ? 26.167 -16.149 34.396 1.00 88.56 698 GLY A O 1
ATOM 5465 N N . ASP A 1 699 ? 26.956 -14.080 34.802 1.00 92.06 699 ASP A N 1
ATOM 5466 C CA . ASP A 1 699 ? 26.227 -13.921 36.066 1.00 92.06 699 ASP A CA 1
ATOM 5467 C C . ASP A 1 699 ? 24.716 -13.919 35.827 1.00 92.06 699 ASP A C 1
ATOM 5469 O O . ASP A 1 699 ? 24.234 -13.542 34.753 1.00 92.06 699 ASP A O 1
ATOM 5473 N N . VAL A 1 700 ? 23.944 -14.373 36.818 1.00 93.56 700 VAL A N 1
ATOM 5474 C CA . VAL A 1 700 ? 22.497 -14.543 36.648 1.00 93.56 700 VAL A CA 1
ATOM 5475 C C . VAL A 1 700 ? 21.678 -13.915 37.766 1.00 93.56 700 VAL A C 1
ATOM 5477 O O . VAL A 1 700 ? 22.026 -13.981 38.945 1.00 93.56 700 VAL A O 1
ATOM 5480 N N . PHE A 1 701 ? 20.535 -13.357 37.391 1.00 94.19 701 PHE A N 1
ATOM 5481 C CA . PHE A 1 701 ? 19.548 -12.787 38.298 1.00 94.19 701 PHE A CA 1
ATOM 5482 C C . PHE A 1 701 ? 18.177 -13.376 37.985 1.00 94.19 701 PHE A C 1
ATOM 5484 O O . PHE A 1 701 ? 17.749 -13.395 36.832 1.00 94.19 701 PHE A O 1
ATOM 5491 N N . TYR A 1 702 ? 17.483 -13.869 39.001 1.00 95.94 702 TYR A N 1
ATOM 5492 C CA . TYR A 1 702 ? 16.136 -14.408 38.866 1.00 95.94 702 TYR A CA 1
ATOM 5493 C C . TYR A 1 702 ? 15.148 -13.422 39.464 1.00 95.94 702 TYR A C 1
ATOM 5495 O O . TYR A 1 702 ? 15.323 -12.984 40.599 1.00 95.94 702 TYR A O 1
ATOM 5503 N N . MET A 1 703 ? 14.088 -13.113 38.726 1.00 95.25 703 MET A N 1
ATOM 5504 C CA . MET A 1 703 ? 12.964 -12.319 39.206 1.00 95.25 703 MET A CA 1
ATOM 5505 C C . MET A 1 703 ? 11.725 -13.200 39.259 1.00 95.25 703 MET A C 1
ATOM 5507 O O . MET A 1 703 ? 11.336 -13.794 38.255 1.00 95.25 703 MET A O 1
ATOM 5511 N N . LYS A 1 704 ? 11.114 -13.286 40.438 1.00 95.62 704 LYS A N 1
ATOM 5512 C CA . LYS A 1 704 ? 9.905 -14.076 40.678 1.00 95.62 704 LYS A CA 1
ATOM 5513 C C . LYS A 1 704 ? 8.665 -13.207 40.773 1.00 95.62 704 LYS A C 1
ATOM 5515 O O . LYS A 1 704 ? 7.642 -13.559 40.202 1.00 95.62 704 LYS A O 1
ATOM 5520 N N . GLU A 1 705 ? 8.766 -12.064 41.442 1.00 95.56 705 GLU A N 1
ATOM 5521 C CA . GLU A 1 705 ? 7.634 -11.156 41.610 1.00 95.56 705 GLU A CA 1
ATOM 5522 C C . GLU A 1 705 ? 8.086 -9.691 41.616 1.00 95.56 705 GLU A C 1
ATOM 5524 O O . GLU A 1 705 ? 9.157 -9.368 42.134 1.00 95.56 705 GLU A O 1
ATOM 5529 N N . LEU A 1 706 ? 7.252 -8.808 41.063 1.00 94.81 706 LEU A N 1
ATOM 5530 C CA . LEU A 1 706 ? 7.338 -7.359 41.237 1.00 94.81 706 LEU A CA 1
ATOM 5531 C C . LEU A 1 706 ? 5.959 -6.812 41.614 1.00 94.81 706 LEU A C 1
ATOM 5533 O O . LEU A 1 706 ? 4.995 -7.029 40.884 1.00 94.81 706 LEU A O 1
ATOM 5537 N N . LYS A 1 707 ? 5.857 -6.067 42.713 1.00 94.25 707 LYS A N 1
ATOM 5538 C CA . LYS A 1 707 ? 4.592 -5.499 43.192 1.00 94.25 707 LYS A CA 1
ATOM 5539 C C . LYS A 1 707 ? 4.716 -4.009 43.461 1.00 94.25 707 LYS A C 1
ATOM 5541 O O . LYS A 1 707 ? 5.668 -3.615 44.120 1.00 94.25 707 LYS A O 1
ATOM 5546 N N . ILE A 1 708 ? 3.744 -3.201 43.036 1.00 91.31 708 ILE A N 1
ATOM 5547 C CA . ILE A 1 708 ? 3.629 -1.777 43.395 1.00 91.31 708 ILE A CA 1
ATOM 5548 C C . ILE A 1 708 ? 2.283 -1.571 44.093 1.00 91.31 708 ILE A C 1
ATOM 5550 O O . ILE A 1 708 ? 1.246 -1.928 43.530 1.00 91.31 708 ILE A O 1
ATOM 5554 N N . TYR A 1 709 ? 2.297 -1.041 45.319 1.00 89.69 709 TYR A N 1
ATOM 5555 C CA . TYR A 1 709 ? 1.107 -0.937 46.169 1.00 89.69 709 TYR A CA 1
ATOM 5556 C C . TYR A 1 709 ? 1.103 0.277 47.094 1.00 89.69 709 TYR A C 1
ATOM 5558 O O . TYR A 1 709 ? 2.178 0.821 47.443 1.00 89.69 709 TYR A O 1
#

Foldseek 3Di:
DPPVVVVVVVVVVVVVVVVVVPPPDDDDDDDDDDDDDDDDDDDDDDDDDDDDDDDDDDDDDDDDDDDDDDDDDDDDDDDDDDDDDDDDDDDDDDDDDDPDPPDPPQDQFDALFFKAKEKEFDVLDDAQDQPDWTWIFIWIDSGPPVQGDGRFTWTKHFHDDVQSPDPQTKMKIFTPWFHFHRCWLVSGGHGIKIWARLLQALLLCQLVLLLLLLCLQCPPVAFGKGWDKYWYHRNNRTRFITIMIDDQADDCSGGPAAADDPPDQDLQGKWKWFFDQPDDPDAQKAWAAQQDWAAFLLRDIDGTGTTITHTHNDDYDPVNRVQVNLQRNLLNNQLLCLQPVVFAWAADLSNDTHGDDDFPDDDSQRRSCVRNVRAADLSQVLSVLLSCQLWVAQQQLGFIWMFRSHPPTSNHIGGDDDDDRSRTQLQFPQPQRNALADGHQRDQGDDDSSRHPVVNVRQVSRLVSLLSNLVSCQVSVVVSVVSLVVLVVSCVSHVVSSVVNCVVVVCQLHNPDPGGDNVSNVGPGSVVSSVSSSVSSVSNSVNVCVQRNVSPNPSSPLLADAVLKQFLLDPVSVVQWDDWPQWDWDRDNQWIKTFGNDAQTKTKGFCQSHSDFDWCAVFFKKKWKKAWAPPWDDDFQKKKKAFQFDPRPDGDPPQIDMDHDDHHRDIDMDMDGRPVRPPHGHTGRMMMMRRDNGGDGGTMMTTGMMHTD

pLDDT: mean 81.41, std 23.94, range [21.52, 98.81]

Mean predicted aligned error: 16.29 Å

Solvent-accessible surface area (backbone atoms only — not comparable to full-atom values): 40497 Å² total; per-residue (Å²): 140,70,67,71,62,57,57,57,51,55,58,48,56,55,52,59,62,50,65,77,64,64,84,72,82,86,91,81,87,88,85,84,87,89,84,84,87,84,84,85,86,86,81,85,86,87,86,86,86,85,89,86,82,90,86,88,84,86,89,86,88,87,87,88,90,87,81,89,87,82,87,89,85,85,90,86,87,84,88,87,83,90,84,90,86,86,90,78,90,78,81,88,76,82,82,75,78,76,82,75,86,70,74,80,79,76,83,79,84,77,65,96,45,66,30,29,40,43,34,40,34,60,92,62,56,84,74,78,38,70,83,55,69,42,56,29,29,39,22,55,40,68,51,48,78,97,55,48,50,69,68,42,53,28,29,35,22,25,31,74,66,79,54,44,72,41,91,58,63,16,33,35,40,38,34,80,57,65,46,56,59,77,54,42,64,86,47,46,58,37,38,57,36,30,35,42,40,48,76,73,30,68,49,64,42,49,51,58,44,50,26,46,41,38,35,71,54,33,50,94,80,38,43,41,47,44,70,47,68,29,38,35,24,54,63,83,42,77,70,32,54,25,43,37,30,57,59,94,45,76,35,89,91,44,41,68,43,43,74,77,57,89,91,63,77,72,68,58,32,30,47,42,34,40,43,40,49,93,51,81,84,58,72,54,57,39,58,41,37,61,71,44,74,48,47,28,70,86,65,54,74,48,77,40,60,69,42,31,25,30,43,63,85,61,92,67,53,72,68,37,45,54,48,51,29,45,31,54,18,42,37,49,43,40,42,48,30,32,73,77,69,72,42,51,33,42,71,45,98,87,32,44,83,38,82,54,85,82,68,99,60,85,51,71,66,55,45,34,51,55,33,35,53,60,33,25,41,58,67,36,46,42,30,51,43,52,48,41,44,71,38,30,38,60,55,41,34,41,50,30,31,31,33,18,46,16,99,85,39,81,53,23,46,31,49,33,48,77,73,89,34,57,51,16,59,41,47,26,57,50,66,79,38,32,43,51,56,81,86,46,42,36,33,73,51,100,85,76,62,63,43,32,37,60,66,41,12,50,49,60,73,37,68,70,51,45,52,52,39,26,49,51,47,64,76,40,44,70,60,47,50,51,44,54,53,42,55,57,54,52,50,65,65,34,41,71,53,53,51,53,22,38,74,76,52,78,49,69,41,44,83,78,50,93,56,47,34,79,68,51,48,70,20,88,44,54,66,51,31,40,51,50,42,48,54,42,49,54,50,23,52,54,47,52,43,77,50,34,67,80,64,58,66,75,65,65,72,71,53,72,54,55,58,47,56,40,55,29,37,40,75,74,52,66,71,37,54,74,46,70,40,39,42,48,79,44,84,45,87,66,18,33,35,34,34,28,69,42,77,66,25,35,36,30,38,44,38,69,68,28,52,50,86,48,33,45,69,74,34,34,32,39,35,41,28,33,32,22,44,62,83,41,58,95,39,58,52,33,32,42,38,24,71,15,29,47,90,49,89,55,78,53,90,95,53,64,51,75,49,78,61,69,51,74,56,48,81,46,73,52,76,46,81,40,77,85,51,81,90,50,40,41,44,41,44,28,39,39,44,31,66,30,73,37,64,46,72,67,27,52,44,33,40,32,34,42,34,50,71

Secondary structure (DSSP, 8-state):
--SHHHHHHHHHHHHHHHTTTSSS-----------------------------------------------------------------------PPP---PPPPP-PPP-SS--EEEEEEGGG-----SS--EEEEEEEES--GGG---SEEEEEEE--SGGGGSSS--EEEEEEEEE--TTHHHH--EEEEEEE--TT-TTS-HHHHHHHHHHHHHGGGS----EEEEEEEETTEEEEEEEEEE---BSTTSB-SPPPPTT---S-SEEEEEEEET---STTEEEEEEEEEEE-TT--EEEEEEEEEEEET----HHHHHHHHHHHHHHHHHHHIIIII---EEE-TTS-EEE----S--SHHHHHHHHHHTTB-HHHHHHHHHHHHHH--TTTTS-EEEEE-STT----BEE------TT-TT-SS-HHHH-S-S--TTS--TTTSSSS-HHHHHHTTSHHHHHHHHHHHHHHHHHHHHHHHHHHHHHHHTHHHHHHHHHHS--TTS--STT--GGGGG--SHHHHHHHHHHHHHHHHHHHHHHHTT------------TTEEETTSGGGGGGEEEEESEEEEE-SSSEEEEE-SSS-EEEEEGGG-SS--BTTT--EEEEEEE--TTS-SS--EEEEEEEETT-SSPPTT--EEEE---SSS-EEEEEE-TT--S--SBEEEEEEE--SS--TT-EEEEEEEEE-

Sequence (709 aa):
MTAIYKKRIMQRITAVILIVFLMAGMLSGCTGNPGSEAGSETDSPVTTEGGGEIQNTDDVLNIEPSATMVQNAATNSPKPSATSGVTKNPAQPTETANPSTQKPESQKIVFDKMPALKIKTAGNASVTSTSVYVNCTISSDSAPVECSFNDSPAEIKVRGNSTAAAAKKPYRIKFTTKQAMFGLNDNAKCRSWCLMADYYDHSMLRNYTAFNLGRTLLGDNSFASDAMHVEVYLNGEYQGVYLLCEQSQVHKKRVNIYEKQDNETAVELGYLLIGQGGRTDEEDSVVISLDRQIKDLNGTVMGLGGMNFSISGGPYTDAQKKHIEKFASNALRIVWSAIYEGKYYTLSKNGDMVTKTSFTGTSKEQKQRETIGAVMNIESAVSMYILDEIVKNFDAGTFNMYMDLGPQGDRRITFGPPWDFDFAMGNTRYASTYSSQDVYAANFTYSDGYRTNFLFAMLYNLSWFREDVSKIWRQKYDAMMADIEEIKTVTAFGKSQFESNYDRWPTLGTSTMGHQSNDVLKFATHKNASDYLYNWLIKRMAYIDSYWRTGVFKEPEKVTTEMSTLDFSKSATANYFSKIRRCEKTQQSDSMKFTVIDNDPYFYIDYTKSSQRINAGVNKKISITYMAPKSNSRSNYMCELFLIAGGASDAEAGKSVTFEYTADGKYHTKVIDLSSVQFWNGNVNGVRVDFFVDCAIGDVFYMKELKIY

Radius of gyration: 32.7 Å; Cα contacts (8 Å, |Δi|>4): 1304; chains: 1; bounding box: 114×76×94 Å